Protein AF-A0A7R9MDP7-F1 (afdb_monomer_lite)

Radius of gyration: 28.66 Å; chains: 1; bounding box: 87×46×79 Å

Structure (mmCIF, N/CA/C/O backbone):
data_AF-A0A7R9MDP7-F1
#
_entry.id   AF-A0A7R9MDP7-F1
#
loop_
_atom_site.group_PDB
_atom_site.id
_atom_site.type_symbol
_atom_site.label_atom_id
_atom_site.label_alt_id
_atom_site.label_comp_id
_atom_site.label_asym_id
_atom_site.label_entity_id
_atom_site.label_seq_id
_atom_site.pdbx_PDB_ins_code
_atom_site.Cartn_x
_atom_site.Cartn_y
_atom_site.Cartn_z
_atom_site.occupancy
_atom_site.B_iso_or_equiv
_atom_site.auth_seq_id
_atom_site.auth_comp_id
_atom_site.auth_asym_id
_atom_site.auth_atom_id
_atom_site.pdbx_PDB_model_num
ATOM 1 N N . MET A 1 1 ? 40.753 7.964 -6.477 1.00 30.67 1 MET A N 1
ATOM 2 C CA . MET A 1 1 ? 40.987 7.434 -7.840 1.00 30.67 1 MET A CA 1
ATOM 3 C C . MET A 1 1 ? 42.349 6.761 -7.979 1.00 30.67 1 MET A C 1
ATOM 5 O O . MET A 1 1 ? 42.365 5.605 -8.358 1.00 30.67 1 MET A O 1
ATOM 9 N N . GLU A 1 2 ? 43.469 7.395 -7.612 1.00 26.08 2 GLU A N 1
ATOM 10 C CA . GLU A 1 2 ? 44.818 6.805 -7.773 1.00 26.08 2 GLU A CA 1
ATOM 11 C C . GLU A 1 2 ? 45.157 5.659 -6.792 1.00 26.08 2 GLU A C 1
ATOM 13 O O . GLU A 1 2 ? 45.941 4.777 -7.125 1.00 26.08 2 GLU A O 1
ATOM 18 N N . ILE A 1 3 ? 44.534 5.630 -5.606 1.00 32.62 3 ILE A N 1
ATOM 19 C CA . ILE A 1 3 ? 44.738 4.569 -4.599 1.00 32.62 3 ILE A CA 1
ATOM 20 C C . ILE A 1 3 ? 43.913 3.315 -4.944 1.00 32.62 3 ILE A C 1
ATOM 22 O O . ILE A 1 3 ? 44.472 2.227 -5.004 1.00 32.62 3 ILE A O 1
ATOM 26 N N . CYS A 1 4 ? 42.638 3.463 -5.336 1.00 32.84 4 CYS A N 1
ATOM 27 C CA . CYS A 1 4 ? 41.850 2.344 -5.881 1.00 32.84 4 CYS A CA 1
ATOM 28 C C . CYS A 1 4 ? 42.413 1.807 -7.211 1.00 32.84 4 CYS A C 1
ATOM 30 O O . CYS A 1 4 ? 42.244 0.632 -7.510 1.00 32.84 4 CYS A O 1
ATOM 32 N N . ALA A 1 5 ? 43.088 2.645 -8.007 1.00 32.84 5 ALA A N 1
ATOM 33 C CA . ALA A 1 5 ? 43.700 2.235 -9.272 1.00 32.84 5 ALA A CA 1
ATOM 34 C C . ALA A 1 5 ? 45.061 1.528 -9.108 1.00 32.84 5 ALA A C 1
ATOM 36 O O . ALA A 1 5 ? 45.418 0.723 -9.963 1.00 32.84 5 ALA A O 1
ATOM 37 N N . LYS A 1 6 ? 45.824 1.798 -8.036 1.00 32.16 6 LYS A N 1
ATOM 38 C CA . LYS A 1 6 ? 47.144 1.175 -7.804 1.00 32.16 6 LYS A CA 1
ATOM 39 C C . LYS A 1 6 ? 47.075 -0.227 -7.198 1.00 32.16 6 LYS A C 1
ATOM 41 O O . LYS A 1 6 ? 47.976 -1.019 -7.458 1.00 32.16 6 LYS A O 1
ATOM 46 N N . GLU A 1 7 ? 46.024 -0.559 -6.450 1.00 34.50 7 GLU A N 1
ATOM 47 C CA . GLU A 1 7 ? 45.837 -1.924 -5.930 1.00 34.50 7 GLU A CA 1
ATOM 48 C C . GLU A 1 7 ? 45.171 -2.879 -6.939 1.00 34.50 7 GLU A C 1
ATOM 50 O O . GLU A 1 7 ? 45.352 -4.090 -6.851 1.00 34.50 7 GLU A O 1
ATOM 55 N N . LEU A 1 8 ? 44.478 -2.357 -7.959 1.00 31.81 8 LEU A N 1
ATOM 56 C CA . LEU A 1 8 ? 43.800 -3.133 -9.012 1.00 31.81 8 LEU A CA 1
ATOM 57 C C . LEU A 1 8 ? 44.651 -3.299 -10.282 1.00 31.81 8 LEU A C 1
ATOM 59 O O . LEU A 1 8 ? 44.173 -3.136 -11.405 1.00 31.81 8 LEU A O 1
ATOM 63 N N . ASN A 1 9 ? 45.931 -3.626 -10.110 1.00 29.58 9 ASN A N 1
ATOM 64 C CA . ASN A 1 9 ? 46.828 -3.901 -11.228 1.00 29.58 9 ASN A CA 1
ATOM 65 C C . ASN A 1 9 ? 46.239 -5.025 -12.124 1.00 29.58 9 ASN A C 1
ATOM 67 O O . ASN A 1 9 ? 45.811 -6.047 -11.593 1.00 29.58 9 ASN A O 1
ATOM 71 N N . PHE A 1 10 ? 46.289 -4.839 -13.454 1.00 31.06 10 PHE A N 1
ATOM 72 C CA . PHE A 1 10 ? 46.037 -5.787 -14.569 1.00 31.06 10 PHE A CA 1
ATOM 73 C C . PHE A 1 10 ? 44.800 -5.578 -15.483 1.00 31.06 10 PHE A C 1
ATOM 75 O O . PHE A 1 10 ? 43.662 -5.904 -15.164 1.00 31.06 10 PHE A O 1
ATOM 82 N N . TYR A 1 11 ? 45.116 -5.114 -16.702 1.00 32.44 11 TYR A N 1
ATOM 83 C CA . TYR A 1 11 ? 44.534 -5.405 -18.023 1.00 32.44 11 TYR A CA 1
ATOM 84 C C . TYR A 1 11 ? 43.079 -5.932 -18.114 1.00 32.44 11 TYR A C 1
ATOM 86 O O . TYR A 1 11 ? 42.811 -7.125 -17.980 1.00 32.44 11 TYR A O 1
ATOM 94 N N . GLY A 1 12 ? 42.176 -5.020 -18.502 1.00 35.88 12 GLY A N 1
ATOM 95 C CA . GLY A 1 12 ? 41.142 -5.176 -19.547 1.00 35.88 12 GLY A CA 1
ATOM 96 C C . GLY A 1 12 ? 40.029 -6.206 -19.346 1.00 35.88 12 GLY A C 1
ATOM 97 O O . GLY A 1 12 ? 38.873 -5.830 -19.178 1.00 35.88 12 GLY A O 1
ATOM 98 N N . ASP A 1 13 ? 40.373 -7.489 -19.355 1.00 32.62 13 ASP A N 1
ATOM 99 C CA . ASP A 1 13 ? 39.414 -8.603 -19.388 1.00 32.62 13 ASP A CA 1
ATOM 100 C C . ASP A 1 13 ? 39.318 -9.333 -18.039 1.00 32.62 13 ASP A C 1
ATOM 102 O O . ASP A 1 13 ? 38.306 -9.956 -17.711 1.00 32.62 13 ASP A O 1
ATOM 106 N N . ILE A 1 14 ? 40.352 -9.202 -17.204 1.00 31.70 14 ILE A N 1
ATOM 107 C CA . ILE A 1 14 ? 40.412 -9.808 -15.870 1.00 31.70 14 ILE A CA 1
ATOM 108 C C . ILE A 1 14 ? 39.595 -8.987 -14.861 1.00 31.70 14 ILE A C 1
ATOM 110 O O . ILE A 1 14 ? 38.952 -9.575 -13.999 1.00 31.70 14 ILE A O 1
ATOM 114 N N . LEU A 1 15 ? 39.527 -7.656 -15.002 1.00 36.38 15 LEU A N 1
ATOM 115 C CA . LEU A 1 15 ? 38.701 -6.785 -14.151 1.00 36.38 15 LEU A CA 1
ATOM 116 C C . LEU A 1 15 ? 37.199 -7.067 -14.314 1.00 36.38 15 LEU A C 1
ATOM 118 O O . LEU A 1 15 ? 36.464 -7.014 -13.340 1.00 36.38 15 LEU A O 1
ATOM 122 N N . ILE A 1 16 ? 36.743 -7.412 -15.521 1.00 34.59 16 ILE A N 1
ATOM 123 C CA . ILE A 1 16 ? 35.340 -7.763 -15.800 1.00 34.59 16 ILE A CA 1
ATOM 124 C C . ILE A 1 16 ? 35.003 -9.119 -15.167 1.00 34.59 16 ILE A C 1
ATOM 126 O O . ILE A 1 16 ? 33.990 -9.254 -14.488 1.00 34.59 16 ILE A O 1
ATOM 130 N N . LYS A 1 17 ? 35.913 -10.094 -15.295 1.00 32.00 17 LYS A N 1
ATOM 131 C CA . LYS A 1 17 ? 35.788 -11.427 -14.683 1.00 32.00 17 LYS A CA 1
ATOM 132 C C . LYS A 1 17 ? 35.977 -11.419 -13.158 1.00 32.00 17 LYS A C 1
ATOM 134 O O . LYS A 1 17 ? 35.537 -12.347 -12.481 1.00 32.00 17 LYS A O 1
ATOM 139 N N . ASN A 1 18 ? 36.643 -10.391 -12.628 1.00 34.03 18 ASN A N 1
ATOM 140 C CA . ASN A 1 18 ? 36.872 -10.199 -11.202 1.00 34.03 18 ASN A CA 1
ATOM 141 C C . ASN A 1 18 ? 35.875 -9.236 -10.561 1.00 34.03 18 ASN A C 1
ATOM 143 O O . ASN A 1 18 ? 35.610 -9.419 -9.397 1.00 34.03 18 ASN A O 1
ATOM 147 N N . LEU A 1 19 ? 35.245 -8.273 -11.234 1.00 37.50 19 LEU A N 1
ATOM 148 C CA . LEU A 1 19 ? 34.200 -7.450 -10.604 1.00 37.50 19 LEU A CA 1
ATOM 149 C C . LEU A 1 19 ? 32.995 -8.306 -10.191 1.00 37.50 19 LEU A C 1
ATOM 151 O O . LEU A 1 19 ? 32.526 -8.166 -9.064 1.00 37.50 19 LEU A O 1
ATOM 155 N N . SER A 1 20 ? 32.569 -9.270 -11.016 1.00 32.62 20 SER A N 1
ATOM 156 C CA . SER A 1 20 ? 31.499 -10.201 -10.627 1.00 32.62 20 SER A CA 1
ATOM 157 C C . SER A 1 20 ? 31.909 -11.133 -9.470 1.00 32.62 20 SER A C 1
ATOM 159 O O . SER A 1 20 ? 31.107 -11.371 -8.568 1.00 32.62 20 SER A O 1
ATOM 161 N N . LYS A 1 21 ? 33.181 -11.568 -9.408 1.00 32.72 21 LYS A N 1
ATOM 162 C CA . LYS A 1 21 ? 33.740 -12.415 -8.323 1.00 32.72 21 LYS A CA 1
ATOM 163 C C . LYS A 1 21 ? 34.176 -11.670 -7.050 1.00 32.72 21 LYS A C 1
ATOM 165 O O . LYS A 1 21 ? 34.131 -12.228 -5.955 1.00 32.72 21 LYS A O 1
ATOM 170 N N . THR A 1 22 ? 34.607 -10.421 -7.157 1.00 38.12 22 THR A N 1
ATOM 171 C CA . THR A 1 22 ? 35.045 -9.574 -6.037 1.00 38.12 22 THR A CA 1
ATOM 172 C C . THR A 1 22 ? 33.824 -9.061 -5.282 1.00 38.12 22 THR A C 1
ATOM 174 O O . THR A 1 22 ? 33.854 -8.967 -4.059 1.00 38.12 22 THR A O 1
ATOM 177 N N . VAL A 1 23 ? 32.696 -8.841 -5.969 1.00 37.72 23 VAL A N 1
ATOM 178 C CA . VAL A 1 23 ? 31.440 -8.430 -5.324 1.00 37.72 23 VAL A CA 1
ATOM 179 C C . VAL A 1 23 ? 30.803 -9.553 -4.488 1.00 37.72 23 VAL A C 1
ATOM 181 O O . VAL A 1 23 ? 30.132 -9.269 -3.493 1.00 37.72 23 VAL A O 1
ATOM 184 N N . THR A 1 24 ? 31.073 -10.826 -4.804 1.00 34.34 24 THR A N 1
ATOM 185 C CA . THR A 1 24 ? 30.692 -11.971 -3.953 1.00 34.34 24 THR A CA 1
ATOM 186 C C . THR A 1 24 ? 31.522 -12.112 -2.669 1.00 34.34 24 THR A C 1
ATOM 188 O O . THR A 1 24 ? 31.111 -12.853 -1.782 1.00 34.34 24 THR A O 1
ATOM 191 N N . LEU A 1 25 ? 32.652 -11.403 -2.532 1.00 33.91 25 LEU A N 1
ATOM 192 C CA . LEU A 1 25 ? 33.557 -11.493 -1.372 1.00 33.91 25 LEU A CA 1
ATOM 193 C C . LEU A 1 25 ? 33.408 -10.346 -0.359 1.00 33.91 25 LEU A C 1
ATOM 195 O O . LEU A 1 25 ? 34.033 -10.390 0.700 1.00 33.91 25 LEU A O 1
ATOM 199 N N . PHE A 1 26 ? 32.577 -9.337 -0.637 1.00 38.50 26 PHE A N 1
ATOM 200 C CA . PHE A 1 26 ? 32.278 -8.289 0.339 1.00 38.50 26 PHE A CA 1
ATOM 201 C C . PHE A 1 26 ? 31.313 -8.818 1.401 1.00 38.50 26 PHE A C 1
ATOM 203 O O . PHE A 1 26 ? 30.094 -8.707 1.269 1.00 38.50 26 PHE A O 1
ATOM 210 N N . THR A 1 27 ? 31.868 -9.417 2.453 1.00 38.56 27 THR A N 1
ATOM 211 C CA . THR A 1 27 ? 31.170 -9.555 3.733 1.00 38.56 27 THR A CA 1
ATOM 212 C C . THR A 1 27 ? 30.983 -8.169 4.354 1.00 38.56 27 THR A C 1
ATOM 214 O O . THR A 1 27 ? 31.746 -7.241 4.061 1.00 38.56 27 THR A O 1
ATOM 217 N N . ASP A 1 28 ? 30.008 -8.019 5.253 1.00 39.72 28 ASP A N 1
ATOM 218 C CA . ASP A 1 28 ? 29.752 -6.748 5.950 1.00 39.72 28 ASP A CA 1
ATOM 219 C C . ASP A 1 28 ? 31.011 -6.193 6.646 1.00 39.72 28 ASP A C 1
ATOM 221 O O . ASP A 1 28 ? 31.188 -4.980 6.752 1.00 39.72 28 ASP A O 1
ATOM 225 N N . SER A 1 29 ? 31.946 -7.061 7.060 1.00 36.72 29 SER A N 1
ATOM 226 C CA . SER A 1 29 ? 33.217 -6.631 7.653 1.00 36.72 29 SER A CA 1
ATOM 227 C C . SER A 1 29 ? 34.157 -5.966 6.646 1.00 36.72 29 SER A C 1
ATOM 229 O O . SER A 1 29 ? 34.800 -4.988 7.001 1.00 36.72 29 SER A O 1
ATOM 231 N N . VAL A 1 30 ? 34.232 -6.446 5.399 1.00 38.78 30 VAL A N 1
ATOM 232 C CA . VAL A 1 30 ? 35.110 -5.870 4.361 1.00 38.78 30 VAL A CA 1
ATOM 233 C C . VAL A 1 30 ? 34.572 -4.519 3.892 1.00 38.78 30 VAL A C 1
ATOM 235 O O . VAL A 1 30 ? 35.345 -3.606 3.619 1.00 38.78 30 VAL A O 1
ATOM 238 N N . ILE A 1 31 ? 33.246 -4.360 3.855 1.00 40.75 31 ILE A N 1
ATOM 239 C CA . ILE A 1 31 ? 32.604 -3.068 3.579 1.00 40.75 31 ILE A CA 1
ATOM 240 C C . ILE A 1 31 ? 32.921 -2.071 4.703 1.00 40.75 31 ILE A C 1
ATOM 242 O O . ILE A 1 31 ? 33.323 -0.945 4.422 1.00 40.75 31 ILE A O 1
ATOM 246 N N . ASN A 1 32 ? 32.813 -2.489 5.968 1.00 39.59 32 ASN A N 1
ATOM 247 C CA . ASN A 1 32 ? 33.157 -1.645 7.116 1.00 39.59 32 ASN A CA 1
ATOM 248 C C . ASN A 1 32 ? 34.645 -1.261 7.156 1.00 39.59 32 ASN A C 1
ATOM 250 O O . ASN A 1 32 ? 34.976 -0.130 7.512 1.00 39.59 32 ASN A O 1
ATOM 254 N N . ASP A 1 33 ? 35.536 -2.163 6.748 1.00 39.44 33 ASP A N 1
ATOM 255 C CA . ASP A 1 33 ? 36.977 -1.907 6.717 1.00 39.44 33 ASP A CA 1
ATOM 256 C C . ASP A 1 33 ? 37.382 -0.995 5.542 1.00 39.44 33 ASP A C 1
ATOM 258 O O . ASP A 1 33 ? 38.222 -0.114 5.685 1.00 39.44 33 ASP A O 1
ATOM 262 N N . LEU A 1 34 ? 36.707 -1.103 4.393 1.00 39.22 34 LEU A N 1
ATOM 263 C CA . LEU A 1 34 ? 36.858 -0.144 3.290 1.00 39.22 34 LEU A CA 1
ATOM 264 C C . LEU A 1 34 ? 36.386 1.263 3.674 1.00 39.22 34 LEU A C 1
ATOM 266 O O . LEU A 1 34 ? 36.997 2.250 3.269 1.00 39.22 34 LEU A O 1
ATOM 270 N N . LEU A 1 35 ? 35.314 1.365 4.465 1.00 38.50 35 LEU A N 1
ATOM 271 C CA . LEU A 1 35 ? 34.785 2.642 4.951 1.00 38.50 35 LEU A CA 1
ATOM 272 C C . LEU A 1 35 ? 35.694 3.300 6.001 1.00 38.50 35 LEU A C 1
ATOM 274 O O . LEU A 1 35 ? 35.744 4.530 6.066 1.00 38.50 35 LEU A O 1
ATOM 278 N N . SER A 1 36 ? 36.422 2.510 6.798 1.00 38.06 36 SER A N 1
ATOM 279 C CA . SER A 1 36 ? 37.345 3.008 7.829 1.00 38.06 36 SER A CA 1
ATOM 280 C C . SER A 1 36 ? 38.644 3.590 7.245 1.00 38.06 36 SER A C 1
ATOM 282 O O . SER A 1 36 ? 39.295 4.416 7.885 1.00 38.06 36 SER A O 1
ATOM 284 N N . GLN A 1 37 ? 38.996 3.206 6.013 1.00 35.94 37 GLN A N 1
ATOM 285 C CA . GLN A 1 37 ? 40.259 3.558 5.352 1.00 35.94 37 GLN A CA 1
ATOM 286 C C . GLN A 1 37 ? 40.183 4.802 4.444 1.00 35.94 37 GLN A C 1
ATOM 288 O O . GLN A 1 37 ? 41.202 5.222 3.890 1.00 35.94 37 GLN A O 1
ATOM 293 N N . ILE A 1 38 ? 39.011 5.431 4.286 1.00 33.59 38 ILE A N 1
ATOM 294 C CA . ILE A 1 38 ? 38.857 6.642 3.459 1.00 33.59 38 ILE A CA 1
ATOM 295 C C . ILE A 1 38 ? 39.384 7.867 4.237 1.00 33.59 38 ILE A C 1
ATOM 297 O O . ILE A 1 38 ? 38.832 8.202 5.288 1.00 33.59 38 ILE A O 1
ATOM 301 N N . PRO A 1 39 ? 40.429 8.574 3.756 1.00 29.33 39 PRO A N 1
ATOM 302 C CA . PRO A 1 39 ? 41.048 9.650 4.520 1.00 29.33 39 PRO A CA 1
ATOM 303 C C . PRO A 1 39 ? 40.131 10.872 4.649 1.00 29.33 39 PRO A C 1
ATOM 305 O O . PRO A 1 39 ? 39.682 11.451 3.659 1.00 29.33 39 PRO A O 1
ATOM 308 N N . TYR A 1 40 ? 39.928 11.298 5.894 1.00 31.53 40 TYR A N 1
ATOM 309 C CA . TYR A 1 40 ? 39.166 12.479 6.294 1.00 31.53 40 TYR A CA 1
ATOM 310 C C . TYR A 1 40 ? 39.864 13.775 5.845 1.00 31.53 40 TYR A C 1
ATOM 312 O O . TYR A 1 40 ? 40.967 14.077 6.306 1.00 31.53 40 TYR A O 1
ATOM 320 N N . LYS A 1 41 ? 39.222 14.582 4.989 1.00 30.72 41 LYS A N 1
ATOM 321 C CA . LYS A 1 41 ? 39.555 16.008 4.813 1.00 30.72 41 LYS A CA 1
ATOM 322 C C . LYS A 1 41 ? 38.285 16.841 4.628 1.00 30.72 41 LYS A C 1
ATOM 324 O O . LYS A 1 41 ? 37.458 16.552 3.775 1.00 30.72 41 LYS A O 1
ATOM 329 N N . HIS A 1 42 ? 38.173 17.864 5.472 1.00 30.72 42 HIS A N 1
ATOM 330 C CA . HIS A 1 42 ? 37.053 18.788 5.642 1.00 30.72 42 HIS A CA 1
ATOM 331 C C . HIS A 1 42 ? 36.382 19.302 4.357 1.00 30.72 42 HIS A C 1
ATOM 333 O O . HIS A 1 42 ? 37.058 19.837 3.481 1.00 30.72 42 HIS A O 1
ATOM 339 N N . SER A 1 43 ? 35.043 19.365 4.377 1.00 26.86 43 SER A N 1
ATOM 340 C CA . SER A 1 43 ? 34.310 20.536 3.871 1.00 26.86 43 SER A CA 1
ATOM 341 C C . SER A 1 43 ? 32.998 20.763 4.640 1.00 26.86 43 SER A C 1
ATOM 343 O O . SER A 1 43 ? 31.907 20.438 4.181 1.00 26.86 43 SER A O 1
ATOM 345 N N . LEU A 1 44 ? 33.095 21.388 5.814 1.00 29.44 44 LEU A N 1
ATOM 346 C CA . LEU A 1 44 ? 32.012 22.243 6.301 1.00 29.44 44 LEU A CA 1
ATOM 347 C C . LEU A 1 44 ? 32.000 23.467 5.381 1.00 29.44 44 LEU A C 1
ATOM 349 O O . LEU A 1 44 ? 32.969 24.217 5.424 1.00 29.44 44 LEU A O 1
ATOM 353 N N . THR A 1 45 ? 30.998 23.602 4.505 1.00 28.98 45 THR A N 1
ATOM 354 C CA . THR A 1 45 ? 30.349 24.853 4.033 1.00 28.98 45 THR A CA 1
ATOM 355 C C . THR A 1 45 ? 29.560 24.562 2.745 1.00 28.98 45 THR A C 1
ATOM 357 O O . THR A 1 45 ? 30.017 24.867 1.649 1.00 28.98 45 THR A O 1
ATOM 360 N N . VAL A 1 46 ? 28.355 24.001 2.870 1.00 28.42 46 VAL A N 1
ATOM 361 C CA . VAL A 1 46 ? 27.236 24.275 1.942 1.00 28.42 46 VAL A CA 1
ATOM 362 C C . VAL A 1 46 ? 25.964 24.401 2.785 1.00 28.42 46 VAL A C 1
ATOM 364 O O . VAL A 1 46 ? 24.994 23.675 2.629 1.00 28.42 46 VAL A O 1
ATOM 367 N N . GLN A 1 47 ? 25.993 25.314 3.752 1.00 33.03 47 GLN A N 1
ATOM 368 C CA . GLN A 1 47 ? 24.775 25.906 4.294 1.00 33.03 47 GLN A CA 1
ATOM 369 C C . GLN A 1 47 ? 24.647 27.277 3.640 1.00 33.03 47 GLN A C 1
ATOM 371 O O . GLN A 1 47 ? 25.630 28.018 3.597 1.00 33.03 47 GLN A O 1
ATOM 376 N N . LYS A 1 48 ? 23.437 27.607 3.177 1.00 27.62 48 LYS A N 1
ATOM 377 C CA . LYS A 1 48 ? 23.030 28.827 2.448 1.00 27.62 48 LYS A CA 1
ATOM 378 C C . LYS A 1 48 ? 23.034 28.703 0.926 1.00 27.62 48 LYS A C 1
ATOM 380 O O . LYS A 1 48 ? 23.805 29.354 0.237 1.00 27.62 48 LYS A O 1
ATOM 385 N N . MET A 1 49 ? 22.087 27.917 0.423 1.00 24.69 49 MET A N 1
ATOM 386 C CA . MET A 1 49 ? 21.211 28.286 -0.697 1.00 24.69 49 MET A CA 1
ATOM 387 C C . MET A 1 49 ? 20.070 27.264 -0.712 1.00 24.69 49 MET A C 1
ATOM 389 O O . MET A 1 49 ? 20.140 26.247 -1.397 1.00 24.69 49 MET A O 1
ATOM 393 N N . ALA A 1 50 ? 19.059 27.497 0.127 1.00 26.31 50 ALA A N 1
ATOM 394 C CA . ALA A 1 50 ? 17.875 26.652 0.188 1.00 26.31 50 ALA A CA 1
ATOM 395 C C . ALA A 1 50 ? 17.118 26.754 -1.147 1.00 26.31 50 ALA A C 1
ATOM 397 O O . ALA A 1 50 ? 16.584 27.805 -1.506 1.00 26.31 50 ALA A O 1
ATOM 398 N N . LYS A 1 51 ? 17.120 25.656 -1.907 1.00 35.41 51 LYS A N 1
ATOM 399 C CA . LYS A 1 51 ? 16.010 25.336 -2.811 1.00 35.41 51 LYS A CA 1
ATOM 400 C C . LYS A 1 51 ? 14.824 24.901 -1.930 1.00 35.41 51 LYS A C 1
ATOM 402 O O . LYS A 1 51 ? 15.065 24.490 -0.803 1.00 35.41 51 LYS A O 1
ATOM 407 N N . PRO A 1 52 ? 13.570 24.925 -2.411 1.00 36.75 52 PRO A N 1
ATOM 408 C CA . PRO A 1 52 ? 12.400 24.532 -1.607 1.00 36.75 52 PRO A CA 1
ATOM 409 C C . PRO A 1 52 ? 12.352 23.042 -1.186 1.00 36.75 52 PRO A C 1
ATOM 411 O O . PRO A 1 52 ? 11.336 22.599 -0.663 1.00 36.75 52 PRO A O 1
ATOM 414 N N . TYR A 1 53 ? 13.408 22.260 -1.434 1.00 37.75 53 TYR A N 1
ATOM 415 C CA . TYR A 1 53 ? 13.509 20.837 -1.111 1.00 37.75 53 TYR A CA 1
ATOM 416 C C . TYR A 1 53 ? 14.856 20.565 -0.437 1.00 37.75 53 TYR A C 1
ATOM 418 O O . TYR A 1 53 ? 15.893 20.949 -0.994 1.00 37.75 53 TYR A O 1
ATOM 426 N N . ASP A 1 54 ? 14.839 19.849 0.688 1.00 50.50 54 ASP A N 1
ATOM 427 C CA . ASP A 1 54 ? 16.047 19.313 1.308 1.00 50.50 54 ASP A CA 1
ATOM 428 C C . ASP A 1 54 ? 16.361 17.938 0.705 1.00 50.50 54 ASP A C 1
ATOM 430 O O . ASP A 1 54 ? 15.482 17.114 0.431 1.00 50.50 54 ASP A O 1
ATOM 434 N N . TYR A 1 55 ? 17.634 17.689 0.416 1.00 48.81 55 TYR A N 1
ATOM 435 C CA . TYR A 1 55 ? 18.087 16.380 -0.053 1.00 48.81 55 TYR A CA 1
ATOM 436 C C . TYR A 1 55 ? 18.310 15.466 1.147 1.00 48.81 55 TYR A C 1
ATOM 438 O O . TYR A 1 55 ? 18.720 15.937 2.206 1.00 48.81 55 TYR A O 1
ATOM 446 N N . ILE A 1 56 ? 18.134 14.153 0.968 1.00 51.69 56 ILE A N 1
ATOM 447 C CA . ILE A 1 56 ? 18.739 13.172 1.877 1.00 51.69 56 ILE A CA 1
ATOM 448 C C . ILE A 1 56 ? 20.257 13.424 1.866 1.00 51.69 56 ILE A C 1
ATOM 450 O O . ILE A 1 56 ? 20.960 13.042 0.924 1.00 51.69 56 ILE A O 1
ATOM 454 N N . CYS A 1 57 ? 20.745 14.112 2.899 1.00 46.41 57 CYS A N 1
ATOM 455 C CA . CYS A 1 57 ? 22.154 14.418 3.098 1.00 46.41 57 CYS A CA 1
ATOM 456 C C . CYS A 1 57 ? 22.879 13.144 3.525 1.00 46.41 57 CYS A C 1
ATOM 458 O O . CYS A 1 57 ? 22.608 12.581 4.582 1.00 46.41 57 CYS A O 1
ATOM 460 N N . LEU A 1 58 ? 23.796 12.676 2.683 1.00 49.22 58 LEU A N 1
ATOM 461 C CA . LEU A 1 58 ? 24.554 11.462 2.948 1.00 49.22 58 L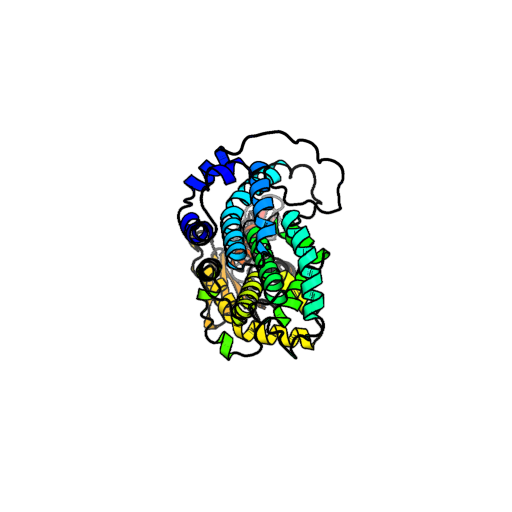EU A CA 1
ATOM 462 C C . LEU A 1 58 ? 25.776 11.789 3.828 1.00 49.22 58 LEU A C 1
ATOM 464 O O . LEU A 1 58 ? 26.413 12.820 3.616 1.00 49.22 58 LEU A O 1
ATOM 468 N N . PRO A 1 59 ? 26.168 10.926 4.783 1.00 50.88 59 PRO A N 1
ATOM 469 C CA . PRO A 1 59 ? 27.420 11.091 5.520 1.00 50.88 59 PRO A CA 1
ATOM 470 C C . PRO A 1 59 ? 28.609 11.161 4.556 1.00 50.88 59 PRO A C 1
ATOM 472 O O . PRO A 1 59 ? 28.716 10.337 3.652 1.00 50.88 59 PRO A O 1
ATOM 475 N N . GLN A 1 60 ? 29.537 12.096 4.757 1.00 51.06 60 GLN A N 1
ATOM 476 C CA . GLN A 1 60 ? 30.505 12.515 3.729 1.00 51.06 60 GLN A CA 1
ATOM 477 C C . GLN A 1 60 ? 31.384 11.383 3.140 1.00 51.06 60 GLN A C 1
ATOM 479 O O . GLN A 1 60 ? 31.672 11.372 1.942 1.00 51.06 60 GLN A O 1
ATOM 484 N N . ASN A 1 61 ? 31.764 10.378 3.940 1.00 53.72 61 ASN A N 1
ATOM 485 C CA . ASN A 1 61 ? 32.510 9.204 3.450 1.00 53.72 61 ASN A CA 1
ATOM 486 C C . ASN A 1 61 ? 31.634 8.265 2.604 1.00 53.72 61 ASN A C 1
ATOM 488 O O . ASN A 1 61 ? 32.102 7.679 1.628 1.00 53.72 61 ASN A O 1
ATOM 492 N N . LYS A 1 62 ? 30.352 8.150 2.963 1.00 56.78 62 LYS A N 1
ATOM 493 C CA . LYS A 1 62 ? 29.354 7.308 2.298 1.00 56.78 62 LYS A CA 1
ATOM 494 C C . LYS A 1 62 ? 28.793 7.981 1.037 1.00 56.78 62 LYS A C 1
ATOM 496 O O . LYS A 1 62 ? 28.549 7.312 0.033 1.00 56.78 62 LYS A O 1
ATOM 501 N N . GLU A 1 63 ? 28.684 9.307 1.058 1.00 61.62 63 GLU A N 1
ATOM 502 C CA . GLU A 1 63 ? 28.290 10.152 -0.069 1.00 61.62 63 GLU A CA 1
ATOM 503 C C . GLU A 1 63 ? 29.240 9.991 -1.260 1.00 61.62 63 GLU A C 1
ATOM 505 O O . GLU A 1 63 ? 28.793 9.814 -2.390 1.00 61.62 63 GLU A O 1
ATOM 510 N N . ASN A 1 64 ? 30.554 9.972 -1.018 1.00 60.78 64 ASN A N 1
ATOM 511 C CA . ASN A 1 64 ? 31.553 9.815 -2.077 1.00 60.78 64 ASN A CA 1
ATOM 512 C C . ASN A 1 64 ? 31.430 8.471 -2.808 1.00 60.78 64 ASN A C 1
ATOM 514 O O . ASN A 1 64 ? 31.500 8.430 -4.038 1.00 60.78 64 ASN A O 1
ATOM 518 N N . CYS A 1 65 ? 31.213 7.374 -2.075 1.00 60.19 65 CYS A N 1
ATOM 519 C CA . CYS A 1 65 ? 30.977 6.059 -2.672 1.00 60.19 65 CYS A CA 1
ATOM 520 C C . CYS A 1 65 ? 29.688 6.059 -3.499 1.00 60.19 65 CYS A C 1
ATOM 522 O O . CYS A 1 65 ? 29.702 5.669 -4.666 1.00 60.19 65 CYS A O 1
ATOM 524 N N . PHE A 1 66 ? 28.593 6.565 -2.929 1.00 67.69 66 PHE A N 1
ATOM 525 C CA . PHE A 1 66 ? 27.299 6.630 -3.604 1.00 67.69 66 PHE A CA 1
ATOM 526 C C . PHE A 1 66 ? 27.341 7.491 -4.877 1.00 67.69 66 PHE A C 1
ATOM 528 O O . PHE A 1 66 ? 26.877 7.074 -5.937 1.00 67.69 66 PHE A O 1
ATOM 535 N N . ASN A 1 67 ? 27.998 8.651 -4.810 1.00 70.69 67 ASN A N 1
ATOM 536 C CA . ASN A 1 67 ? 28.192 9.555 -5.942 1.00 70.69 67 ASN A CA 1
ATOM 537 C C . ASN A 1 67 ? 29.119 8.974 -7.017 1.00 70.69 67 ASN A C 1
ATOM 539 O O . ASN A 1 67 ? 29.009 9.349 -8.181 1.00 70.69 67 ASN A O 1
ATOM 543 N N . THR A 1 68 ? 30.009 8.049 -6.649 1.00 67.56 68 THR A N 1
ATOM 544 C CA . THR A 1 68 ? 30.881 7.345 -7.599 1.00 67.56 68 THR A CA 1
ATOM 545 C C . THR A 1 68 ? 30.126 6.242 -8.343 1.00 67.56 68 THR A C 1
ATOM 547 O O . THR A 1 68 ? 30.305 6.090 -9.550 1.00 67.56 68 THR A O 1
ATOM 550 N N . PHE A 1 69 ? 29.276 5.474 -7.652 1.00 72.44 69 PHE A N 1
ATOM 551 C CA . PHE A 1 69 ? 28.546 4.358 -8.265 1.00 72.44 69 PHE A CA 1
ATOM 552 C C . PHE A 1 69 ? 27.290 4.790 -9.025 1.00 72.44 69 PHE A C 1
ATOM 554 O O . PHE A 1 69 ? 26.955 4.163 -10.027 1.00 72.44 69 PHE A O 1
ATOM 561 N N . CYS A 1 70 ? 26.612 5.859 -8.602 1.00 81.00 70 CYS A N 1
ATOM 562 C CA . CYS A 1 70 ? 25.348 6.284 -9.207 1.00 81.00 70 CYS A CA 1
ATOM 563 C C . CYS A 1 70 ? 25.446 6.552 -10.728 1.00 81.00 70 CYS A C 1
ATOM 565 O O . CYS A 1 70 ? 24.661 5.964 -11.476 1.00 81.00 70 CYS A O 1
ATOM 567 N N . PRO A 1 71 ? 26.449 7.293 -11.245 1.00 80.38 71 PRO A N 1
ATOM 568 C CA . PRO A 1 71 ? 26.618 7.486 -12.690 1.00 80.38 71 PRO A CA 1
ATOM 569 C C . PRO A 1 71 ? 26.865 6.191 -13.476 1.00 80.38 71 PRO A C 1
ATOM 571 O O . PRO A 1 71 ? 26.616 6.139 -14.677 1.00 80.38 71 PRO A O 1
ATOM 574 N N . LEU A 1 72 ? 27.357 5.132 -12.824 1.00 78.25 72 LEU A N 1
ATOM 575 C CA . LEU A 1 72 ? 27.638 3.855 -13.482 1.00 78.25 72 LEU A CA 1
ATOM 576 C C . LEU A 1 72 ? 26.369 3.041 -13.761 1.00 78.25 72 LEU A C 1
ATOM 578 O O . LEU A 1 72 ? 26.422 2.133 -14.583 1.00 78.25 72 LEU A O 1
ATOM 582 N N . VAL A 1 73 ? 25.230 3.375 -13.145 1.00 84.12 73 VAL A N 1
ATOM 583 C CA . VAL A 1 73 ? 23.937 2.693 -13.364 1.00 84.12 73 VAL A CA 1
ATOM 584 C C . VAL A 1 73 ? 23.415 2.863 -14.793 1.00 84.12 73 VAL A C 1
ATOM 586 O O . VAL A 1 73 ? 22.658 2.027 -15.271 1.00 84.12 73 VAL A O 1
ATOM 589 N N . VAL A 1 74 ? 23.843 3.913 -15.494 1.00 83.88 74 VAL A N 1
ATOM 590 C CA . VAL A 1 74 ? 23.483 4.182 -16.898 1.00 83.88 74 VAL A CA 1
ATOM 591 C C . VAL A 1 74 ? 24.619 3.822 -17.867 1.00 83.88 74 VAL A C 1
ATOM 593 O O . VAL A 1 74 ? 24.671 4.323 -18.988 1.00 83.88 74 VAL A O 1
ATOM 596 N N . ASN A 1 75 ? 25.584 2.999 -17.438 1.00 81.25 75 ASN A N 1
ATOM 597 C CA . ASN A 1 75 ? 26.722 2.639 -18.281 1.00 81.25 75 ASN A CA 1
ATOM 598 C C . ASN A 1 75 ? 26.274 1.770 -19.479 1.00 81.25 75 ASN A C 1
ATOM 600 O O . ASN A 1 75 ? 25.562 0.790 -19.259 1.00 81.25 75 ASN A O 1
ATOM 604 N N . PRO A 1 76 ? 26.757 2.039 -20.712 1.00 75.19 76 PRO A N 1
ATOM 605 C CA . PRO A 1 76 ? 26.452 1.221 -21.896 1.00 75.19 76 PRO A CA 1
ATOM 606 C C . PRO A 1 76 ? 26.771 -0.268 -21.738 1.00 75.19 76 PRO A C 1
ATOM 608 O O . PRO A 1 76 ? 26.149 -1.123 -22.363 1.00 75.19 76 PRO A O 1
ATOM 611 N N . ARG A 1 77 ? 27.743 -0.612 -20.886 1.00 74.12 77 ARG A N 1
ATOM 612 C CA . ARG A 1 77 ? 27.982 -2.000 -20.493 1.00 74.12 77 ARG A CA 1
ATOM 613 C C . ARG A 1 77 ? 27.061 -2.362 -19.334 1.00 74.12 77 ARG A C 1
ATOM 615 O O . ARG A 1 77 ? 27.328 -2.002 -18.187 1.00 74.12 77 ARG A O 1
ATOM 622 N N . HIS A 1 78 ? 26.032 -3.155 -19.623 1.00 78.44 78 HIS A N 1
ATOM 623 C CA . HIS A 1 78 ? 25.046 -3.574 -18.626 1.00 78.44 78 HIS A CA 1
ATOM 624 C C . HIS A 1 78 ? 25.656 -4.287 -17.410 1.00 78.44 78 HIS A C 1
ATOM 626 O O . HIS A 1 78 ? 25.171 -4.109 -16.298 1.00 78.44 78 HIS A O 1
ATOM 632 N N . SER A 1 79 ? 26.746 -5.043 -17.577 1.00 71.31 79 SER A N 1
ATOM 633 C CA . SER A 1 79 ? 27.427 -5.713 -16.462 1.00 71.31 79 SER A CA 1
ATOM 634 C C . SER A 1 79 ? 27.974 -4.716 -15.434 1.00 71.31 79 SER A C 1
ATOM 636 O O . SER A 1 79 ? 27.892 -4.959 -14.229 1.00 71.31 79 SER A O 1
ATOM 638 N N . ILE A 1 80 ? 28.457 -3.553 -15.891 1.00 73.94 80 ILE A N 1
ATOM 639 C CA . ILE A 1 80 ? 28.887 -2.444 -15.028 1.00 73.94 80 ILE A CA 1
ATOM 640 C C . ILE A 1 80 ? 27.668 -1.802 -14.356 1.00 73.94 80 ILE A C 1
ATOM 642 O O . ILE A 1 80 ? 27.689 -1.600 -13.142 1.00 73.94 80 ILE A O 1
ATOM 646 N N . ALA A 1 81 ? 26.600 -1.540 -15.114 1.00 77.69 81 ALA A N 1
ATOM 647 C CA . ALA A 1 81 ? 25.365 -0.948 -14.597 1.00 77.69 81 ALA A CA 1
ATOM 648 C C . ALA A 1 81 ? 24.707 -1.796 -13.497 1.00 77.69 81 ALA A C 1
ATOM 650 O O . ALA A 1 81 ? 24.404 -1.290 -12.414 1.00 77.69 81 ALA A O 1
ATOM 651 N N . LEU A 1 82 ? 24.553 -3.099 -13.740 1.00 79.69 82 LEU A N 1
ATOM 652 C CA . LEU A 1 82 ? 23.984 -4.058 -12.794 1.00 79.69 82 LEU A CA 1
ATOM 653 C C . LEU A 1 82 ? 24.873 -4.233 -11.556 1.00 79.69 82 LEU A C 1
ATOM 655 O O . LEU A 1 82 ? 24.364 -4.268 -10.436 1.00 79.69 82 LEU A O 1
ATOM 659 N N . SER A 1 83 ? 26.199 -4.266 -11.727 1.00 73.50 83 SER A N 1
ATOM 660 C CA . SER A 1 83 ? 27.140 -4.341 -10.600 1.00 73.50 83 SER A CA 1
ATOM 661 C C . SER A 1 83 ? 27.084 -3.088 -9.722 1.00 73.50 83 SER A C 1
ATOM 663 O O . SER A 1 83 ? 27.044 -3.194 -8.496 1.00 73.50 83 SER A O 1
ATOM 665 N N . ALA A 1 84 ? 27.036 -1.901 -10.334 1.00 78.31 84 ALA A N 1
ATOM 666 C CA . ALA A 1 84 ? 26.894 -0.637 -9.616 1.00 78.31 84 ALA A CA 1
ATOM 667 C C . ALA A 1 84 ? 25.554 -0.562 -8.873 1.00 78.31 84 ALA A C 1
ATOM 669 O O . ALA A 1 84 ? 25.522 -0.220 -7.690 1.00 78.31 84 ALA A O 1
ATOM 670 N N . HIS A 1 85 ? 24.458 -0.952 -9.532 1.00 85.25 85 HIS A N 1
ATOM 671 C CA . HIS A 1 85 ? 23.143 -1.047 -8.907 1.00 85.25 85 HIS A CA 1
ATOM 672 C C . HIS A 1 85 ? 23.164 -1.983 -7.692 1.00 85.25 85 HIS A C 1
ATOM 674 O O . HIS A 1 85 ? 22.739 -1.582 -6.611 1.00 85.25 85 HIS A O 1
ATOM 680 N N . ARG A 1 86 ? 23.727 -3.188 -7.835 1.00 80.56 86 ARG A N 1
ATOM 681 C CA . ARG A 1 86 ? 23.842 -4.169 -6.748 1.00 80.56 86 ARG A CA 1
ATOM 682 C C . ARG A 1 86 ? 24.592 -3.609 -5.541 1.00 80.56 86 ARG A C 1
ATOM 684 O O . ARG A 1 86 ? 24.135 -3.766 -4.409 1.00 80.56 86 ARG A O 1
ATOM 691 N N . LEU A 1 87 ? 25.739 -2.969 -5.773 1.00 75.69 87 LEU A N 1
ATOM 692 C CA . LEU A 1 87 ? 26.529 -2.357 -4.704 1.00 75.69 87 LEU A CA 1
ATOM 693 C C . LEU A 1 87 ? 25.733 -1.276 -3.976 1.00 75.69 87 LEU A C 1
ATOM 695 O O . LEU A 1 87 ? 25.727 -1.246 -2.748 1.00 75.69 87 LEU A O 1
ATOM 699 N N . MET A 1 88 ? 25.009 -0.434 -4.713 1.00 82.38 88 MET A N 1
ATOM 700 C CA . MET A 1 88 ? 24.189 0.606 -4.098 1.00 82.38 88 MET A CA 1
ATOM 701 C C . MET A 1 88 ? 22.999 0.043 -3.322 1.00 82.38 88 MET A C 1
ATOM 703 O O . MET A 1 88 ? 22.763 0.500 -2.210 1.00 82.38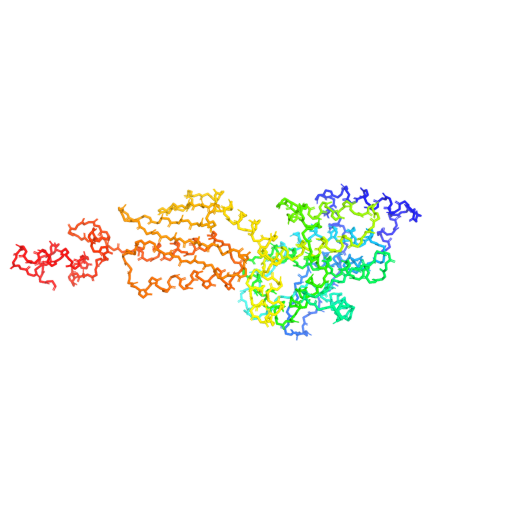 88 MET A O 1
ATOM 707 N N . ILE A 1 89 ? 22.303 -0.979 -3.829 1.00 85.31 89 ILE A N 1
ATOM 708 C CA . ILE A 1 89 ? 21.220 -1.647 -3.087 1.00 85.31 89 ILE A CA 1
ATOM 709 C C . ILE A 1 89 ? 21.726 -2.220 -1.759 1.00 85.31 89 ILE A C 1
ATOM 711 O O . ILE A 1 89 ? 21.081 -2.025 -0.732 1.00 85.31 89 ILE A O 1
ATOM 715 N N . LYS A 1 90 ? 22.911 -2.847 -1.740 1.00 79.75 90 LYS A N 1
ATOM 716 C CA . LYS A 1 90 ? 23.537 -3.319 -0.490 1.00 79.75 90 LYS A CA 1
ATOM 717 C C . LYS A 1 90 ? 23.942 -2.177 0.445 1.00 79.75 90 LYS A C 1
ATOM 719 O O . LYS A 1 90 ? 23.967 -2.362 1.654 1.00 79.75 90 LYS A O 1
ATOM 724 N N . PHE A 1 91 ? 24.272 -1.012 -0.103 1.00 75.81 91 PHE A N 1
ATOM 725 C CA . PHE A 1 91 ? 24.745 0.134 0.667 1.00 75.81 91 PHE A CA 1
ATOM 726 C C . PHE A 1 91 ? 23.618 0.975 1.284 1.00 75.81 91 PHE A C 1
ATOM 728 O O . PHE A 1 91 ? 23.809 1.566 2.346 1.00 75.81 91 PHE A O 1
ATOM 735 N N . ILE A 1 92 ? 22.445 1.021 0.645 1.00 83.62 92 ILE A N 1
ATOM 736 C CA . ILE A 1 92 ? 21.303 1.848 1.064 1.00 83.62 92 ILE A CA 1
ATOM 737 C C . ILE A 1 92 ? 20.891 1.628 2.535 1.00 83.62 92 ILE A C 1
ATOM 739 O O . ILE A 1 92 ? 20.711 2.633 3.221 1.00 83.62 92 ILE A O 1
ATOM 743 N N . PRO A 1 93 ? 20.796 0.399 3.082 1.00 83.25 93 PRO A N 1
ATOM 744 C CA . PRO A 1 93 ? 20.447 0.208 4.494 1.00 83.25 93 PRO A CA 1
ATOM 745 C C . PRO A 1 93 ? 21.429 0.889 5.460 1.00 83.25 93 PRO A C 1
ATOM 747 O O . PRO A 1 93 ? 21.014 1.609 6.366 1.00 83.25 93 PRO A O 1
ATOM 750 N N . PHE A 1 94 ? 22.738 0.746 5.222 1.00 75.56 94 PHE A N 1
ATOM 751 C CA . PHE A 1 94 ? 23.785 1.392 6.028 1.00 75.56 94 PHE A CA 1
ATOM 752 C C . PHE A 1 94 ? 23.797 2.911 5.875 1.00 75.56 94 PHE A C 1
ATOM 754 O O . PHE A 1 94 ? 24.275 3.629 6.751 1.00 75.56 94 PHE A O 1
ATOM 761 N N . LEU A 1 95 ? 23.344 3.400 4.725 1.00 74.44 95 LEU A N 1
ATOM 762 C CA . LEU A 1 95 ? 23.228 4.819 4.443 1.00 74.44 95 LEU A CA 1
ATOM 763 C C . LEU A 1 95 ? 22.049 5.426 5.206 1.00 74.44 95 LEU A C 1
ATOM 765 O O . LEU A 1 95 ? 22.192 6.479 5.816 1.00 74.44 95 LEU A O 1
ATOM 769 N N . MET A 1 96 ? 20.897 4.753 5.179 1.00 81.56 96 MET A N 1
ATOM 770 C CA . MET A 1 96 ? 19.661 5.260 5.774 1.00 81.56 96 MET A CA 1
ATOM 771 C C . MET A 1 96 ? 19.672 5.187 7.298 1.00 81.56 96 MET A C 1
ATOM 773 O O . MET A 1 96 ? 19.115 6.076 7.930 1.00 81.56 96 MET A O 1
ATOM 777 N N . GLN A 1 97 ? 20.371 4.217 7.896 1.00 78.31 97 GLN A N 1
ATOM 778 C CA . GLN A 1 97 ? 20.584 4.188 9.349 1.00 78.31 97 GLN A CA 1
ATOM 779 C C . GLN A 1 97 ? 21.233 5.480 9.871 1.00 78.31 97 GLN A C 1
ATOM 781 O O . GLN A 1 97 ? 20.743 6.057 10.839 1.00 78.31 97 GLN A O 1
ATOM 786 N N . ASP A 1 98 ? 22.288 5.970 9.214 1.00 69.75 98 ASP A N 1
ATOM 787 C CA . ASP A 1 98 ? 22.964 7.209 9.623 1.00 69.75 98 ASP A CA 1
ATOM 788 C C . ASP A 1 98 ? 22.087 8.449 9.387 1.00 69.75 98 ASP A C 1
ATOM 790 O O . ASP A 1 98 ? 22.105 9.384 10.189 1.00 69.75 98 ASP A O 1
ATOM 794 N N . VAL A 1 99 ? 21.325 8.468 8.285 1.00 72.44 99 VAL A N 1
ATOM 795 C CA . VAL A 1 99 ? 20.397 9.565 7.961 1.00 72.44 99 VAL A CA 1
ATOM 796 C C . VAL A 1 99 ? 19.312 9.666 9.027 1.00 72.44 99 VAL A C 1
ATOM 798 O O . VAL A 1 99 ? 19.104 10.740 9.573 1.00 72.44 99 VAL A O 1
ATOM 801 N N . ILE A 1 100 ? 18.678 8.550 9.392 1.00 77.00 100 ILE A N 1
ATOM 802 C CA . ILE A 1 100 ? 17.635 8.529 10.428 1.00 77.00 100 ILE A CA 1
ATOM 803 C C . ILE A 1 100 ? 18.199 9.042 11.759 1.00 77.00 100 ILE A C 1
ATOM 805 O O . ILE A 1 100 ? 17.622 9.939 12.366 1.00 77.00 100 ILE A O 1
ATOM 809 N N . GLN A 1 101 ? 19.384 8.570 12.163 1.00 70.81 101 GLN A N 1
ATOM 810 C CA . GLN A 1 101 ? 20.032 9.021 13.401 1.00 70.81 101 GLN A CA 1
ATOM 811 C C . GLN A 1 101 ? 20.378 10.515 13.405 1.00 70.81 101 GLN A C 1
ATOM 813 O O . GLN A 1 101 ? 20.370 11.143 14.460 1.00 70.81 101 GLN A O 1
ATOM 818 N N . THR A 1 102 ? 20.724 11.092 12.253 1.00 66.06 102 THR A N 1
ATOM 819 C CA . THR A 1 102 ? 21.071 12.518 12.153 1.00 66.06 102 THR A CA 1
ATOM 820 C C . THR A 1 102 ? 19.838 13.410 12.041 1.00 66.06 102 THR A C 1
ATOM 822 O O . THR A 1 102 ? 19.832 14.492 12.627 1.00 66.06 102 THR A O 1
ATOM 825 N N . THR A 1 103 ? 18.781 12.955 11.365 1.00 62.38 103 THR A N 1
ATOM 826 C CA . THR A 1 103 ? 17.504 13.673 11.249 1.00 62.38 103 THR A CA 1
ATOM 827 C C . THR A 1 103 ? 16.747 13.721 12.580 1.00 62.38 103 THR A C 1
ATOM 829 O O . THR A 1 103 ? 16.326 14.804 12.975 1.00 62.38 103 THR A O 1
ATOM 832 N N . GLU A 1 104 ? 16.704 12.629 13.357 1.00 58.19 104 GLU A N 1
ATOM 833 C CA . GLU A 1 104 ? 16.081 12.613 14.699 1.00 58.19 104 GLU A CA 1
ATOM 834 C C . GLU A 1 104 ? 16.698 13.644 15.673 1.00 58.19 104 GLU A C 1
ATOM 836 O O . GLU A 1 104 ? 16.062 14.091 16.631 1.00 58.19 104 GLU A O 1
ATOM 841 N N . VAL A 1 105 ? 17.955 14.045 15.448 1.00 52.75 105 VAL A N 1
ATOM 842 C CA . VAL A 1 105 ? 18.640 15.072 16.251 1.00 52.75 105 VAL A CA 1
ATOM 843 C C . VAL A 1 105 ? 18.229 16.490 15.832 1.00 52.75 105 VAL A C 1
ATOM 845 O O . VAL A 1 105 ? 18.228 17.389 16.677 1.00 52.75 105 VAL A O 1
ATOM 848 N N . LEU A 1 106 ? 17.867 16.684 14.560 1.00 51.09 106 LEU A N 1
ATOM 849 C CA . LEU A 1 106 ? 17.508 17.970 13.947 1.00 51.09 106 LEU A CA 1
ATOM 850 C C . LEU A 1 106 ? 16.003 18.284 14.028 1.00 51.09 106 LEU A C 1
ATOM 852 O O . LEU A 1 106 ? 15.641 19.460 14.042 1.00 51.09 106 LEU A O 1
ATOM 856 N N . ASP A 1 107 ? 15.146 17.269 14.189 1.00 49.59 107 ASP A N 1
ATOM 857 C CA . ASP A 1 107 ? 13.672 17.346 14.307 1.00 49.59 107 ASP A CA 1
ATOM 858 C C . ASP A 1 107 ? 13.142 18.159 15.516 1.00 49.59 107 ASP A C 1
ATOM 860 O O . ASP A 1 107 ? 11.956 18.120 15.845 1.00 49.59 107 ASP A O 1
ATOM 864 N N . ARG A 1 108 ? 13.989 18.934 16.206 1.00 48.62 108 ARG A N 1
ATOM 865 C CA . ARG A 1 108 ? 13.541 19.904 17.218 1.00 48.62 108 ARG A CA 1
ATOM 866 C C . ARG A 1 108 ? 13.255 21.296 16.658 1.00 48.62 108 ARG A C 1
ATOM 868 O O . ARG A 1 108 ? 12.681 22.085 17.405 1.00 48.62 108 ARG A O 1
ATOM 875 N N . GLU A 1 109 ? 13.646 21.620 15.419 1.00 47.69 109 GLU A N 1
ATOM 876 C CA . GLU A 1 109 ? 13.622 23.024 14.965 1.00 47.69 109 GLU A CA 1
ATOM 877 C C . GLU A 1 109 ? 12.880 23.337 13.645 1.00 47.69 109 GLU A C 1
ATOM 879 O O . GLU A 1 109 ? 12.432 24.476 13.526 1.00 47.69 109 GLU A O 1
ATOM 884 N N . GLU A 1 110 ? 12.634 22.416 12.696 1.00 50.47 110 GLU A N 1
ATOM 885 C CA . GLU A 1 110 ? 11.978 22.781 11.411 1.00 50.47 110 GLU A CA 1
ATOM 886 C C . GLU A 1 110 ? 11.031 21.687 10.849 1.00 50.47 110 GLU A C 1
ATOM 888 O O . GLU A 1 110 ? 11.473 20.651 10.366 1.00 50.47 110 GLU A O 1
ATOM 893 N N . GLU A 1 111 ? 9.709 21.926 10.875 1.00 49.41 111 GLU A N 1
ATOM 894 C CA . GLU A 1 111 ? 8.644 20.965 10.491 1.00 49.41 111 GLU A CA 1
ATOM 895 C C . GLU A 1 111 ? 8.255 20.954 8.987 1.00 49.41 111 GLU A C 1
ATOM 897 O O . GLU A 1 111 ? 7.358 20.204 8.598 1.00 49.41 111 GLU A O 1
ATOM 902 N N . GLU A 1 112 ? 8.880 21.750 8.106 1.00 53.88 112 GLU A N 1
ATOM 903 C CA . GLU A 1 112 ? 8.328 22.008 6.753 1.00 53.88 112 GLU A CA 1
ATOM 904 C C . GLU A 1 112 ? 9.164 21.544 5.545 1.00 53.88 112 GLU A C 1
ATOM 906 O O . GLU A 1 112 ? 8.709 21.691 4.405 1.00 53.88 112 GLU A O 1
ATOM 911 N N . ASN A 1 113 ? 10.334 20.926 5.727 1.00 61.41 113 ASN A N 1
ATOM 912 C CA . ASN A 1 113 ? 11.172 20.582 4.574 1.00 61.41 113 ASN A CA 1
ATOM 913 C C . ASN A 1 113 ? 10.792 19.226 3.955 1.00 61.41 113 ASN A C 1
ATOM 915 O O . ASN A 1 113 ? 10.746 18.178 4.598 1.00 61.41 113 ASN A O 1
ATOM 919 N N . LEU A 1 114 ? 10.504 19.247 2.652 1.00 67.75 114 LEU A N 1
ATOM 920 C CA . LEU A 1 114 ? 10.261 18.047 1.857 1.00 67.75 114 LEU A CA 1
ATOM 921 C C . LEU A 1 114 ? 11.570 17.289 1.630 1.00 67.75 114 LEU A C 1
ATOM 923 O O . LEU A 1 114 ? 12.555 17.877 1.185 1.00 67.75 114 LEU A O 1
ATOM 927 N N . LEU A 1 115 ? 11.534 15.974 1.845 1.00 79.75 115 LEU A N 1
ATOM 928 C CA . LEU A 1 115 ? 12.680 15.090 1.673 1.00 79.75 115 LEU A CA 1
ATOM 929 C C . LEU A 1 115 ? 12.779 14.600 0.225 1.00 79.75 115 LEU A C 1
ATOM 931 O O . LEU A 1 115 ? 11.903 13.887 -0.261 1.00 79.75 115 LEU A O 1
ATOM 935 N N . SER A 1 116 ? 13.855 14.950 -0.473 1.00 81.38 116 SER A N 1
ATOM 936 C CA . SER A 1 116 ? 14.131 14.479 -1.836 1.00 81.38 116 SER A CA 1
ATOM 937 C C . SER A 1 116 ? 15.193 13.367 -1.861 1.00 81.38 116 SER A C 1
ATOM 939 O O . SER A 1 116 ? 16.027 13.297 -0.954 1.00 81.38 116 SER A O 1
ATOM 941 N N . PRO A 1 117 ? 15.206 12.484 -2.885 1.00 84.94 117 PRO A N 1
ATOM 942 C CA . PRO A 1 117 ? 16.272 11.497 -3.057 1.00 84.94 117 PRO A CA 1
ATOM 943 C C . PRO A 1 117 ? 17.666 12.150 -3.081 1.00 84.94 117 PRO A C 1
ATOM 945 O O . PRO A 1 117 ? 17.776 13.339 -3.394 1.00 84.94 117 PRO A O 1
ATOM 948 N N . PRO A 1 118 ? 18.750 11.388 -2.834 1.00 84.88 118 PRO A N 1
ATOM 949 C CA . PRO A 1 118 ? 20.105 11.918 -2.925 1.00 84.88 118 PRO A CA 1
ATOM 950 C C . PRO A 1 118 ? 20.334 12.646 -4.254 1.00 84.88 118 PRO A C 1
ATOM 952 O O . PRO A 1 118 ? 19.985 12.133 -5.321 1.00 84.88 118 PRO A O 1
ATOM 955 N N . LYS A 1 119 ? 20.946 13.833 -4.193 1.00 82.38 119 LYS A N 1
ATOM 956 C CA . LYS A 1 119 ? 21.071 14.764 -5.328 1.00 82.38 119 LYS A CA 1
ATOM 957 C C . LYS A 1 119 ? 21.585 14.105 -6.611 1.00 82.38 119 LYS A C 1
ATOM 959 O O . LYS A 1 119 ? 21.074 14.399 -7.684 1.00 82.38 119 LYS A O 1
ATOM 964 N N . THR A 1 120 ? 22.563 13.208 -6.503 1.00 82.31 120 THR A N 1
ATOM 965 C CA . THR A 1 120 ? 23.156 12.509 -7.653 1.00 82.31 120 THR A CA 1
ATOM 966 C C . THR A 1 120 ? 22.159 11.579 -8.345 1.00 82.31 120 THR A C 1
ATOM 968 O O . THR A 1 120 ? 22.104 11.560 -9.574 1.00 82.31 120 THR A O 1
ATOM 971 N N . ILE A 1 121 ? 21.326 10.860 -7.576 1.00 89.19 121 ILE A N 1
ATOM 972 C CA . ILE A 1 121 ? 20.212 10.080 -8.139 1.00 89.19 121 ILE A CA 1
ATOM 973 C C . ILE A 1 121 ? 19.233 11.016 -8.826 1.00 89.19 121 ILE A C 1
ATOM 975 O O . ILE A 1 121 ? 18.856 10.750 -9.960 1.00 89.19 121 ILE A O 1
ATOM 979 N N . LEU A 1 122 ? 18.840 12.111 -8.170 1.00 89.31 122 LEU A N 1
ATOM 980 C CA . LEU A 1 122 ? 17.840 13.018 -8.727 1.00 89.31 122 LEU A CA 1
ATOM 981 C C . LEU A 1 122 ? 18.313 13.657 -10.040 1.00 89.31 122 LEU A C 1
ATOM 983 O O . LEU A 1 122 ? 17.568 13.660 -11.013 1.00 89.31 122 LEU A O 1
ATOM 987 N N . SER A 1 123 ? 19.564 14.123 -10.107 1.00 89.25 123 SER A N 1
ATOM 988 C CA . SER A 1 123 ? 20.119 14.714 -11.330 1.00 89.25 123 SER A CA 1
ATOM 989 C C . SER A 1 123 ? 20.203 13.720 -12.484 1.00 89.25 123 SER A C 1
ATOM 991 O O . SER A 1 123 ? 19.993 14.087 -13.636 1.00 89.25 123 SER A O 1
ATOM 993 N N . LEU A 1 124 ? 20.524 12.458 -12.184 1.00 90.44 124 LEU A N 1
ATOM 994 C CA . LEU A 1 124 ? 20.600 11.424 -13.206 1.00 90.44 124 LEU A CA 1
ATOM 995 C C . LEU A 1 124 ? 19.199 10.979 -13.635 1.00 90.44 124 LEU A C 1
ATOM 997 O O . LEU A 1 124 ? 18.953 10.781 -14.821 1.00 90.44 124 LEU A O 1
ATOM 1001 N N . LEU A 1 125 ? 18.269 10.892 -12.682 1.00 92.94 125 LEU A N 1
ATOM 1002 C CA . LEU A 1 125 ? 16.864 10.627 -12.946 1.00 92.94 125 LEU A CA 1
ATOM 1003 C C . LEU A 1 125 ? 16.277 11.696 -13.868 1.00 92.94 125 LEU A C 1
ATOM 1005 O O . LEU A 1 125 ? 15.659 11.326 -14.850 1.00 92.94 125 LEU A O 1
ATOM 1009 N N . GLU A 1 126 ? 16.516 12.985 -13.612 1.00 91.75 126 GLU A N 1
ATOM 1010 C CA . GLU A 1 126 ? 16.063 14.096 -14.466 1.00 91.75 126 GLU A CA 1
ATOM 1011 C C . GLU A 1 126 ? 16.514 13.943 -15.924 1.00 91.75 126 GLU A C 1
ATOM 1013 O O . GLU A 1 126 ? 15.726 14.146 -16.848 1.00 91.75 126 GLU A O 1
ATOM 1018 N N . GLN A 1 127 ? 17.771 13.542 -16.135 1.00 91.00 127 GLN A N 1
ATOM 1019 C CA . GLN A 1 127 ? 18.304 13.289 -17.473 1.00 91.00 127 GLN A CA 1
ATOM 1020 C C . GLN A 1 127 ? 17.613 12.094 -18.136 1.00 91.00 127 GLN A C 1
ATOM 1022 O O . GLN A 1 127 ? 17.215 12.181 -19.296 1.00 91.00 127 GLN A O 1
ATOM 1027 N N . MET A 1 128 ? 17.467 10.984 -17.407 1.00 91.94 128 MET A N 1
ATOM 1028 C CA . MET A 1 128 ? 16.847 9.773 -17.944 1.00 91.94 128 MET A CA 1
ATOM 1029 C C . MET A 1 128 ? 15.351 9.970 -18.205 1.00 91.94 128 MET A C 1
ATOM 1031 O O . MET A 1 128 ? 14.856 9.522 -19.230 1.00 91.94 128 MET A O 1
ATOM 1035 N N . ASP A 1 129 ? 14.640 10.680 -17.330 1.00 89.56 129 ASP A N 1
ATOM 1036 C CA . ASP A 1 129 ? 13.201 10.937 -17.437 1.00 89.56 129 ASP A CA 1
ATOM 1037 C C . ASP A 1 129 ? 12.875 11.675 -18.744 1.00 89.56 129 ASP A C 1
ATOM 1039 O O . ASP A 1 129 ? 11.969 11.265 -19.462 1.00 89.56 129 ASP A O 1
ATOM 1043 N N . GLY A 1 130 ? 13.677 12.677 -19.129 1.00 89.88 130 GLY A N 1
ATOM 1044 C CA . GLY A 1 130 ? 13.511 13.375 -20.410 1.00 89.88 130 GLY A CA 1
ATOM 1045 C C . GLY A 1 130 ? 13.745 12.485 -21.639 1.00 89.88 130 GLY A C 1
ATOM 1046 O O . GLY A 1 130 ? 13.005 12.580 -22.620 1.00 89.88 130 GLY A O 1
ATOM 1047 N N . ILE A 1 131 ? 14.743 11.594 -21.588 1.00 92.31 131 ILE A N 1
ATOM 1048 C CA . ILE A 1 131 ? 15.034 10.643 -22.676 1.00 92.31 131 ILE A CA 1
ATOM 1049 C C . ILE A 1 131 ? 13.891 9.634 -22.815 1.00 92.31 131 ILE A C 1
ATOM 1051 O O . ILE A 1 131 ? 13.388 9.414 -23.917 1.00 92.31 131 ILE A O 1
ATOM 1055 N N . ILE A 1 132 ? 13.478 9.031 -21.699 1.00 94.25 132 ILE A N 1
ATOM 1056 C CA . ILE A 1 132 ? 12.473 7.968 -21.677 1.00 94.25 132 ILE A CA 1
ATOM 1057 C C . ILE A 1 132 ? 11.088 8.505 -22.024 1.00 94.25 132 ILE A C 1
ATOM 1059 O O . ILE A 1 132 ? 10.396 7.877 -22.819 1.00 94.25 132 ILE A O 1
ATOM 1063 N N . ASP A 1 133 ? 10.697 9.673 -21.513 1.00 90.69 133 ASP A N 1
ATOM 1064 C CA . ASP A 1 133 ? 9.408 10.279 -21.860 1.00 90.69 133 ASP A CA 1
ATOM 1065 C C . ASP A 1 133 ? 9.332 10.618 -23.356 1.00 90.69 133 ASP A C 1
ATOM 1067 O O . ASP A 1 133 ? 8.347 10.302 -24.021 1.00 90.69 133 ASP A O 1
ATOM 1071 N N . THR A 1 134 ? 10.422 11.142 -23.931 1.00 92.88 134 THR A N 1
ATOM 1072 C CA . THR A 1 134 ? 10.507 11.386 -25.381 1.00 92.88 134 THR A CA 1
ATOM 1073 C C . THR A 1 134 ? 10.386 10.080 -26.168 1.00 92.88 134 THR A C 1
ATOM 1075 O O . THR A 1 134 ? 9.580 9.989 -27.093 1.00 92.88 134 THR A O 1
ATOM 1078 N N . MET A 1 135 ? 11.148 9.052 -25.779 1.00 93.75 135 MET A N 1
ATOM 1079 C CA . MET A 1 135 ? 11.156 7.739 -26.432 1.00 93.75 135 MET A CA 1
ATOM 1080 C C . MET A 1 135 ? 9.788 7.044 -26.377 1.00 93.75 135 MET A C 1
ATOM 1082 O O . MET A 1 135 ? 9.404 6.356 -27.320 1.00 93.75 135 MET A O 1
ATOM 1086 N N . LEU A 1 136 ? 9.061 7.209 -25.272 1.00 93.62 136 LEU A N 1
ATOM 1087 C CA . LEU A 1 136 ? 7.793 6.533 -25.021 1.00 93.62 136 LEU A CA 1
ATOM 1088 C C . LEU A 1 136 ? 6.559 7.368 -25.403 1.00 93.62 136 LEU A C 1
ATOM 1090 O O . LEU A 1 136 ? 5.443 6.861 -25.311 1.00 93.62 136 LEU A O 1
ATOM 1094 N N . SER A 1 137 ? 6.738 8.609 -25.860 1.00 89.00 137 SER A N 1
ATOM 1095 C CA . SER A 1 137 ? 5.650 9.560 -26.135 1.00 89.00 137 SER A CA 1
ATOM 1096 C C . SER A 1 137 ? 4.607 9.072 -27.152 1.00 89.00 137 SER A C 1
ATOM 1098 O O . SER A 1 137 ? 3.430 9.412 -27.032 1.00 89.00 137 SER A O 1
ATOM 1100 N N . GLU A 1 138 ? 5.003 8.240 -28.120 1.00 88.69 138 GLU A N 1
ATOM 1101 C CA . GLU A 1 138 ? 4.104 7.684 -29.144 1.00 88.69 138 GLU A CA 1
ATOM 1102 C C . GLU A 1 138 ? 3.304 6.458 -28.664 1.00 88.69 138 GLU A C 1
ATOM 1104 O O . GLU A 1 138 ? 2.367 6.021 -29.336 1.00 88.69 138 GLU A O 1
ATOM 1109 N N . TYR A 1 139 ? 3.642 5.897 -27.498 1.00 90.38 139 TYR A N 1
ATOM 1110 C CA . TYR A 1 139 ? 3.011 4.689 -26.973 1.00 90.38 139 TYR A CA 1
ATOM 1111 C C . TYR A 1 139 ? 1.866 5.041 -26.020 1.00 90.38 139 TYR A C 1
ATOM 1113 O O . TYR A 1 139 ? 2.061 5.611 -24.941 1.00 90.38 139 TYR A O 1
ATOM 1121 N N . LEU A 1 140 ? 0.647 4.668 -26.412 1.00 88.50 140 LEU A N 1
ATOM 1122 C CA . LEU A 1 140 ? -0.564 4.919 -25.635 1.00 88.50 140 LEU A CA 1
ATOM 1123 C C . LEU A 1 140 ? -0.890 3.733 -24.724 1.00 88.50 140 LEU A C 1
ATOM 1125 O O . LEU A 1 140 ? -0.948 2.578 -25.157 1.00 88.50 140 LEU A O 1
ATOM 1129 N N . ILE A 1 141 ? -1.162 4.036 -23.452 1.00 88.88 141 ILE A N 1
ATOM 1130 C CA . ILE A 1 141 ? -1.499 3.030 -22.444 1.00 88.88 141 ILE A CA 1
ATOM 1131 C C . ILE A 1 141 ? -2.789 2.307 -22.851 1.00 88.88 141 ILE A C 1
ATOM 1133 O O . ILE A 1 141 ? -3.835 2.919 -23.069 1.00 88.88 141 ILE A O 1
ATOM 1137 N N . GLY A 1 142 ? -2.704 0.979 -22.936 1.00 81.06 142 GLY A N 1
ATOM 1138 C CA . GLY A 1 142 ? -3.814 0.106 -23.317 1.00 81.06 142 GLY A CA 1
ATOM 1139 C C . GLY A 1 142 ? -3.952 -0.164 -24.819 1.00 81.06 142 GLY A C 1
ATOM 1140 O O . GLY A 1 142 ? -4.751 -1.029 -25.171 1.00 81.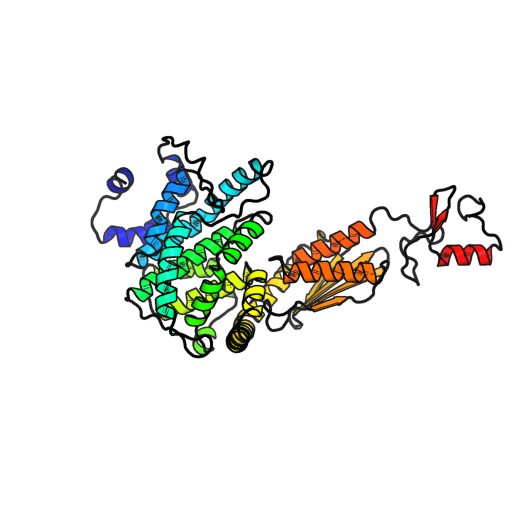06 142 GLY A O 1
ATOM 1141 N N . ASP A 1 143 ? -3.177 0.507 -25.682 1.00 81.44 143 ASP A N 1
ATOM 1142 C CA . ASP A 1 143 ? -3.186 0.278 -27.138 1.00 81.44 143 ASP A CA 1
ATOM 1143 C C . ASP A 1 143 ? -1.971 -0.511 -27.626 1.00 81.44 143 ASP A C 1
ATOM 1145 O O . ASP A 1 143 ? -2.106 -1.439 -28.424 1.00 81.44 143 ASP A O 1
ATOM 1149 N N . CYS A 1 144 ? -0.779 -0.137 -27.164 1.00 78.88 144 CYS A N 1
ATOM 1150 C CA . CYS A 1 144 ? 0.483 -0.702 -27.622 1.00 78.88 144 CYS A CA 1
ATOM 1151 C C . CYS A 1 144 ? 1.521 -0.748 -26.493 1.00 78.88 144 CYS A C 1
ATOM 1153 O O . CYS A 1 144 ? 1.376 -0.092 -25.463 1.00 78.88 144 CYS A O 1
ATOM 1155 N N . ILE A 1 145 ? 2.567 -1.550 -26.698 1.00 84.62 145 ILE A N 1
ATOM 1156 C CA . ILE A 1 145 ? 3.719 -1.674 -25.794 1.00 84.62 145 ILE A CA 1
ATOM 1157 C C . ILE A 1 145 ? 4.951 -1.237 -26.562 1.00 84.62 145 ILE A C 1
ATOM 1159 O O . ILE A 1 145 ? 5.105 -1.589 -27.734 1.00 84.62 145 ILE A O 1
ATOM 1163 N N . CYS A 1 146 ? 5.857 -0.550 -25.882 1.00 89.12 146 CYS A N 1
ATOM 1164 C CA . CYS A 1 146 ? 7.213 -0.372 -26.360 1.00 89.12 146 CYS A CA 1
ATOM 1165 C C . CYS A 1 146 ? 8.064 -1.587 -25.973 1.00 89.12 146 CYS A C 1
ATOM 1167 O O . CYS A 1 146 ? 8.392 -1.789 -24.802 1.00 89.12 146 CYS A O 1
ATOM 1169 N N . VAL A 1 147 ? 8.426 -2.406 -26.962 1.00 89.75 147 VAL A N 1
ATOM 1170 C CA . VAL A 1 147 ? 9.460 -3.433 -26.792 1.00 89.75 147 VAL A CA 1
ATOM 1171 C C . VAL A 1 147 ? 10.806 -2.776 -27.067 1.00 89.75 147 VAL A C 1
ATOM 1173 O O . VAL A 1 147 ? 11.112 -2.410 -28.198 1.00 89.75 147 VAL A O 1
ATOM 1176 N N . VAL A 1 148 ? 11.598 -2.593 -26.012 1.00 91.75 148 VAL A N 1
ATOM 1177 C CA . VAL A 1 148 ? 12.923 -1.979 -26.124 1.00 91.75 148 VAL A CA 1
ATOM 1178 C C . VAL A 1 148 ? 13.929 -3.052 -26.533 1.00 91.75 148 VAL A C 1
ATOM 1180 O O . VAL A 1 148 ? 14.250 -3.944 -25.746 1.00 91.75 148 VAL A O 1
ATOM 1183 N N . GLU A 1 149 ? 14.404 -2.987 -27.774 1.00 90.81 149 GLU A N 1
ATOM 1184 C CA . GLU A 1 149 ? 15.359 -3.942 -28.349 1.00 90.81 149 GLU A CA 1
ATOM 1185 C C . GLU A 1 149 ? 16.691 -3.947 -27.592 1.00 90.81 149 GLU A C 1
ATOM 1187 O O . GLU A 1 149 ? 17.253 -2.889 -27.302 1.00 90.81 149 GLU A O 1
ATOM 1192 N N . ALA A 1 150 ? 17.200 -5.141 -27.279 1.00 89.62 150 ALA A N 1
ATOM 1193 C CA . ALA A 1 150 ? 18.493 -5.306 -26.619 1.00 89.62 150 ALA A CA 1
ATOM 1194 C C . ALA A 1 150 ? 19.650 -4.742 -27.462 1.00 89.62 150 ALA A C 1
ATOM 1196 O O . ALA A 1 150 ? 19.532 -4.561 -28.671 1.00 89.62 150 ALA A O 1
ATOM 1197 N N . ASP A 1 151 ? 20.784 -4.471 -26.810 1.00 83.62 151 ASP A N 1
ATOM 1198 C CA . ASP A 1 151 ? 21.999 -3.939 -27.447 1.00 83.62 151 ASP A CA 1
ATOM 1199 C C . ASP A 1 151 ? 21.825 -2.534 -28.089 1.00 83.62 151 ASP A C 1
ATOM 1201 O O . ASP A 1 151 ? 22.651 -2.110 -28.896 1.00 83.62 151 ASP A O 1
ATOM 1205 N N . THR A 1 152 ? 20.781 -1.783 -27.706 1.00 91.69 152 THR A N 1
ATOM 1206 C CA . THR A 1 152 ? 20.532 -0.396 -28.146 1.00 91.69 152 THR A CA 1
ATOM 1207 C C . THR A 1 152 ? 20.805 0.640 -27.048 1.00 91.69 152 THR A C 1
ATOM 1209 O O . THR A 1 152 ? 20.785 0.341 -25.849 1.00 91.69 152 THR A O 1
ATOM 1212 N N . ASP A 1 153 ? 21.000 1.902 -27.443 1.00 89.62 153 ASP A N 1
ATOM 1213 C CA . ASP A 1 153 ? 21.102 3.022 -26.495 1.00 89.62 153 ASP A CA 1
ATOM 1214 C C . ASP A 1 153 ? 19.803 3.185 -25.691 1.00 89.62 153 ASP A C 1
ATOM 1216 O O . ASP A 1 153 ? 19.835 3.335 -24.468 1.00 89.62 153 ASP A O 1
ATOM 1220 N N . SER A 1 154 ? 18.649 3.049 -26.356 1.00 92.81 154 SER A N 1
ATOM 1221 C CA . SER A 1 154 ? 17.324 3.020 -25.725 1.00 92.81 154 SER A CA 1
ATOM 1222 C C . SER A 1 154 ? 17.242 1.980 -24.609 1.00 92.81 154 SER A C 1
ATOM 1224 O O . SER A 1 154 ? 16.735 2.278 -23.527 1.00 92.81 154 SER A O 1
ATOM 1226 N N . PHE A 1 155 ? 17.787 0.781 -24.828 1.00 93.75 155 PHE A N 1
ATOM 1227 C CA . PHE A 1 155 ? 17.853 -0.261 -23.804 1.00 93.75 155 PHE A CA 1
ATOM 1228 C C . PHE A 1 155 ? 18.707 0.158 -22.612 1.00 93.75 155 PHE A C 1
ATOM 1230 O O . PHE A 1 155 ? 18.275 0.013 -21.470 1.00 93.75 155 PHE A O 1
ATOM 1237 N N . THR A 1 156 ? 19.891 0.716 -22.865 1.00 89.56 156 THR A N 1
ATOM 1238 C CA . THR A 1 156 ? 20.807 1.189 -21.816 1.00 89.56 156 THR A CA 1
ATOM 1239 C C . THR A 1 156 ? 20.141 2.241 -20.931 1.00 89.56 156 THR A C 1
ATOM 1241 O O . THR A 1 156 ? 20.146 2.115 -19.703 1.00 89.56 156 THR A O 1
ATOM 1244 N N . TYR A 1 157 ? 19.525 3.256 -21.540 1.00 93.81 157 TYR A N 1
ATOM 1245 C CA . TYR A 1 157 ? 18.855 4.324 -20.800 1.00 93.81 157 TYR A CA 1
ATOM 1246 C C . TYR A 1 157 ? 17.618 3.816 -20.057 1.00 93.81 157 TYR A C 1
ATOM 1248 O O . TYR A 1 157 ? 17.403 4.193 -18.905 1.00 93.81 157 TYR A O 1
ATOM 1256 N N . THR A 1 158 ? 16.842 2.909 -20.662 1.00 95.94 158 THR A N 1
ATOM 1257 C CA . THR A 1 158 ? 15.656 2.327 -20.014 1.00 95.94 158 THR A CA 1
ATOM 1258 C C . THR A 1 158 ? 16.048 1.461 -18.823 1.00 95.94 158 THR A C 1
ATOM 1260 O O . THR A 1 158 ? 15.456 1.584 -17.752 1.00 95.94 158 THR A O 1
ATOM 1263 N N . LEU A 1 159 ? 17.081 0.626 -18.967 1.00 94.38 159 LEU A N 1
ATOM 1264 C CA . LEU A 1 159 ? 17.612 -0.172 -17.867 1.00 94.38 159 LEU A CA 1
ATOM 1265 C C . LEU A 1 159 ? 18.071 0.737 -16.724 1.00 94.38 159 LEU A C 1
ATOM 1267 O O . LEU A 1 159 ? 17.629 0.562 -15.591 1.00 94.38 159 LEU A O 1
ATOM 1271 N N . GLY A 1 160 ? 18.900 1.741 -17.020 1.00 93.38 160 GLY A N 1
ATOM 1272 C CA . GLY A 1 160 ? 19.392 2.680 -16.015 1.00 93.38 160 GLY A CA 1
ATOM 1273 C C . GLY A 1 160 ? 18.265 3.430 -15.296 1.00 93.38 160 GLY A C 1
ATOM 1274 O O . GLY A 1 160 ? 18.268 3.501 -14.067 1.00 93.38 160 GLY A O 1
ATOM 1275 N N . TYR A 1 161 ? 17.257 3.906 -16.033 1.00 96.31 161 TYR A N 1
ATOM 1276 C CA . TYR A 1 161 ? 16.057 4.541 -15.476 1.00 96.31 161 TYR A CA 1
ATOM 1277 C C . TYR A 1 161 ? 15.331 3.637 -14.471 1.00 96.31 161 TYR A C 1
ATOM 1279 O O . TYR A 1 161 ? 15.048 4.050 -13.345 1.00 96.31 161 TYR A O 1
ATOM 1287 N N . LEU A 1 162 ? 15.069 2.381 -14.845 1.00 96.00 162 LEU A N 1
ATOM 1288 C CA . LEU A 1 162 ? 14.389 1.424 -13.973 1.00 96.00 162 LEU A CA 1
ATOM 1289 C C . LEU A 1 162 ? 15.233 1.073 -12.736 1.00 96.00 162 LEU A C 1
ATOM 1291 O O . LEU A 1 162 ? 14.698 0.988 -11.632 1.00 96.00 162 LEU A O 1
ATOM 1295 N N . LEU A 1 163 ? 16.554 0.920 -12.886 1.00 93.38 163 LEU A N 1
ATOM 1296 C CA . LEU A 1 163 ? 17.468 0.641 -11.772 1.00 93.38 163 LEU A CA 1
ATOM 1297 C C . LEU A 1 163 ? 17.564 1.810 -10.776 1.00 93.38 163 LEU A C 1
ATOM 1299 O O . LEU A 1 163 ? 17.662 1.560 -9.570 1.00 93.38 163 LEU A O 1
ATOM 1303 N N . LEU A 1 164 ? 17.509 3.061 -11.250 1.00 94.25 164 LEU A N 1
ATOM 1304 C CA . LEU A 1 164 ? 17.452 4.253 -10.394 1.00 94.25 164 LEU A CA 1
ATOM 1305 C C . LEU A 1 164 ? 16.163 4.284 -9.575 1.00 94.25 164 LEU A C 1
ATOM 1307 O O . LEU A 1 164 ? 16.200 4.510 -8.366 1.00 94.25 164 LEU A O 1
ATOM 1311 N N . TRP A 1 165 ? 15.023 3.988 -10.197 1.00 95.62 165 TRP A N 1
ATOM 1312 C CA . TRP A 1 165 ? 13.763 3.906 -9.467 1.00 95.62 165 TRP A CA 1
ATOM 1313 C C . TRP A 1 165 ? 13.728 2.770 -8.451 1.00 95.62 165 TRP A C 1
ATOM 1315 O O . TRP A 1 165 ? 13.215 2.964 -7.349 1.00 95.62 165 TRP A O 1
ATOM 1325 N N . THR A 1 166 ? 14.325 1.619 -8.762 1.00 93.31 166 THR A N 1
ATOM 1326 C CA . THR A 1 166 ? 14.492 0.537 -7.784 1.00 93.31 166 THR A CA 1
ATOM 1327 C C . THR A 1 166 ? 15.276 1.019 -6.559 1.00 93.31 166 THR A C 1
ATOM 1329 O O . THR A 1 166 ? 14.891 0.714 -5.433 1.00 93.31 166 THR A O 1
ATOM 1332 N N . GLN A 1 167 ? 16.322 1.832 -6.742 1.00 90.75 167 GLN A N 1
ATOM 1333 C CA . GLN A 1 167 ? 17.080 2.420 -5.627 1.00 90.75 167 GLN A CA 1
ATOM 1334 C C . GLN A 1 167 ? 16.266 3.446 -4.837 1.00 90.75 167 GLN A C 1
ATOM 1336 O O . GLN A 1 167 ? 16.325 3.440 -3.613 1.00 90.75 167 GLN A O 1
ATOM 1341 N N . ILE A 1 168 ? 15.484 4.301 -5.504 1.00 93.31 168 ILE A N 1
ATOM 1342 C CA . ILE A 1 168 ? 14.593 5.266 -4.833 1.00 93.31 168 ILE A CA 1
ATOM 1343 C C . ILE A 1 168 ? 13.563 4.533 -3.974 1.00 93.31 168 ILE A C 1
ATOM 1345 O O . ILE A 1 168 ? 13.340 4.904 -2.821 1.00 93.31 168 ILE A O 1
ATOM 1349 N N . LEU A 1 169 ? 12.950 3.477 -4.512 1.00 93.31 169 LEU A N 1
ATOM 1350 C CA . LEU A 1 169 ? 12.019 2.657 -3.748 1.00 93.31 169 LEU A CA 1
ATOM 1351 C C . LEU A 1 169 ? 12.729 1.955 -2.597 1.00 93.31 169 LEU A C 1
ATOM 1353 O O . LEU A 1 169 ? 12.140 1.873 -1.522 1.00 93.31 169 LEU A O 1
ATOM 1357 N N . GLU A 1 170 ? 13.967 1.487 -2.784 1.00 91.31 170 GLU A N 1
ATOM 1358 C CA . GLU A 1 170 ? 14.751 0.872 -1.714 1.00 91.31 170 GLU A CA 1
ATOM 1359 C C . GLU A 1 170 ? 15.071 1.850 -0.587 1.00 91.31 170 GLU A C 1
ATOM 1361 O O . GLU A 1 170 ? 14.787 1.535 0.564 1.00 91.31 170 GLU A O 1
ATOM 1366 N N . ILE A 1 171 ? 15.506 3.068 -0.916 1.00 90.62 171 ILE A N 1
ATOM 1367 C CA . ILE A 1 171 ? 15.654 4.174 0.039 1.00 90.62 171 ILE A CA 1
ATOM 1368 C C . ILE A 1 171 ? 14.347 4.386 0.805 1.00 90.62 171 ILE A C 1
ATOM 1370 O O . ILE A 1 171 ? 14.350 4.353 2.031 1.00 90.62 171 ILE A O 1
ATOM 1374 N N . PHE A 1 172 ? 13.218 4.510 0.100 1.00 91.56 172 PHE A N 1
ATOM 1375 C CA . PHE A 1 172 ? 11.903 4.681 0.722 1.00 91.56 172 PHE A CA 1
ATOM 1376 C C . PHE A 1 172 ? 11.552 3.550 1.704 1.00 91.56 172 PHE A C 1
ATOM 1378 O O . PHE A 1 172 ? 10.926 3.794 2.733 1.00 91.56 172 PHE A O 1
ATOM 1385 N N . GLY A 1 173 ? 11.953 2.312 1.401 1.00 90.25 173 GLY A N 1
ATOM 1386 C CA . GLY A 1 173 ? 11.701 1.153 2.260 1.00 90.25 173 GLY A CA 1
ATOM 1387 C C . GLY A 1 173 ? 12.474 1.168 3.576 1.00 90.25 173 GLY A C 1
ATOM 1388 O O . GLY A 1 173 ? 12.009 0.564 4.537 1.00 90.25 173 GLY A O 1
ATOM 1389 N N . GLN A 1 174 ? 13.616 1.856 3.618 1.00 89.62 174 GLN A N 1
ATOM 1390 C CA . GLN A 1 174 ? 14.470 1.956 4.802 1.00 89.62 174 GLN A CA 1
ATOM 1391 C C . GLN A 1 174 ? 14.150 3.178 5.679 1.00 89.62 174 GLN A C 1
ATOM 1393 O O . GLN A 1 174 ? 14.647 3.251 6.796 1.00 89.62 174 GLN A O 1
ATOM 1398 N N . LEU A 1 175 ? 13.352 4.139 5.193 1.00 89.00 175 LEU A N 1
ATOM 1399 C CA . LEU A 1 175 ? 12.960 5.330 5.959 1.00 89.00 175 LEU A CA 1
ATOM 1400 C C . LEU A 1 175 ? 12.038 4.987 7.142 1.00 89.00 175 LEU A C 1
ATOM 1402 O O . LEU A 1 175 ? 11.278 4.015 7.088 1.00 89.00 175 LEU A O 1
ATOM 1406 N N . SER A 1 176 ? 12.049 5.839 8.173 1.00 87.12 176 SER A N 1
ATOM 1407 C CA . SER A 1 176 ? 11.074 5.776 9.268 1.00 87.12 176 SER A CA 1
ATOM 1408 C C . SER A 1 176 ? 9.668 6.171 8.798 1.00 87.12 176 SER A C 1
ATOM 1410 O O . SER A 1 176 ? 9.484 6.785 7.738 1.00 87.12 176 SER A O 1
ATOM 1412 N N . ASP A 1 177 ? 8.651 5.827 9.589 1.00 82.75 177 ASP A N 1
ATOM 1413 C CA . ASP A 1 177 ? 7.264 6.164 9.264 1.00 82.75 177 ASP A CA 1
ATOM 1414 C C . ASP A 1 177 ? 6.985 7.676 9.341 1.00 82.75 177 ASP A C 1
ATOM 1416 O O . ASP A 1 177 ? 6.079 8.149 8.652 1.00 82.75 177 ASP A O 1
ATOM 1420 N N . GLU A 1 178 ? 7.790 8.453 10.080 1.00 82.81 178 GLU A N 1
ATOM 1421 C CA . GLU A 1 178 ? 7.717 9.922 10.086 1.00 82.81 178 GLU A CA 1
ATOM 1422 C C . GLU A 1 178 ? 8.286 10.555 8.803 1.00 82.81 178 GLU A C 1
ATOM 1424 O O . GLU A 1 178 ? 7.752 11.553 8.315 1.00 82.81 178 GLU A O 1
ATOM 1429 N N . MET A 1 179 ? 9.330 9.959 8.211 1.00 84.38 179 MET A N 1
ATOM 1430 C CA . MET A 1 179 ? 10.018 10.505 7.028 1.00 84.38 179 MET A CA 1
ATOM 1431 C C . MET A 1 179 ? 9.362 10.098 5.698 1.00 84.38 179 MET A C 1
ATOM 1433 O O . MET A 1 179 ? 9.384 10.852 4.720 1.00 84.38 179 MET A O 1
ATOM 1437 N N . LYS A 1 180 ? 8.736 8.912 5.624 1.00 88.25 180 LYS A N 1
ATOM 1438 C CA . LYS A 1 180 ? 8.050 8.425 4.405 1.00 88.25 180 LYS A CA 1
ATOM 1439 C C . LYS A 1 180 ? 7.032 9.423 3.820 1.00 88.25 180 LYS A C 1
ATOM 1441 O O . LYS A 1 180 ? 7.006 9.571 2.590 1.00 88.25 180 LYS A O 1
ATOM 1446 N N . PRO A 1 181 ? 6.195 10.123 4.615 1.00 88.12 181 PRO A N 1
ATOM 1447 C CA . PRO A 1 181 ? 5.299 11.161 4.110 1.00 88.12 181 PRO A CA 1
ATOM 1448 C C . PRO A 1 181 ? 6.018 12.300 3.379 1.00 88.12 181 PRO A C 1
ATOM 1450 O O . PRO A 1 181 ? 5.518 12.749 2.348 1.00 88.12 181 PRO A O 1
ATOM 1453 N N . GLN A 1 182 ? 7.193 12.728 3.853 1.00 87.38 182 GLN A N 1
ATOM 1454 C CA . GLN A 1 182 ? 7.964 13.821 3.250 1.00 87.38 182 GLN A CA 1
ATOM 1455 C C . GLN A 1 182 ? 8.461 13.436 1.847 1.00 87.38 182 GLN A C 1
ATOM 1457 O O . GLN A 1 182 ? 8.212 14.165 0.882 1.00 87.38 182 GLN A O 1
ATOM 1462 N N . LEU A 1 183 ? 9.060 12.245 1.697 1.00 89.19 183 LEU A N 1
ATOM 1463 C CA . LEU A 1 183 ? 9.500 11.738 0.389 1.00 89.19 183 LEU A CA 1
ATOM 1464 C C . LEU A 1 183 ? 8.320 11.439 -0.546 1.00 89.19 183 LEU A C 1
ATOM 1466 O O . LEU A 1 183 ? 8.369 11.740 -1.740 1.00 89.19 183 LEU A O 1
ATOM 1470 N N . THR A 1 184 ? 7.216 10.913 -0.010 1.00 90.00 184 THR A N 1
ATOM 1471 C CA . THR A 1 184 ? 5.981 10.714 -0.787 1.00 90.00 184 THR A CA 1
ATOM 1472 C C . THR A 1 184 ? 5.448 12.044 -1.324 1.00 90.00 184 THR A C 1
ATOM 1474 O O . THR A 1 184 ? 5.055 12.137 -2.489 1.00 90.00 184 THR A O 1
ATOM 1477 N N . ALA A 1 185 ? 5.446 13.089 -0.492 1.00 88.50 185 ALA A N 1
ATOM 1478 C CA . ALA A 1 185 ? 5.004 14.419 -0.881 1.00 88.50 185 ALA A CA 1
ATOM 1479 C C . ALA A 1 185 ? 5.916 15.027 -1.957 1.00 88.50 185 ALA A C 1
ATOM 1481 O O . ALA A 1 185 ? 5.389 15.570 -2.930 1.00 88.50 185 ALA A O 1
ATOM 1482 N N . PHE A 1 186 ? 7.239 14.857 -1.847 1.00 90.69 186 PHE A N 1
ATOM 1483 C CA . PHE A 1 186 ? 8.194 15.262 -2.882 1.00 90.69 186 PHE A CA 1
ATOM 1484 C C . PHE A 1 186 ? 7.903 14.588 -4.231 1.00 90.69 186 PHE A C 1
ATOM 1486 O O . PHE A 1 186 ? 7.706 15.276 -5.237 1.00 90.69 186 PHE A O 1
ATOM 1493 N N . LEU A 1 187 ? 7.816 13.252 -4.264 1.00 90.94 187 LEU A N 1
ATOM 1494 C CA . LEU A 1 187 ? 7.575 12.477 -5.493 1.00 90.94 187 LEU A CA 1
ATOM 1495 C C . LEU A 1 187 ? 6.239 12.830 -6.160 1.00 90.94 187 LEU A C 1
ATOM 1497 O O . LEU A 1 187 ? 6.107 12.766 -7.384 1.00 90.94 187 LEU A O 1
ATOM 1501 N N . ARG A 1 188 ? 5.249 13.216 -5.350 1.00 86.69 188 ARG A N 1
ATOM 1502 C CA . ARG A 1 188 ? 3.941 13.669 -5.819 1.00 86.69 188 ARG A CA 1
ATOM 1503 C C . ARG A 1 188 ? 3.998 15.076 -6.412 1.00 86.69 188 ARG A C 1
ATOM 1505 O O . ARG A 1 188 ? 3.508 15.274 -7.516 1.00 86.69 188 ARG A O 1
ATOM 1512 N N . GLN A 1 189 ? 4.570 16.048 -5.699 1.00 88.50 189 GLN A N 1
ATOM 1513 C CA . GLN A 1 189 ? 4.607 17.449 -6.150 1.00 88.50 189 GLN A CA 1
ATOM 1514 C C . GLN A 1 189 ? 5.458 17.638 -7.413 1.00 88.50 189 GLN A C 1
ATOM 1516 O O . GLN A 1 189 ? 5.132 18.456 -8.266 1.00 88.50 189 GLN A O 1
ATOM 1521 N N . SER A 1 190 ? 6.518 16.846 -7.556 1.00 88.19 190 SER A N 1
ATOM 1522 C CA . SER A 1 190 ? 7.415 16.860 -8.719 1.00 88.19 190 SER A CA 1
ATOM 1523 C C . SER A 1 190 ? 6.880 16.103 -9.944 1.00 88.19 190 SER A C 1
ATOM 1525 O O . SER A 1 190 ? 7.478 16.166 -11.017 1.00 88.19 190 SER A O 1
ATOM 1527 N N . SER A 1 191 ? 5.756 15.386 -9.813 1.00 90.75 191 SER A N 1
ATOM 1528 C CA . SER A 1 191 ? 5.165 14.517 -10.847 1.00 90.75 191 SER A CA 1
ATOM 1529 C C . SER A 1 191 ? 6.043 13.347 -11.325 1.00 90.75 191 SER A C 1
ATOM 1531 O O . SER A 1 191 ? 5.614 12.610 -12.214 1.00 90.75 191 SER A O 1
ATOM 1533 N N . TYR A 1 192 ? 7.216 13.108 -10.720 1.00 92.62 192 TYR A N 1
ATOM 1534 C CA . TYR A 1 192 ? 8.104 11.999 -11.100 1.00 92.62 192 TYR A CA 1
ATOM 1535 C C . TYR A 1 192 ? 7.400 10.642 -11.018 1.00 92.62 192 TYR A C 1
ATOM 1537 O O . TYR A 1 192 ? 7.536 9.817 -11.917 1.00 92.62 192 TYR A O 1
ATOM 1545 N N . LEU A 1 193 ? 6.601 10.415 -9.969 1.00 94.06 193 LEU A N 1
ATOM 1546 C CA . LEU A 1 193 ? 5.885 9.149 -9.809 1.00 94.06 193 LEU A CA 1
ATOM 1547 C C . LEU A 1 193 ? 4.787 8.949 -10.869 1.00 94.06 193 LEU A C 1
ATOM 1549 O O . LEU A 1 193 ? 4.581 7.822 -11.307 1.00 94.06 193 LEU A O 1
ATOM 1553 N N . SER A 1 194 ? 4.104 10.019 -11.297 1.00 94.69 194 SER A N 1
ATOM 1554 C CA . SER A 1 194 ? 3.091 9.936 -12.365 1.00 94.69 194 SER A CA 1
ATOM 1555 C C . SER A 1 194 ? 3.732 9.501 -13.678 1.00 94.69 194 SER A C 1
ATOM 1557 O O . SER A 1 194 ? 3.293 8.526 -14.282 1.00 94.69 194 SER A O 1
ATOM 1559 N N . ARG A 1 195 ? 4.828 10.169 -14.065 1.00 94.38 195 ARG A N 1
ATOM 1560 C CA . ARG A 1 195 ? 5.570 9.853 -15.292 1.00 94.38 195 ARG A CA 1
ATOM 1561 C C . ARG A 1 195 ? 6.146 8.444 -15.259 1.00 94.38 195 ARG A C 1
ATOM 1563 O O . ARG A 1 195 ? 6.042 7.719 -16.242 1.00 94.38 195 ARG A O 1
ATOM 1570 N N . LEU A 1 196 ? 6.669 8.012 -14.109 1.00 96.19 196 LEU A N 1
ATOM 1571 C CA . LEU A 1 196 ? 7.090 6.627 -13.926 1.00 96.19 196 LEU A CA 1
ATOM 1572 C C . LEU A 1 196 ? 5.945 5.646 -14.178 1.00 96.19 196 LEU A C 1
ATOM 1574 O O . LEU A 1 196 ? 6.130 4.693 -14.925 1.00 96.19 196 LEU A O 1
ATOM 1578 N N . LEU A 1 197 ? 4.782 5.850 -13.554 1.00 96.25 197 LEU A N 1
ATOM 1579 C CA . LEU A 1 197 ? 3.640 4.948 -13.714 1.00 96.25 197 LEU A CA 1
ATOM 1580 C C . LEU A 1 197 ? 3.198 4.871 -15.178 1.00 96.25 197 LEU A C 1
ATOM 1582 O O . LEU A 1 197 ? 2.995 3.773 -15.692 1.00 96.25 197 LEU A O 1
ATOM 1586 N N . GLU A 1 198 ? 3.136 6.005 -15.872 1.00 94.81 198 GLU A N 1
ATOM 1587 C CA . GLU A 1 198 ? 2.835 6.047 -17.304 1.00 94.81 198 GLU A CA 1
ATOM 1588 C C . GLU A 1 198 ? 3.868 5.265 -18.126 1.00 94.81 198 GLU A C 1
ATOM 1590 O O . GLU A 1 198 ? 3.503 4.366 -18.885 1.00 94.81 198 GLU A O 1
ATOM 1595 N N . ASN A 1 199 ? 5.159 5.525 -17.911 1.00 95.56 199 ASN A N 1
ATOM 1596 C CA . ASN A 1 199 ? 6.249 4.837 -18.601 1.00 95.56 199 ASN A CA 1
ATOM 1597 C C . ASN A 1 199 ? 6.257 3.329 -18.319 1.00 95.56 199 ASN A C 1
ATOM 1599 O O . ASN A 1 199 ? 6.472 2.533 -19.230 1.00 95.56 199 ASN A O 1
ATOM 1603 N N . LEU A 1 200 ? 5.953 2.905 -17.091 1.00 95.62 200 LEU A N 1
ATOM 1604 C CA . LEU A 1 200 ? 5.826 1.489 -16.753 1.00 95.62 200 LEU A CA 1
ATOM 1605 C C . LEU A 1 200 ? 4.698 0.821 -17.527 1.00 95.62 200 LEU A C 1
ATOM 1607 O O . LEU A 1 200 ? 4.908 -0.252 -18.083 1.00 95.62 200 LEU A O 1
ATOM 1611 N N . PHE A 1 201 ? 3.526 1.446 -17.620 1.00 93.94 201 PHE A N 1
ATOM 1612 C CA . PHE A 1 201 ? 2.412 0.888 -18.389 1.00 93.94 201 PHE A CA 1
ATOM 1613 C C . PHE A 1 201 ? 2.655 0.875 -19.904 1.00 93.94 201 PHE A C 1
ATOM 1615 O O . PHE A 1 201 ? 2.030 0.076 -20.598 1.00 93.94 201 PHE A O 1
ATOM 1622 N N . ARG A 1 202 ? 3.587 1.692 -20.411 1.00 94.38 202 ARG A N 1
ATOM 1623 C CA . ARG A 1 202 ? 4.072 1.632 -21.802 1.00 94.38 202 ARG A CA 1
ATOM 1624 C C . ARG A 1 202 ? 5.117 0.528 -22.031 1.00 94.38 202 ARG A C 1
ATOM 1626 O O . ARG A 1 202 ? 5.273 0.082 -23.164 1.00 94.38 202 ARG A O 1
ATOM 1633 N N . LEU A 1 203 ? 5.823 0.088 -20.984 1.00 93.12 203 LEU A N 1
ATOM 1634 C CA . LEU A 1 203 ? 6.890 -0.928 -21.045 1.00 93.12 203 LEU A CA 1
ATOM 1635 C C . LEU A 1 203 ? 6.431 -2.338 -20.631 1.00 93.12 203 LEU A C 1
ATOM 1637 O O . LEU A 1 203 ? 7.025 -3.327 -21.051 1.00 93.12 203 LEU A O 1
ATOM 1641 N N . MET A 1 204 ? 5.413 -2.457 -19.777 1.00 90.19 204 MET A N 1
ATOM 1642 C CA . MET A 1 204 ? 4.919 -3.742 -19.268 1.00 90.19 204 MET A CA 1
ATOM 1643 C C . MET A 1 204 ? 4.193 -4.567 -20.351 1.00 90.19 204 MET A C 1
ATOM 1645 O O . MET A 1 204 ? 3.594 -4.002 -21.267 1.00 90.19 204 MET A O 1
ATOM 1649 N N . PRO A 1 205 ? 4.202 -5.911 -20.252 1.00 82.62 205 PRO A N 1
ATOM 1650 C CA . PRO A 1 205 ? 3.535 -6.778 -21.223 1.00 82.62 205 PRO A CA 1
ATOM 1651 C C . PRO A 1 205 ? 1.998 -6.629 -21.179 1.00 82.62 205 PRO A C 1
ATOM 1653 O O . PRO A 1 205 ? 1.414 -6.531 -20.107 1.00 82.62 205 PRO A O 1
ATOM 1656 N N . LEU A 1 206 ? 1.305 -6.669 -22.329 1.00 66.06 206 LEU A N 1
ATOM 1657 C CA . LEU A 1 206 ? -0.174 -6.577 -22.402 1.00 66.06 206 LEU A CA 1
ATOM 1658 C C . LEU A 1 206 ? -0.881 -7.908 -22.116 1.00 66.06 206 LEU A C 1
ATOM 1660 O O . LEU A 1 206 ? -2.065 -7.911 -21.767 1.00 66.06 206 LEU A O 1
ATOM 1664 N N . SER A 1 207 ? -0.207 -9.044 -22.322 1.00 60.09 207 SER A N 1
ATOM 1665 C CA . SER A 1 207 ? -0.849 -10.363 -22.344 1.00 60.09 207 SER A CA 1
ATOM 1666 C C . SER A 1 207 ? -0.246 -11.347 -21.346 1.00 60.09 207 SER A C 1
ATOM 1668 O O . SER A 1 207 ? 0.935 -11.295 -21.013 1.00 60.09 207 SER A O 1
ATOM 1670 N N . ALA A 1 208 ? -1.101 -12.257 -20.878 1.00 51.59 208 ALA A N 1
ATOM 1671 C CA . ALA A 1 208 ? -0.811 -13.186 -19.797 1.00 51.59 208 ALA A CA 1
ATOM 1672 C C . ALA A 1 208 ? 0.294 -14.199 -20.129 1.00 51.59 208 ALA A C 1
ATOM 1674 O O . ALA A 1 208 ? 0.870 -14.761 -19.215 1.00 51.59 208 ALA A O 1
ATOM 1675 N N . THR A 1 209 ? 0.629 -14.463 -21.393 1.00 51.59 209 THR A N 1
ATOM 1676 C CA . THR A 1 209 ? 1.596 -15.521 -21.749 1.00 51.59 209 THR A CA 1
ATOM 1677 C C . THR A 1 209 ? 3.008 -15.269 -21.219 1.00 51.59 209 THR A C 1
ATOM 1679 O O . THR A 1 209 ? 3.662 -16.234 -20.835 1.00 51.59 209 THR A O 1
ATOM 1682 N N . ASP A 1 210 ? 3.417 -14.007 -21.065 1.00 49.97 210 ASP A N 1
ATOM 1683 C CA . ASP A 1 210 ? 4.703 -13.628 -20.447 1.00 49.97 210 ASP A CA 1
ATOM 1684 C C . ASP A 1 210 ? 4.605 -13.465 -18.916 1.00 49.97 210 ASP A C 1
ATOM 1686 O O . ASP A 1 210 ? 5.604 -13.419 -18.202 1.00 49.97 210 ASP A O 1
ATOM 1690 N N . VAL A 1 211 ? 3.374 -13.411 -18.402 1.00 51.25 211 VAL A N 1
ATOM 1691 C CA . VAL A 1 211 ? 3.012 -13.173 -16.998 1.00 51.25 211 VAL A CA 1
ATOM 1692 C C . VAL A 1 211 ? 2.550 -14.461 -16.292 1.00 51.25 211 VAL A C 1
ATOM 1694 O O . VAL A 1 211 ? 2.557 -14.554 -15.072 1.00 51.25 211 VAL A O 1
ATOM 1697 N N . ASN A 1 212 ? 2.201 -15.518 -17.020 1.00 44.69 212 ASN A N 1
ATOM 1698 C CA . ASN A 1 212 ? 1.707 -16.782 -16.462 1.00 44.69 212 ASN A CA 1
ATOM 1699 C C . ASN A 1 212 ? 2.789 -17.564 -15.694 1.00 44.69 212 ASN A C 1
ATOM 1701 O O . ASN A 1 212 ? 2.477 -18.543 -15.024 1.00 44.69 212 ASN A O 1
ATOM 1705 N N . ALA A 1 213 ? 4.047 -17.117 -15.757 1.00 47.44 213 ALA A N 1
ATOM 1706 C CA . ALA A 1 213 ? 5.145 -17.583 -14.914 1.00 47.44 213 ALA A CA 1
ATOM 1707 C C . ALA A 1 213 ? 5.260 -16.811 -13.580 1.00 47.44 213 ALA A C 1
ATOM 1709 O O . ALA A 1 213 ? 6.211 -17.025 -12.826 1.00 47.44 213 ALA A O 1
ATOM 1710 N N . ILE A 1 214 ? 4.327 -15.894 -13.284 1.00 51.81 214 ILE A N 1
ATOM 1711 C CA . ILE A 1 214 ? 4.365 -15.068 -12.080 1.00 51.81 214 ILE A CA 1
ATOM 1712 C C . ILE A 1 214 ? 3.877 -15.877 -10.869 1.00 51.81 214 ILE A C 1
ATOM 1714 O O . ILE A 1 214 ? 2.722 -15.797 -10.465 1.00 51.81 214 ILE A O 1
ATOM 1718 N N . ASP A 1 215 ? 4.779 -16.646 -10.261 1.00 52.22 215 ASP A N 1
ATOM 1719 C CA . ASP A 1 215 ? 4.609 -17.118 -8.882 1.00 52.22 215 ASP A CA 1
ATOM 1720 C C . ASP A 1 215 ? 4.748 -15.929 -7.903 1.00 52.22 215 ASP A C 1
ATOM 1722 O O . ASP A 1 215 ? 5.586 -15.049 -8.091 1.00 52.22 215 ASP A O 1
ATOM 1726 N N . GLY A 1 216 ? 3.970 -15.858 -6.824 1.00 56.34 216 GLY A N 1
ATOM 1727 C CA . GLY A 1 216 ? 4.053 -14.743 -5.863 1.00 56.34 216 GLY A CA 1
ATOM 1728 C C . GLY A 1 216 ? 5.461 -14.542 -5.274 1.00 56.34 216 GLY A C 1
ATOM 1729 O O . GLY A 1 216 ? 5.798 -13.449 -4.815 1.00 56.34 216 GLY A O 1
ATOM 1730 N N . GLN A 1 217 ? 6.304 -15.577 -5.336 1.00 61.94 217 GLN A N 1
ATOM 1731 C CA . GLN A 1 217 ? 7.669 -15.587 -4.821 1.00 61.94 217 GLN A CA 1
ATOM 1732 C C . GLN A 1 217 ? 8.663 -14.735 -5.639 1.00 61.94 217 GLN A C 1
ATOM 1734 O O . GLN A 1 217 ? 9.496 -14.057 -5.034 1.00 61.94 217 GLN A O 1
ATOM 1739 N N . TRP A 1 218 ? 8.570 -14.674 -6.980 1.00 67.94 218 TRP A N 1
ATOM 1740 C CA . TRP A 1 218 ? 9.540 -13.893 -7.785 1.00 67.94 218 TRP A CA 1
ATOM 1741 C C . TRP A 1 218 ? 9.335 -12.376 -7.672 1.00 67.94 218 TRP A C 1
ATOM 1743 O O . TRP A 1 218 ? 10.240 -11.603 -7.984 1.00 67.94 218 TRP A O 1
ATOM 1753 N N . LEU A 1 219 ? 8.158 -11.944 -7.209 1.00 69.38 219 LEU A N 1
ATOM 1754 C CA . LEU A 1 219 ? 7.851 -10.541 -6.945 1.00 69.38 219 LEU A CA 1
ATOM 1755 C C . LEU A 1 219 ? 8.544 -10.022 -5.676 1.00 69.38 219 LEU A C 1
ATOM 1757 O O . LEU A 1 219 ? 8.498 -8.828 -5.402 1.00 69.38 219 LEU A O 1
ATOM 1761 N N . SER A 1 220 ? 9.198 -10.869 -4.876 1.00 72.56 220 SER A N 1
ATOM 1762 C CA . SER A 1 220 ? 9.895 -10.401 -3.677 1.00 72.56 220 SER A CA 1
ATOM 1763 C C . SER A 1 220 ? 11.116 -9.524 -4.015 1.00 72.56 220 SER A C 1
ATOM 1765 O O . SER A 1 220 ? 11.778 -9.704 -5.038 1.00 72.56 220 SER A O 1
ATOM 1767 N N . THR A 1 221 ? 11.432 -8.563 -3.139 1.00 70.06 221 THR A N 1
ATOM 1768 C CA . THR A 1 221 ? 12.599 -7.674 -3.309 1.00 70.06 221 THR A CA 1
ATOM 1769 C C . THR A 1 221 ? 13.916 -8.460 -3.264 1.00 70.06 221 THR A C 1
ATOM 1771 O O . THR A 1 221 ? 14.848 -8.164 -4.001 1.00 70.06 221 THR A O 1
ATOM 1774 N N . THR A 1 222 ? 13.997 -9.505 -2.442 1.00 71.50 222 THR A N 1
ATOM 1775 C CA . THR A 1 222 ? 15.180 -10.372 -2.389 1.00 71.50 222 THR A CA 1
ATOM 1776 C C . THR A 1 222 ? 15.379 -11.096 -3.717 1.00 71.50 222 THR A C 1
ATOM 1778 O O . THR A 1 222 ? 16.462 -11.047 -4.291 1.00 71.50 222 THR A O 1
ATOM 1781 N N . THR A 1 223 ? 14.307 -11.670 -4.267 1.00 75.50 223 THR A N 1
ATOM 1782 C CA . THR A 1 223 ? 14.375 -12.421 -5.524 1.00 75.50 223 THR A CA 1
ATOM 1783 C C . THR A 1 223 ? 14.707 -11.534 -6.722 1.00 75.50 223 THR A C 1
ATOM 1785 O O . THR A 1 223 ? 15.426 -11.983 -7.610 1.00 75.50 223 THR A O 1
ATOM 1788 N N . ILE A 1 224 ? 14.257 -10.269 -6.765 1.00 80.38 224 ILE A N 1
ATOM 1789 C CA . ILE A 1 224 ? 14.678 -9.369 -7.854 1.00 80.38 224 ILE A CA 1
ATOM 1790 C C . ILE A 1 224 ? 16.164 -9.017 -7.765 1.00 80.38 224 ILE A C 1
ATOM 1792 O O . ILE A 1 224 ? 16.823 -8.896 -8.794 1.00 80.38 224 ILE A O 1
ATOM 1796 N N . ASN A 1 225 ? 16.709 -8.873 -6.556 1.00 77.38 225 ASN A N 1
ATOM 1797 C CA . ASN A 1 225 ? 18.123 -8.560 -6.369 1.00 77.38 225 ASN A CA 1
ATOM 1798 C C . ASN A 1 225 ? 18.998 -9.754 -6.771 1.00 77.38 225 ASN A C 1
ATOM 1800 O O . ASN A 1 225 ? 19.993 -9.585 -7.469 1.00 77.38 225 ASN A O 1
ATOM 1804 N N . GLU A 1 226 ? 18.588 -10.967 -6.402 1.00 78.56 226 GLU A N 1
ATOM 1805 C CA . GLU A 1 226 ? 19.228 -12.211 -6.848 1.00 78.56 226 GLU A CA 1
ATOM 1806 C C . GLU A 1 226 ? 19.121 -12.385 -8.370 1.00 78.56 226 GLU A C 1
ATOM 1808 O O . GLU A 1 226 ? 20.084 -12.763 -9.038 1.00 78.56 226 GLU A O 1
ATOM 1813 N N . TRP A 1 227 ? 17.960 -12.061 -8.945 1.00 83.69 227 TRP A N 1
ATOM 1814 C CA . TRP A 1 227 ? 17.754 -12.128 -10.386 1.00 83.69 227 TRP A CA 1
ATOM 1815 C C . TRP A 1 227 ? 18.623 -11.112 -11.131 1.00 83.69 227 TRP A C 1
ATOM 1817 O O . TRP A 1 227 ? 19.338 -11.505 -12.048 1.00 83.69 227 TRP A O 1
ATOM 1827 N N . THR A 1 228 ? 18.633 -9.839 -10.728 1.00 78.50 228 THR A N 1
ATOM 1828 C CA . THR A 1 228 ? 19.488 -8.813 -11.353 1.00 78.50 228 THR A CA 1
ATOM 1829 C C . THR A 1 228 ? 20.975 -9.126 -11.190 1.00 78.50 228 THR A C 1
ATOM 1831 O O . THR A 1 228 ? 21.752 -8.854 -12.102 1.00 78.50 228 THR A O 1
ATOM 1834 N N . GLU A 1 229 ? 21.377 -9.766 -10.088 1.00 73.25 229 GLU A N 1
ATOM 1835 C CA . GLU A 1 229 ? 22.731 -10.298 -9.915 1.00 73.25 229 GLU A CA 1
ATOM 1836 C C . GLU A 1 229 ? 23.052 -11.388 -10.944 1.00 73.25 229 GLU A C 1
ATOM 1838 O O . GLU A 1 229 ? 24.120 -11.357 -11.556 1.00 73.25 229 GLU A O 1
ATOM 1843 N N . SER A 1 230 ? 22.125 -12.317 -11.188 1.00 76.38 230 SER A N 1
ATOM 1844 C CA . SER A 1 230 ? 22.333 -13.385 -12.172 1.00 76.38 230 SER A CA 1
ATOM 1845 C C . SER A 1 230 ? 22.531 -12.861 -13.600 1.00 76.38 230 SER A C 1
ATOM 1847 O O . SER A 1 230 ? 23.189 -13.520 -14.404 1.00 76.38 230 SER A O 1
ATOM 1849 N N . LEU A 1 231 ? 22.005 -11.670 -13.907 1.00 78.88 231 LEU A N 1
ATOM 1850 C CA . LEU A 1 231 ? 22.084 -11.046 -15.227 1.00 78.88 231 LEU A CA 1
ATOM 1851 C C . LEU A 1 231 ? 23.444 -10.406 -15.539 1.00 78.88 231 LEU A C 1
ATOM 1853 O O . LEU A 1 231 ? 23.686 -10.064 -16.691 1.00 78.88 231 LEU A O 1
ATOM 1857 N N . VAL A 1 232 ? 24.333 -10.236 -14.551 1.00 70.56 232 VAL A N 1
ATOM 1858 C CA . VAL A 1 232 ? 25.633 -9.559 -14.742 1.00 70.56 232 VAL A CA 1
ATOM 1859 C C . VAL A 1 232 ? 26.498 -10.256 -15.798 1.00 70.56 232 VAL A C 1
ATOM 1861 O O . VAL A 1 232 ? 27.187 -9.581 -16.561 1.00 70.56 232 VAL A O 1
ATOM 1864 N N . ASP A 1 233 ? 26.437 -11.589 -15.849 1.00 67.25 233 ASP A N 1
ATOM 1865 C CA . ASP A 1 233 ? 27.236 -12.428 -16.750 1.00 67.25 233 ASP A CA 1
ATOM 1866 C C . ASP A 1 233 ? 26.412 -12.996 -17.930 1.00 67.25 233 ASP A C 1
ATOM 1868 O O . ASP A 1 233 ? 26.882 -13.877 -18.653 1.00 67.25 233 ASP A O 1
ATOM 1872 N N . GLN A 1 234 ? 25.176 -12.519 -18.135 1.00 76.88 234 GLN A N 1
ATOM 1873 C CA . GLN A 1 234 ? 24.257 -13.020 -19.164 1.00 76.88 234 GLN A CA 1
ATOM 1874 C C . GLN A 1 234 ? 24.033 -12.001 -20.280 1.00 76.88 234 GLN A C 1
ATOM 1876 O O . GLN A 1 234 ? 24.140 -10.794 -20.086 1.00 76.88 234 GLN A O 1
ATOM 1881 N N . ARG A 1 235 ? 23.656 -12.488 -21.467 1.00 80.94 235 ARG A N 1
ATOM 1882 C CA . ARG A 1 235 ? 23.165 -11.604 -22.525 1.00 80.94 235 ARG A CA 1
ATOM 1883 C C . ARG A 1 235 ? 21.783 -11.083 -22.142 1.00 80.94 235 ARG A C 1
ATOM 1885 O O . ARG A 1 235 ? 20.922 -11.861 -21.737 1.00 80.94 235 ARG A O 1
ATOM 1892 N N . LEU A 1 236 ? 21.573 -9.777 -22.287 1.00 86.25 236 LEU A N 1
ATOM 1893 C CA . LEU A 1 236 ? 20.275 -9.180 -22.016 1.00 86.25 236 LEU A CA 1
ATOM 1894 C C . LEU A 1 236 ? 19.342 -9.264 -23.224 1.00 86.25 236 LEU A C 1
ATOM 1896 O O . LEU A 1 236 ? 19.773 -9.151 -24.367 1.00 86.25 236 LEU A O 1
ATOM 1900 N N . GLU A 1 237 ? 18.057 -9.429 -22.932 1.00 89.06 237 GLU A N 1
ATOM 1901 C CA . GLU A 1 237 ? 16.957 -9.482 -23.885 1.00 89.06 237 GLU A CA 1
ATOM 1902 C C . GLU A 1 237 ? 15.909 -8.426 -23.516 1.00 89.06 237 GLU A C 1
ATOM 1904 O O . GLU A 1 237 ? 15.827 -7.981 -22.366 1.00 89.06 237 GLU A O 1
ATOM 1909 N N . SER A 1 238 ? 15.059 -8.051 -24.472 1.00 87.38 238 SER A N 1
ATOM 1910 C CA . SER A 1 238 ? 13.971 -7.083 -24.267 1.00 87.38 238 SER A CA 1
ATOM 1911 C C . SER A 1 238 ? 13.001 -7.479 -23.149 1.00 87.38 238 SER A C 1
ATOM 1913 O O . SER A 1 238 ? 12.476 -6.619 -22.438 1.00 87.38 238 SER A O 1
ATOM 1915 N N . THR A 1 239 ? 12.820 -8.783 -22.926 1.00 86.69 239 THR A N 1
ATOM 1916 C CA . THR A 1 239 ? 11.992 -9.346 -21.847 1.00 86.69 239 THR A CA 1
ATOM 1917 C C . THR A 1 239 ? 12.486 -8.943 -20.453 1.00 86.69 239 THR A C 1
ATOM 1919 O O . THR A 1 239 ? 11.688 -8.824 -19.521 1.00 86.69 239 THR A O 1
ATOM 1922 N N . HIS A 1 240 ? 13.783 -8.658 -20.287 1.00 89.25 240 HIS A N 1
ATOM 1923 C CA . HIS A 1 240 ? 14.339 -8.213 -19.009 1.00 89.25 240 HIS A CA 1
ATOM 1924 C C . HIS A 1 240 ? 13.839 -6.821 -18.608 1.00 89.25 240 HIS A C 1
ATOM 1926 O O . HIS A 1 240 ? 13.556 -6.603 -17.430 1.00 89.25 240 HIS A O 1
ATOM 1932 N N . ILE A 1 241 ? 13.662 -5.902 -19.566 1.00 92.38 241 ILE A N 1
ATOM 1933 C CA . ILE A 1 241 ? 13.063 -4.582 -19.305 1.00 92.38 241 ILE A CA 1
ATOM 1934 C C . ILE A 1 241 ? 11.617 -4.757 -18.853 1.00 92.38 241 ILE A C 1
ATOM 1936 O O . ILE A 1 241 ? 11.239 -4.253 -17.800 1.00 92.38 241 ILE A O 1
ATOM 1940 N N . GLN A 1 242 ? 10.838 -5.554 -19.585 1.00 89.94 242 GLN A N 1
ATOM 1941 C CA . GLN A 1 242 ? 9.435 -5.828 -19.267 1.00 89.94 242 GLN A CA 1
ATOM 1942 C C . GLN A 1 242 ? 9.270 -6.445 -17.869 1.00 89.94 242 GLN A C 1
ATOM 1944 O O . GLN A 1 242 ? 8.398 -6.038 -17.092 1.00 89.94 242 GLN A O 1
ATOM 1949 N N . ARG A 1 243 ? 10.142 -7.398 -17.510 1.00 87.50 243 ARG A N 1
ATOM 1950 C CA . ARG A 1 243 ? 10.156 -8.033 -16.187 1.00 87.50 243 ARG A CA 1
ATOM 1951 C C . ARG A 1 243 ? 10.527 -7.047 -15.082 1.00 87.50 243 ARG A C 1
ATOM 1953 O O . ARG A 1 243 ? 9.861 -7.029 -14.046 1.00 87.50 243 ARG A O 1
ATOM 1960 N N . LEU A 1 244 ? 11.541 -6.209 -15.301 1.00 90.19 244 LEU A N 1
ATOM 1961 C CA . LEU A 1 244 ? 11.947 -5.188 -14.337 1.00 90.19 244 LEU A CA 1
ATOM 1962 C C . LEU A 1 244 ? 10.854 -4.123 -14.154 1.00 90.19 244 LEU A C 1
ATOM 1964 O O . LEU A 1 244 ? 10.548 -3.767 -13.020 1.00 90.19 244 LEU A O 1
ATOM 1968 N N . SER A 1 245 ? 10.199 -3.685 -15.233 1.00 93.19 245 SER A N 1
ATOM 1969 C CA . SER A 1 245 ? 9.049 -2.773 -15.181 1.00 93.19 245 SER A CA 1
ATOM 1970 C C . SER A 1 245 ? 7.884 -3.361 -14.383 1.00 93.19 245 SER A C 1
ATOM 1972 O O . SER A 1 245 ? 7.324 -2.694 -13.514 1.00 93.19 245 SER A O 1
ATOM 1974 N N . THR A 1 246 ? 7.563 -4.635 -14.619 1.00 90.88 246 THR A N 1
ATOM 1975 C CA . THR A 1 246 ? 6.508 -5.366 -13.897 1.00 90.88 246 THR A CA 1
ATOM 1976 C C . THR A 1 246 ? 6.824 -5.466 -12.403 1.00 90.88 246 THR A C 1
ATOM 1978 O O . THR A 1 246 ? 5.959 -5.218 -11.560 1.00 90.88 246 THR A O 1
ATOM 1981 N N . HIS A 1 247 ? 8.076 -5.776 -12.059 1.00 89.94 247 HIS A N 1
ATOM 1982 C CA . HIS A 1 247 ? 8.520 -5.814 -10.670 1.00 89.94 247 HIS A CA 1
ATOM 1983 C C . HIS A 1 247 ? 8.462 -4.435 -10.005 1.00 89.94 247 HIS A C 1
ATOM 1985 O O . HIS A 1 247 ? 7.982 -4.306 -8.879 1.00 89.94 247 HIS A O 1
ATOM 1991 N N . LEU A 1 248 ? 8.920 -3.392 -10.699 1.00 93.69 248 LEU A N 1
ATOM 1992 C CA . LEU A 1 248 ? 8.912 -2.037 -10.168 1.00 93.69 248 LEU A CA 1
ATOM 1993 C C . LEU A 1 248 ? 7.480 -1.569 -9.896 1.00 93.69 248 LEU A C 1
ATOM 1995 O O . LEU A 1 248 ? 7.210 -1.035 -8.822 1.00 93.69 248 LEU A O 1
ATOM 1999 N N . TYR A 1 249 ? 6.541 -1.858 -10.801 1.00 95.62 249 TYR A N 1
ATOM 2000 C CA . TYR A 1 249 ? 5.127 -1.575 -10.573 1.00 95.62 249 TYR A CA 1
ATOM 2001 C C . TYR A 1 249 ? 4.587 -2.287 -9.324 1.00 95.62 249 TYR A C 1
ATOM 2003 O O . TYR A 1 249 ? 3.940 -1.654 -8.489 1.00 95.62 249 TYR A O 1
ATOM 2011 N N . TYR A 1 250 ? 4.925 -3.563 -9.124 1.00 92.69 250 TYR A N 1
ATOM 2012 C CA . TYR A 1 250 ? 4.589 -4.279 -7.891 1.00 92.69 250 TYR A CA 1
ATOM 2013 C C . TYR A 1 250 ? 5.174 -3.619 -6.632 1.00 92.69 250 TYR A C 1
ATOM 2015 O O . TYR A 1 250 ? 4.463 -3.459 -5.637 1.00 92.69 250 TYR A O 1
ATOM 2023 N N . LEU A 1 251 ? 6.444 -3.195 -6.657 1.00 92.44 251 LEU A N 1
ATOM 2024 C CA . LEU A 1 251 ? 7.052 -2.500 -5.518 1.00 92.44 251 LEU A CA 1
ATOM 2025 C C . LEU A 1 251 ? 6.331 -1.186 -5.212 1.00 92.44 251 LEU A C 1
ATOM 2027 O O . LEU A 1 251 ? 6.129 -0.871 -4.040 1.00 92.44 251 LEU A O 1
ATOM 2031 N N . ILE A 1 252 ? 5.914 -0.443 -6.239 1.00 95.50 252 ILE A N 1
ATOM 2032 C CA . ILE A 1 252 ? 5.143 0.793 -6.070 1.00 95.50 252 ILE A CA 1
ATOM 2033 C C . ILE A 1 252 ? 3.767 0.481 -5.471 1.00 95.50 252 ILE A C 1
ATOM 2035 O O . ILE A 1 252 ? 3.358 1.157 -4.531 1.00 95.50 252 ILE A O 1
ATOM 2039 N N . LEU A 1 253 ? 3.075 -0.565 -5.938 1.00 94.94 253 LEU A N 1
ATOM 2040 C CA . LEU A 1 253 ? 1.802 -0.996 -5.350 1.00 94.94 253 LEU A CA 1
ATOM 2041 C C . LEU A 1 253 ? 1.943 -1.370 -3.870 1.00 94.94 253 LEU A C 1
ATOM 2043 O O . LEU A 1 253 ? 1.038 -1.087 -3.091 1.00 94.94 253 LEU A O 1
ATOM 2047 N N . ARG A 1 254 ? 3.070 -1.975 -3.476 1.00 91.31 254 ARG A N 1
ATOM 2048 C CA . ARG A 1 254 ? 3.327 -2.373 -2.086 1.00 91.31 254 ARG A CA 1
ATOM 2049 C C . ARG A 1 254 ? 3.758 -1.206 -1.194 1.00 91.31 254 ARG A C 1
ATOM 2051 O O . ARG A 1 254 ? 3.349 -1.142 -0.044 1.00 91.31 254 ARG A O 1
ATOM 2058 N N . ARG A 1 255 ? 4.616 -0.309 -1.693 1.00 91.19 255 ARG A N 1
ATOM 2059 C CA . ARG A 1 255 ? 5.252 0.756 -0.890 1.00 91.19 255 ARG A CA 1
ATOM 2060 C C . ARG A 1 255 ? 4.497 2.089 -0.948 1.00 91.19 255 ARG A C 1
ATOM 2062 O O . ARG A 1 255 ? 4.527 2.847 0.015 1.00 91.19 255 ARG A O 1
ATOM 2069 N N . LEU A 1 256 ? 3.822 2.381 -2.061 1.00 93.88 256 LEU A N 1
ATOM 2070 C CA . LEU A 1 256 ? 3.144 3.655 -2.335 1.00 93.88 256 LEU A CA 1
ATOM 2071 C C . LEU A 1 256 ? 1.681 3.478 -2.816 1.00 93.88 256 LEU A C 1
ATOM 2073 O O . LEU A 1 256 ? 1.260 4.176 -3.748 1.00 93.88 256 LEU A O 1
ATOM 2077 N N . PRO A 1 257 ? 0.864 2.584 -2.217 1.00 94.19 257 PRO A N 1
ATOM 2078 C CA . PRO A 1 257 ? -0.491 2.309 -2.699 1.00 94.19 257 PRO A CA 1
ATOM 2079 C C . PRO A 1 257 ? -1.397 3.549 -2.714 1.00 94.19 257 PRO A C 1
ATOM 2081 O O . PRO A 1 257 ? -2.223 3.691 -3.617 1.00 94.19 257 PRO A O 1
ATOM 2084 N N . ALA A 1 258 ? -1.241 4.474 -1.757 1.00 92.69 258 ALA A N 1
ATOM 2085 C CA . ALA A 1 258 ? -2.043 5.696 -1.711 1.00 92.69 258 ALA A CA 1
ATOM 2086 C C . ALA A 1 258 ? -1.747 6.621 -2.901 1.00 92.69 258 ALA A C 1
ATOM 2088 O O . ALA A 1 258 ? -2.670 7.172 -3.505 1.00 92.69 258 ALA A O 1
ATOM 2089 N N . SER A 1 259 ? -0.473 6.741 -3.281 1.00 93.81 259 SER A N 1
ATOM 2090 C CA . SER A 1 259 ? -0.059 7.537 -4.437 1.00 93.81 259 SER A CA 1
ATOM 2091 C C . SER A 1 259 ? -0.539 6.922 -5.750 1.00 93.81 259 SER A C 1
ATOM 2093 O O . SER A 1 259 ? -0.993 7.653 -6.628 1.00 93.81 259 SER A O 1
ATOM 2095 N N . VAL A 1 260 ? -0.512 5.588 -5.871 1.00 96.38 260 VAL A N 1
ATOM 2096 C CA . VAL A 1 260 ? -1.052 4.898 -7.054 1.00 96.38 260 VAL A CA 1
ATOM 2097 C C . VAL A 1 260 ? -2.555 5.115 -7.174 1.00 96.38 260 VAL A C 1
ATOM 2099 O O . VAL A 1 260 ? -3.024 5.436 -8.260 1.00 96.38 260 VAL A O 1
ATOM 2102 N N . ARG A 1 261 ? -3.314 5.000 -6.075 1.00 95.56 261 ARG A N 1
ATOM 2103 C CA . ARG A 1 261 ? -4.755 5.306 -6.070 1.00 95.56 261 ARG A CA 1
ATOM 2104 C C . ARG A 1 261 ? -5.033 6.732 -6.524 1.00 95.56 261 ARG A C 1
ATOM 2106 O O . ARG A 1 261 ? -5.932 6.954 -7.327 1.00 95.56 261 ARG A O 1
ATOM 2113 N N . GLN A 1 262 ? -4.266 7.694 -6.012 1.00 93.81 262 GLN A N 1
ATOM 2114 C CA . GLN A 1 262 ? -4.417 9.095 -6.392 1.00 93.81 262 GLN A CA 1
ATOM 2115 C C . GLN A 1 262 ? -4.150 9.306 -7.887 1.00 93.81 262 GLN A C 1
ATOM 2117 O O . GLN A 1 262 ? -4.947 9.965 -8.547 1.00 93.81 262 GLN A O 1
ATOM 2122 N N . TRP A 1 263 ? -3.064 8.740 -8.418 1.00 96.25 263 TRP A N 1
ATOM 2123 C CA . TRP A 1 263 ? -2.754 8.795 -9.847 1.00 96.25 263 TRP A CA 1
ATOM 2124 C C . TRP A 1 263 ? -3.854 8.139 -10.688 1.00 96.25 263 TRP A C 1
ATOM 2126 O O . TRP A 1 263 ? -4.396 8.778 -11.581 1.00 96.25 263 TRP A O 1
ATOM 2136 N N . TRP A 1 264 ? -4.260 6.917 -10.335 1.00 96.94 264 TRP A N 1
ATOM 2137 C CA . TRP A 1 264 ? -5.288 6.153 -11.043 1.00 96.94 264 TRP A CA 1
ATOM 2138 C C . TRP A 1 264 ? -6.636 6.885 -11.106 1.00 96.94 264 TRP A C 1
ATOM 2140 O O . TRP A 1 264 ? -7.271 6.909 -12.156 1.00 96.94 264 TRP A O 1
ATOM 2150 N N . ASN A 1 265 ? -7.044 7.543 -10.016 1.00 95.38 265 ASN A N 1
ATOM 2151 C CA . ASN A 1 265 ? -8.266 8.355 -9.977 1.00 95.38 265 ASN A CA 1
ATOM 2152 C C . ASN A 1 265 ? -8.197 9.611 -10.864 1.00 95.38 265 ASN A C 1
ATOM 2154 O O . ASN A 1 265 ? -9.240 10.169 -11.199 1.00 95.38 265 ASN A O 1
ATOM 2158 N N . ASN A 1 266 ? -6.991 10.067 -11.215 1.00 95.88 266 ASN A N 1
ATOM 2159 C CA . ASN A 1 266 ? -6.764 11.224 -12.080 1.00 95.88 266 ASN A CA 1
ATOM 2160 C C . ASN A 1 266 ? -6.532 10.835 -13.550 1.00 95.88 266 ASN A C 1
ATOM 2162 O O . ASN A 1 266 ? -6.506 11.718 -14.407 1.00 95.88 266 ASN A O 1
ATOM 2166 N N . CYS A 1 267 ? -6.350 9.546 -13.849 1.00 95.88 267 CYS A N 1
ATOM 2167 C CA . CYS A 1 267 ? -6.218 9.057 -15.215 1.00 95.88 267 CYS A CA 1
ATOM 2168 C C . CYS A 1 267 ? -7.524 9.233 -16.000 1.00 95.88 267 CYS A C 1
ATOM 2170 O O . CYS A 1 267 ? -8.627 9.195 -15.449 1.00 95.88 267 CYS A O 1
ATOM 2172 N N . ASP A 1 268 ? -7.410 9.351 -17.323 1.00 95.94 268 ASP A N 1
ATOM 2173 C CA . ASP A 1 268 ? -8.566 9.215 -18.198 1.00 95.94 268 ASP A CA 1
ATOM 2174 C C . ASP A 1 268 ? -9.142 7.790 -18.113 1.00 95.94 268 ASP A C 1
ATOM 2176 O O . ASP A 1 268 ? -8.466 6.832 -17.725 1.00 95.94 268 ASP A O 1
ATOM 2180 N N . ARG A 1 269 ? -10.409 7.637 -18.507 1.00 95.31 269 ARG A N 1
ATOM 2181 C CA . ARG A 1 269 ? -11.139 6.372 -18.370 1.00 95.31 269 ARG A CA 1
ATOM 2182 C C . ARG A 1 269 ? -10.417 5.186 -19.017 1.00 95.31 269 ARG A C 1
ATOM 2184 O O . ARG A 1 269 ? -10.425 4.102 -18.446 1.00 95.31 269 ARG A O 1
ATOM 2191 N N . LYS A 1 270 ? -9.805 5.376 -20.189 1.00 93.69 270 LYS A N 1
ATOM 2192 C CA . LYS A 1 270 ? -9.160 4.285 -20.928 1.00 93.69 270 LYS A CA 1
ATOM 2193 C C . LYS A 1 270 ? -7.915 3.800 -20.190 1.00 93.69 270 LYS A C 1
ATOM 2195 O O . LYS A 1 270 ? -7.776 2.599 -19.958 1.00 93.69 270 LYS A O 1
ATOM 2200 N N . THR A 1 271 ? -7.062 4.732 -19.769 1.00 94.19 271 THR A N 1
ATOM 2201 C CA . THR A 1 271 ? -5.882 4.430 -18.951 1.00 94.19 271 THR A CA 1
ATOM 2202 C C . THR A 1 271 ? -6.290 3.779 -17.631 1.00 94.19 271 THR A C 1
ATOM 2204 O O . THR A 1 271 ? -5.760 2.729 -17.271 1.00 94.19 271 THR A O 1
ATOM 2207 N N . ALA A 1 272 ? -7.286 4.336 -16.936 1.00 96.31 272 ALA A N 1
ATOM 2208 C CA . ALA A 1 272 ? -7.774 3.798 -15.671 1.00 96.31 272 ALA A CA 1
ATOM 2209 C C . ALA A 1 272 ? -8.307 2.358 -15.807 1.00 96.31 272 ALA A C 1
ATOM 2211 O O . ALA A 1 272 ? -8.015 1.517 -14.951 1.00 96.31 272 ALA A O 1
ATOM 2212 N N . ASP A 1 273 ? -9.036 2.048 -16.884 1.00 95.50 273 ASP A N 1
ATOM 2213 C CA . ASP A 1 273 ? -9.554 0.705 -17.167 1.00 95.50 273 ASP A CA 1
ATOM 2214 C C . ASP A 1 273 ? -8.420 -0.292 -17.472 1.00 95.50 273 ASP A C 1
ATOM 2216 O O . ASP A 1 273 ? -8.434 -1.420 -16.965 1.00 95.50 273 ASP A O 1
ATOM 2220 N N . ALA A 1 274 ? -7.410 0.124 -18.248 1.00 93.31 274 ALA A N 1
ATOM 2221 C CA . ALA A 1 274 ? -6.234 -0.692 -18.556 1.00 93.31 274 ALA A CA 1
ATOM 2222 C C . ALA A 1 274 ? -5.424 -1.019 -17.292 1.00 93.31 274 ALA A C 1
ATOM 2224 O O . ALA A 1 274 ? -5.127 -2.190 -17.034 1.00 93.31 274 ALA A O 1
ATOM 2225 N N . VAL A 1 275 ? -5.147 -0.002 -16.468 1.00 95.44 275 VAL A N 1
ATOM 2226 C CA . VAL A 1 275 ? -4.481 -0.144 -15.166 1.00 95.44 275 VAL A CA 1
ATOM 2227 C C . VAL A 1 275 ? -5.267 -1.104 -14.282 1.00 95.44 275 VAL A C 1
ATOM 2229 O O . VAL A 1 275 ? -4.723 -2.105 -13.827 1.00 95.44 275 VAL A O 1
ATOM 2232 N N . ASN A 1 276 ? -6.568 -0.864 -14.103 1.00 96.06 276 ASN A N 1
ATOM 2233 C CA . ASN A 1 276 ? -7.424 -1.687 -13.254 1.00 96.06 276 ASN A CA 1
ATOM 2234 C C . ASN A 1 276 ? -7.425 -3.162 -13.676 1.00 96.06 276 ASN A C 1
ATOM 2236 O O . ASN A 1 276 ? -7.256 -4.047 -12.836 1.00 96.06 276 ASN A O 1
ATOM 2240 N N . LYS A 1 277 ? -7.585 -3.432 -14.977 1.00 93.56 277 LYS A N 1
ATOM 2241 C CA . LYS A 1 277 ? -7.570 -4.796 -15.514 1.00 93.56 277 LYS A CA 1
ATOM 2242 C C . LYS A 1 277 ? -6.233 -5.483 -15.243 1.00 93.56 277 LYS A C 1
ATOM 2244 O O . LYS A 1 277 ? -6.226 -6.637 -14.812 1.00 93.56 277 LYS A O 1
ATOM 2249 N N . TYR A 1 278 ? -5.122 -4.787 -15.478 1.00 91.81 278 TYR A N 1
ATOM 2250 C CA . TYR A 1 278 ? -3.780 -5.327 -15.277 1.00 91.81 278 TYR A CA 1
ATOM 2251 C C . TYR A 1 278 ? -3.510 -5.623 -13.795 1.00 91.81 278 TYR A C 1
ATOM 2253 O O . TYR A 1 278 ? -3.135 -6.740 -13.437 1.00 91.81 278 TYR A O 1
ATOM 2261 N N . THR A 1 279 ? -3.800 -4.665 -12.910 1.00 94.75 279 THR A N 1
ATOM 2262 C CA . THR A 1 279 ? -3.597 -4.807 -11.462 1.00 94.75 279 THR A CA 1
ATOM 2263 C C . THR A 1 279 ? -4.422 -5.942 -10.872 1.00 94.75 279 THR A C 1
ATOM 2265 O O . THR A 1 279 ? -3.868 -6.796 -10.176 1.00 94.75 279 THR A O 1
ATOM 2268 N N . ALA A 1 280 ? -5.718 -5.991 -11.201 1.00 94.44 280 ALA A N 1
ATOM 2269 C CA . ALA A 1 280 ? -6.635 -7.020 -10.718 1.00 94.44 280 ALA A CA 1
ATOM 2270 C C . ALA A 1 280 ? -6.233 -8.430 -11.168 1.00 94.44 280 ALA A C 1
ATOM 2272 O O . ALA A 1 280 ? -6.388 -9.385 -10.407 1.00 94.44 280 ALA A O 1
ATOM 2273 N N . SER A 1 281 ? -5.707 -8.560 -12.389 1.00 90.56 281 SER A N 1
ATOM 2274 C CA . SER A 1 281 ? -5.359 -9.863 -12.963 1.00 90.56 281 SER A CA 1
ATOM 2275 C C . SER A 1 281 ? -4.066 -10.434 -12.386 1.00 90.56 281 SER A C 1
ATOM 2277 O O . SER A 1 281 ? -3.985 -11.642 -12.180 1.00 90.56 281 SER A O 1
ATOM 2279 N N . TYR A 1 282 ? -3.064 -9.588 -12.120 1.00 87.50 282 TYR A N 1
ATOM 2280 C CA . TYR A 1 282 ? -1.695 -10.068 -11.892 1.00 87.50 282 TYR A CA 1
ATOM 2281 C C . TYR A 1 282 ? -1.109 -9.739 -10.518 1.00 87.50 282 TYR A C 1
ATOM 2283 O O . TYR A 1 282 ? -0.236 -10.464 -10.048 1.00 87.50 282 TYR A O 1
ATOM 2291 N N . PHE A 1 283 ? -1.585 -8.690 -9.840 1.00 91.50 283 PHE A N 1
ATOM 2292 C CA . PHE A 1 283 ? -0.986 -8.245 -8.574 1.00 91.50 283 PHE A CA 1
ATOM 2293 C C . PHE A 1 283 ? -1.939 -8.325 -7.390 1.00 91.50 283 PHE A C 1
ATOM 2295 O O . PHE A 1 283 ? -1.503 -8.663 -6.291 1.00 91.50 283 PHE A O 1
ATOM 2302 N N . SER A 1 284 ? -3.236 -8.065 -7.590 1.00 93.88 284 SER A N 1
ATOM 2303 C CA . SER A 1 284 ? -4.199 -8.016 -6.485 1.00 93.88 284 SER A CA 1
ATOM 2304 C C . SER A 1 284 ? -4.256 -9.317 -5.686 1.00 93.88 284 SER A C 1
ATOM 2306 O O . SER A 1 284 ? -4.300 -9.267 -4.461 1.00 93.88 284 SER A O 1
ATOM 2308 N N . GLY A 1 285 ? -4.183 -10.480 -6.344 1.00 91.75 285 GLY A N 1
ATOM 2309 C CA . GLY A 1 285 ? -4.158 -11.776 -5.656 1.00 91.75 285 GLY A CA 1
ATOM 2310 C C . GLY A 1 285 ? -2.962 -11.933 -4.710 1.00 91.75 285 GLY A C 1
ATOM 2311 O O . GLY A 1 285 ? -3.144 -12.284 -3.545 1.00 91.75 285 GLY A O 1
ATOM 2312 N N . VAL A 1 286 ? -1.756 -11.614 -5.191 1.00 90.00 286 VAL A N 1
ATOM 2313 C CA . VAL A 1 286 ? -0.508 -11.719 -4.415 1.00 90.00 286 VAL A CA 1
ATOM 2314 C C . VAL A 1 286 ? -0.485 -10.704 -3.271 1.00 90.00 286 VAL A C 1
ATOM 2316 O O . VAL A 1 286 ? -0.178 -11.068 -2.139 1.00 90.00 286 VAL A O 1
ATOM 2319 N N . LEU A 1 287 ? -0.862 -9.450 -3.538 1.00 92.81 287 LEU A N 1
ATOM 2320 C CA . LEU A 1 287 ? -0.885 -8.385 -2.531 1.00 92.81 287 LEU A CA 1
ATOM 2321 C C . LEU A 1 287 ? -1.909 -8.674 -1.424 1.00 92.81 287 LEU A C 1
ATOM 2323 O O . LEU A 1 287 ? -1.587 -8.565 -0.243 1.00 92.81 287 LEU A O 1
ATOM 2327 N N . CYS A 1 288 ? -3.118 -9.124 -1.782 1.00 94.25 288 CYS A N 1
ATOM 2328 C CA . CYS A 1 288 ? -4.109 -9.550 -0.794 1.00 94.25 288 CYS A CA 1
ATOM 2329 C C . CYS A 1 288 ? -3.607 -10.729 0.044 1.00 94.25 288 CYS A C 1
ATOM 2331 O O . CYS A 1 288 ? -3.790 -10.726 1.258 1.00 94.25 288 CYS A O 1
ATOM 2333 N N . ALA A 1 289 ? -2.992 -11.738 -0.581 1.00 92.12 289 ALA A N 1
ATOM 2334 C CA . ALA A 1 289 ? -2.457 -12.884 0.145 1.00 92.12 289 ALA A CA 1
ATOM 2335 C C . ALA A 1 289 ? -1.399 -12.452 1.170 1.00 92.12 289 ALA A C 1
ATOM 2337 O O . ALA A 1 289 ? -1.464 -12.887 2.314 1.00 92.12 289 ALA A O 1
ATOM 2338 N N . GLN A 1 290 ? -0.494 -11.544 0.795 1.00 90.88 290 GLN A N 1
ATOM 2339 C CA . GLN A 1 290 ? 0.554 -11.032 1.681 1.00 90.88 290 GLN A CA 1
ATOM 2340 C C . GLN A 1 290 ? 0.003 -10.251 2.875 1.00 90.88 290 GLN A C 1
ATOM 2342 O O . GLN A 1 290 ? 0.426 -10.511 4.000 1.00 90.88 290 GLN A O 1
ATOM 2347 N N . GLU A 1 291 ? -0.956 -9.343 2.665 1.00 92.94 291 GLU A N 1
ATOM 2348 C CA . GLU A 1 291 ? -1.605 -8.612 3.765 1.00 92.94 291 GLU A CA 1
ATOM 2349 C C . GLU A 1 291 ? -2.308 -9.576 4.736 1.00 92.94 291 GLU A C 1
ATOM 2351 O O . GLU A 1 291 ? -2.176 -9.468 5.956 1.00 92.94 291 GLU A O 1
ATOM 2356 N N . LEU A 1 292 ? -3.023 -10.572 4.206 1.00 93.88 292 LEU A N 1
ATOM 2357 C CA . LEU A 1 292 ? -3.747 -11.553 5.018 1.00 93.88 292 LEU A CA 1
ATOM 2358 C C . LEU A 1 292 ? -2.793 -12.485 5.772 1.00 93.88 292 LEU A C 1
ATOM 2360 O O . LEU A 1 292 ? -3.053 -12.826 6.925 1.00 93.88 292 LEU A O 1
ATOM 2364 N N . GLU A 1 293 ? -1.682 -12.872 5.154 1.00 92.62 293 GLU A N 1
ATOM 2365 C CA . GLU A 1 293 ? -0.651 -13.690 5.784 1.00 92.62 293 GLU A CA 1
ATOM 2366 C C . GLU A 1 293 ? 0.122 -12.899 6.851 1.00 92.62 293 GLU A C 1
ATOM 2368 O O . GLU A 1 293 ? 0.429 -13.434 7.915 1.00 92.62 293 GLU A O 1
ATOM 2373 N N . ALA A 1 294 ? 0.395 -11.609 6.626 1.00 91.31 294 ALA A N 1
ATOM 2374 C CA . ALA A 1 294 ? 0.972 -10.723 7.638 1.00 91.31 294 ALA A CA 1
ATOM 2375 C C . ALA A 1 294 ? 0.071 -10.642 8.879 1.00 91.31 294 ALA A C 1
ATOM 2377 O O . ALA A 1 294 ? 0.553 -10.790 10.000 1.00 91.31 294 ALA A O 1
ATOM 2378 N N . VAL A 1 295 ? -1.246 -10.525 8.683 1.00 92.00 295 VAL A N 1
ATOM 2379 C CA . VAL A 1 295 ? -2.230 -10.565 9.775 1.00 92.00 295 VAL A CA 1
ATOM 2380 C C . VAL A 1 295 ? -2.252 -11.923 10.491 1.00 92.00 295 VAL A C 1
ATOM 2382 O O . VAL A 1 295 ? -2.397 -11.958 11.709 1.00 92.00 295 VAL A O 1
ATOM 2385 N N . GLN A 1 296 ? -2.103 -13.043 9.776 1.00 90.00 296 GLN A N 1
ATOM 2386 C CA . GLN A 1 296 ? -2.068 -14.382 10.387 1.00 90.00 296 GLN A CA 1
ATOM 2387 C C . GLN A 1 296 ? -0.803 -14.639 11.207 1.00 90.00 296 GLN A C 1
ATOM 2389 O O . GLN A 1 296 ? -0.872 -15.327 12.223 1.00 90.00 296 GLN A O 1
ATOM 2394 N N . ARG A 1 297 ? 0.344 -14.125 10.749 1.00 89.12 297 ARG A N 1
ATOM 2395 C CA . ARG A 1 297 ? 1.633 -14.277 11.436 1.00 89.12 297 ARG A CA 1
ATOM 2396 C C . ARG A 1 297 ? 1.819 -13.296 12.588 1.00 89.12 297 ARG A C 1
ATOM 2398 O O . ARG A 1 297 ? 2.686 -13.531 13.425 1.00 89.12 297 ARG A O 1
ATOM 2405 N N . ALA A 1 298 ? 1.062 -12.200 12.608 1.00 86.25 298 ALA A N 1
ATOM 2406 C CA . ALA A 1 298 ? 1.142 -11.211 13.670 1.00 86.25 298 ALA A CA 1
ATOM 2407 C C . ALA A 1 298 ? 0.906 -11.871 15.035 1.00 86.25 298 ALA A C 1
ATOM 2409 O O . ALA A 1 298 ? 0.002 -12.691 15.201 1.00 86.25 298 ALA A O 1
ATOM 2410 N N . ASP A 1 299 ? 1.719 -11.500 16.021 1.00 79.38 299 ASP A N 1
ATOM 2411 C CA . ASP A 1 299 ? 1.592 -12.027 17.372 1.00 79.38 299 ASP A CA 1
ATOM 2412 C C . ASP A 1 299 ? 0.318 -11.484 18.036 1.00 79.38 299 ASP A C 1
ATOM 2414 O O . ASP A 1 299 ? 0.277 -10.377 18.579 1.00 79.38 299 ASP A O 1
ATOM 2418 N N . ILE A 1 300 ? -0.746 -12.291 17.991 1.00 68.25 300 ILE A N 1
ATOM 2419 C CA . ILE A 1 300 ? -2.064 -11.942 18.535 1.00 68.25 300 ILE A CA 1
ATOM 2420 C C . ILE A 1 300 ? -1.990 -11.698 20.053 1.00 68.25 300 ILE A C 1
ATOM 2422 O O . ILE A 1 300 ? -2.823 -10.978 20.603 1.00 68.25 300 ILE A O 1
ATOM 2426 N N . THR A 1 301 ? -0.970 -12.223 20.746 1.00 63.75 301 THR A N 1
ATOM 2427 C CA . THR A 1 301 ? -0.818 -12.026 22.197 1.00 63.75 301 THR A CA 1
ATOM 2428 C C . THR A 1 301 ? -0.542 -10.568 22.575 1.00 63.75 301 THR A C 1
ATOM 2430 O O . THR A 1 301 ? -0.895 -10.145 23.678 1.00 63.75 301 THR A O 1
ATOM 2433 N N . GLN A 1 302 ? -0.027 -9.762 21.640 1.00 64.75 302 GLN A N 1
ATOM 2434 C CA . GLN A 1 302 ? 0.159 -8.317 21.815 1.00 64.75 302 GLN A CA 1
ATOM 2435 C C . GLN A 1 302 ? -1.173 -7.549 21.800 1.00 64.75 302 GLN A C 1
ATOM 2437 O O . GLN A 1 302 ? -1.287 -6.443 22.335 1.00 64.75 302 GLN A O 1
ATOM 2442 N N . PHE A 1 303 ? -2.227 -8.150 21.251 1.00 73.75 303 PHE A N 1
ATOM 2443 C CA . PHE A 1 303 ? -3.541 -7.545 21.110 1.00 73.75 303 PHE A CA 1
ATOM 2444 C C . PHE A 1 303 ? -4.466 -7.931 22.268 1.00 73.75 303 PHE A C 1
ATOM 2446 O O . PHE A 1 303 ? -5.499 -8.572 22.086 1.00 73.75 303 PHE A O 1
ATOM 2453 N N . LYS A 1 304 ? -4.132 -7.499 23.494 1.00 82.75 304 LYS A N 1
ATOM 2454 C CA . LYS A 1 304 ? -4.997 -7.715 24.669 1.00 82.75 304 LYS A CA 1
ATOM 2455 C C . LYS A 1 304 ? -6.443 -7.301 24.359 1.00 82.75 304 LYS A C 1
ATOM 2457 O O . LYS A 1 304 ? -6.674 -6.209 23.837 1.00 82.75 304 LYS A O 1
ATOM 2462 N N . ASN A 1 305 ? -7.402 -8.154 24.716 1.00 87.12 305 ASN A N 1
ATOM 2463 C CA . ASN A 1 305 ? -8.836 -7.972 24.463 1.00 87.12 305 ASN A CA 1
ATOM 2464 C C . ASN A 1 305 ? -9.254 -7.990 22.980 1.00 87.12 305 ASN A C 1
ATOM 2466 O O . ASN A 1 305 ? -10.414 -7.713 22.701 1.00 87.12 305 ASN A O 1
ATOM 2470 N N . MET A 1 306 ? -8.375 -8.317 22.026 1.00 90.75 306 MET A N 1
ATOM 2471 C CA . MET A 1 306 ? -8.720 -8.376 20.605 1.00 90.75 306 MET A CA 1
ATOM 2472 C C . MET A 1 306 ? -8.241 -9.679 19.961 1.00 90.75 306 MET A C 1
ATOM 2474 O O . MET A 1 306 ? -7.065 -10.016 19.997 1.00 90.75 306 MET A O 1
ATOM 2478 N N . ALA A 1 307 ? -9.165 -10.396 19.327 1.00 90.62 307 ALA A N 1
ATOM 2479 C CA . ALA A 1 307 ? -8.866 -11.558 18.502 1.00 90.62 307 ALA A CA 1
ATOM 2480 C C . ALA A 1 307 ? -8.974 -11.175 17.025 1.00 90.62 307 ALA A C 1
ATOM 2482 O O . ALA A 1 307 ? -9.969 -10.579 16.616 1.00 90.62 307 ALA A O 1
ATOM 2483 N N . VAL A 1 308 ? -7.977 -11.536 16.219 1.00 92.19 308 VAL A N 1
ATOM 2484 C CA . VAL A 1 308 ? -7.939 -11.229 14.784 1.00 92.19 308 VAL A CA 1
ATOM 2485 C C . VAL A 1 308 ? -7.915 -12.526 13.983 1.00 92.19 308 VAL A C 1
ATOM 2487 O O . VAL A 1 308 ? -7.216 -13.473 14.334 1.00 92.19 308 VAL A O 1
ATOM 2490 N N . LYS A 1 309 ? -8.699 -12.585 12.905 1.00 91.81 309 LYS A N 1
ATOM 2491 C CA . LYS A 1 309 ? -8.785 -13.736 12.006 1.00 91.81 309 LYS A CA 1
ATOM 2492 C C . LYS A 1 309 ? -8.822 -13.279 10.552 1.00 91.81 309 LYS A C 1
ATOM 2494 O O . LYS A 1 309 ? -9.772 -12.624 10.132 1.00 91.81 309 LYS A O 1
ATOM 2499 N N . ALA A 1 310 ? -7.839 -13.699 9.762 1.00 93.94 310 ALA A N 1
ATOM 2500 C CA . ALA A 1 310 ? -7.860 -13.525 8.312 1.00 93.94 310 ALA A CA 1
ATOM 2501 C C . ALA A 1 310 ? -8.645 -14.653 7.617 1.00 93.94 310 ALA A C 1
ATOM 2503 O O . ALA A 1 310 ? -8.611 -15.813 8.039 1.00 93.94 310 ALA A O 1
ATOM 2504 N N . ARG A 1 311 ? -9.325 -14.315 6.521 1.00 94.19 311 ARG A N 1
ATOM 2505 C CA . ARG A 1 311 ? -10.094 -15.212 5.649 1.00 94.19 311 ARG A CA 1
ATOM 2506 C C . ARG A 1 311 ? -9.620 -15.035 4.196 1.00 94.19 311 ARG A C 1
ATOM 2508 O O . ARG A 1 311 ? -10.250 -14.296 3.438 1.00 94.19 311 ARG A O 1
ATOM 2515 N N . PRO A 1 312 ? -8.536 -15.722 3.782 1.00 92.56 312 PRO A N 1
ATOM 2516 C CA . PRO A 1 312 ? -7.941 -15.579 2.449 1.00 92.56 312 PRO A CA 1
ATOM 2517 C C . PRO A 1 312 ? -8.923 -15.728 1.284 1.00 92.56 312 PRO A C 1
ATOM 2519 O O . PRO A 1 312 ? -8.932 -14.899 0.381 1.00 92.56 312 PRO A O 1
ATOM 2522 N N . GLN A 1 313 ? -9.815 -16.723 1.342 1.00 91.00 313 GLN A N 1
ATOM 2523 C CA . GLN A 1 313 ? -10.791 -16.988 0.275 1.00 91.00 313 GLN A CA 1
ATOM 2524 C C . GLN A 1 313 ? -11.785 -15.836 0.055 1.00 91.00 313 GLN A C 1
ATOM 2526 O O . GLN A 1 313 ? -12.203 -15.598 -1.072 1.00 91.00 313 GLN A O 1
ATOM 2531 N N . ALA A 1 314 ? -12.145 -15.112 1.118 1.00 92.62 314 ALA A N 1
ATOM 2532 C CA . ALA A 1 314 ? -13.060 -13.972 1.048 1.00 92.62 314 ALA A CA 1
ATOM 2533 C C . ALA A 1 314 ? -12.330 -12.624 0.883 1.00 92.62 314 ALA A C 1
ATOM 2535 O O . ALA A 1 314 ? -12.974 -11.607 0.634 1.00 92.62 314 ALA A O 1
ATOM 2536 N N . ARG A 1 315 ? -10.991 -12.615 1.000 1.00 95.25 315 ARG A N 1
ATOM 2537 C CA . ARG A 1 315 ? -10.146 -11.412 1.124 1.00 95.25 315 ARG A CA 1
ATOM 2538 C C . ARG A 1 315 ? -10.566 -10.518 2.294 1.00 95.25 315 ARG A C 1
ATOM 2540 O O . ARG A 1 315 ? -10.607 -9.296 2.180 1.00 95.25 315 ARG A O 1
ATOM 2547 N N . GLU A 1 316 ? -10.898 -11.149 3.416 1.00 95.00 316 GLU A N 1
ATOM 2548 C CA . GLU A 1 316 ? -11.440 -10.477 4.597 1.00 95.00 316 GLU A CA 1
ATOM 2549 C C . GLU A 1 316 ? -10.538 -10.646 5.817 1.00 95.00 316 GLU A C 1
ATOM 2551 O O . GLU A 1 316 ? -9.931 -11.698 6.023 1.00 95.00 316 GLU A O 1
ATOM 2556 N N . VAL A 1 317 ? -10.528 -9.640 6.683 1.00 94.88 317 VAL A N 1
ATOM 2557 C CA . VAL A 1 317 ? -9.991 -9.700 8.040 1.00 94.88 317 VAL A CA 1
ATOM 2558 C C . VAL A 1 317 ? -11.111 -9.372 9.011 1.00 94.88 317 VAL A C 1
ATOM 2560 O O . VAL A 1 317 ? -11.786 -8.357 8.866 1.00 94.88 317 VAL A O 1
ATOM 2563 N N . VAL A 1 318 ? -11.297 -10.232 10.009 1.00 93.12 318 VAL A N 1
ATOM 2564 C CA . VAL A 1 318 ? -12.258 -10.030 11.093 1.00 93.12 318 VAL A CA 1
ATOM 2565 C C . VAL A 1 318 ? -11.503 -9.795 12.385 1.00 93.12 318 VAL A C 1
ATOM 2567 O O . VAL A 1 318 ? -10.693 -10.630 12.786 1.00 93.12 318 VAL A O 1
ATOM 2570 N N . ALA A 1 319 ? -11.792 -8.682 13.046 1.00 92.31 319 ALA A N 1
ATOM 2571 C CA . ALA A 1 319 ? -11.272 -8.362 14.363 1.00 92.31 319 ALA A CA 1
ATOM 2572 C C . ALA A 1 319 ? -12.418 -8.266 15.373 1.00 92.31 319 ALA A C 1
ATOM 2574 O O . ALA A 1 319 ? -13.389 -7.542 15.172 1.00 92.31 319 ALA A O 1
ATOM 2575 N N . ASN A 1 320 ? -12.278 -8.998 16.473 1.00 91.00 320 ASN A N 1
ATOM 2576 C CA . ASN A 1 320 ? -13.240 -9.078 17.560 1.00 91.0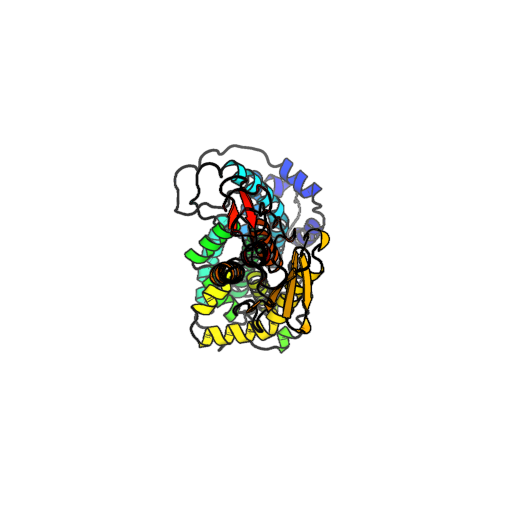0 320 ASN A CA 1
ATOM 2577 C C . ASN A 1 320 ? -12.610 -8.520 18.828 1.00 91.00 320 ASN A C 1
ATOM 2579 O O . ASN A 1 320 ? -11.743 -9.156 19.425 1.00 91.00 320 ASN A O 1
ATOM 2583 N N . TYR A 1 321 ? -13.057 -7.342 19.246 1.00 90.00 321 TYR A N 1
ATOM 2584 C CA . TYR A 1 321 ? -12.638 -6.716 20.491 1.00 90.00 321 TYR A CA 1
ATOM 2585 C C . TYR A 1 321 ? -13.641 -7.043 21.602 1.00 90.00 321 TYR A C 1
ATOM 2587 O O . TYR A 1 321 ? -14.832 -6.798 21.437 1.00 90.00 321 TYR A O 1
ATOM 2595 N N . THR A 1 322 ? -13.191 -7.587 22.730 1.00 88.12 322 THR A N 1
ATOM 2596 C CA . THR A 1 322 ? -14.060 -8.054 23.823 1.00 88.12 322 THR A CA 1
ATOM 2597 C C . THR A 1 322 ? -13.839 -7.251 25.098 1.00 88.12 322 THR A C 1
ATOM 2599 O O . THR A 1 322 ? -12.714 -7.129 25.576 1.00 88.12 322 THR A O 1
ATOM 2602 N N . ILE A 1 323 ? -14.925 -6.736 25.675 1.00 85.44 323 ILE A N 1
ATOM 2603 C CA . ILE A 1 323 ? -14.952 -6.081 26.989 1.00 85.44 323 ILE A CA 1
ATOM 2604 C C . ILE A 1 323 ? -15.986 -6.803 27.830 1.00 85.44 323 ILE A C 1
ATOM 2606 O O . ILE A 1 323 ? -17.159 -6.815 27.456 1.00 85.44 323 ILE A O 1
ATOM 2610 N N . GLU A 1 324 ? -15.559 -7.368 28.960 1.00 82.38 324 GLU A N 1
ATOM 2611 C CA . GLU A 1 324 ? -16.417 -8.185 29.825 1.00 82.38 324 GLU A CA 1
ATOM 2612 C C . GLU A 1 324 ? -17.028 -9.344 29.007 1.00 82.38 324 GLU A C 1
ATOM 2614 O O . GLU A 1 324 ? -16.307 -10.262 28.623 1.00 82.38 324 GLU A O 1
ATOM 2619 N N . GLU A 1 325 ? -18.319 -9.273 28.673 1.00 80.19 325 GLU A N 1
ATOM 2620 C CA . GLU A 1 325 ? -19.044 -10.274 27.872 1.00 80.19 325 GLU A CA 1
ATOM 2621 C C . GLU A 1 325 ? -19.501 -9.744 26.505 1.00 80.19 325 GLU A C 1
ATOM 2623 O O . GLU A 1 325 ? -20.231 -10.419 25.775 1.00 80.19 325 GLU A O 1
ATOM 2628 N N . ILE A 1 326 ? -19.114 -8.518 26.145 1.00 81.12 326 ILE A N 1
ATOM 2629 C CA . ILE A 1 326 ? -19.587 -7.879 24.924 1.00 81.12 326 ILE A CA 1
ATOM 2630 C C . ILE A 1 326 ? -18.465 -7.754 23.898 1.00 81.12 326 ILE A C 1
ATOM 2632 O O . ILE A 1 326 ? -17.417 -7.161 24.153 1.00 81.12 326 ILE A O 1
ATOM 2636 N N . THR A 1 327 ? -18.736 -8.265 22.698 1.00 85.75 327 THR A N 1
ATOM 2637 C CA . THR A 1 327 ? -17.819 -8.235 21.557 1.00 85.75 327 THR A CA 1
ATOM 2638 C C . THR A 1 327 ? -18.214 -7.155 20.548 1.00 85.75 327 THR A C 1
ATOM 2640 O O . THR A 1 327 ? -19.377 -7.047 20.152 1.00 85.75 327 THR A O 1
ATOM 2643 N N . ILE A 1 328 ? -17.228 -6.368 20.123 1.00 86.62 328 ILE A N 1
ATOM 2644 C CA . ILE A 1 328 ? -17.289 -5.412 19.017 1.00 86.62 328 ILE A CA 1
ATOM 2645 C C . ILE A 1 328 ? -16.561 -6.043 17.833 1.00 86.62 328 ILE A C 1
ATOM 2647 O O . ILE A 1 328 ? -15.380 -6.368 17.936 1.00 86.62 328 ILE A O 1
ATOM 2651 N N . GLU A 1 329 ? -17.264 -6.195 16.717 1.00 88.44 329 GLU A N 1
ATOM 2652 C CA . GLU A 1 329 ? -16.730 -6.805 15.499 1.00 88.44 329 GLU A CA 1
ATOM 2653 C C . GLU A 1 329 ? -16.417 -5.739 14.441 1.00 88.44 329 GLU A C 1
ATOM 2655 O O . GLU A 1 329 ? -17.239 -4.855 14.167 1.00 88.44 329 GLU A O 1
ATOM 2660 N N . LEU A 1 330 ? -15.244 -5.862 13.825 1.00 91.56 330 LEU A N 1
ATOM 2661 C CA . LEU A 1 330 ? -14.794 -5.121 12.653 1.00 91.56 330 LEU A CA 1
ATOM 2662 C C . LEU A 1 330 ? -14.477 -6.109 11.528 1.00 91.56 330 LEU A C 1
ATOM 2664 O O . LEU A 1 330 ? -13.721 -7.059 11.726 1.00 91.56 330 LEU A O 1
ATOM 2668 N N . LEU A 1 331 ? -15.017 -5.843 10.344 1.00 93.06 331 LEU A N 1
ATOM 2669 C CA . LEU A 1 331 ? -14.745 -6.563 9.109 1.00 93.06 331 LEU A CA 1
ATOM 2670 C C . LEU A 1 331 ? -14.043 -5.616 8.132 1.00 93.06 331 LEU A C 1
ATOM 2672 O O . LEU A 1 331 ? -14.577 -4.568 7.776 1.00 93.06 331 LEU A O 1
ATOM 2676 N N . ILE A 1 332 ? -12.855 -5.999 7.679 1.00 95.06 332 ILE A N 1
ATOM 2677 C CA . ILE A 1 332 ? -12.112 -5.309 6.625 1.00 95.06 332 ILE A CA 1
ATOM 2678 C C . ILE A 1 332 ? -12.074 -6.229 5.408 1.00 95.06 332 ILE A C 1
ATOM 2680 O O . ILE A 1 332 ? -11.560 -7.340 5.498 1.00 95.06 332 ILE A O 1
ATOM 2684 N N . GLN A 1 333 ? -12.598 -5.779 4.273 1.00 95.50 333 GLN A N 1
ATOM 2685 C CA . GLN A 1 333 ? -12.647 -6.528 3.023 1.00 95.50 333 GLN A CA 1
ATOM 2686 C C . GLN A 1 333 ? -11.811 -5.833 1.947 1.00 95.50 333 GLN A C 1
ATOM 2688 O O . GLN A 1 333 ? -12.070 -4.686 1.575 1.00 95.50 333 GLN A O 1
ATOM 2693 N N . LEU A 1 334 ? -10.814 -6.539 1.417 1.00 95.56 334 LEU A N 1
ATOM 2694 C CA . LEU A 1 334 ? -9.998 -6.040 0.316 1.00 95.56 334 LEU A CA 1
ATOM 2695 C C . LEU A 1 334 ? -10.750 -6.210 -1.018 1.00 95.56 334 LEU A C 1
ATOM 2697 O O . LEU A 1 334 ? -11.324 -7.276 -1.275 1.00 95.56 334 LEU A O 1
ATOM 2701 N N . PRO A 1 335 ? -10.752 -5.186 -1.890 1.00 95.69 335 PRO A N 1
ATOM 2702 C CA . PRO A 1 335 ? -11.447 -5.248 -3.169 1.00 95.69 335 PRO A CA 1
ATOM 2703 C C . PRO A 1 335 ? -10.723 -6.168 -4.159 1.00 95.69 335 PRO A C 1
ATOM 2705 O O . PRO A 1 335 ? -9.547 -6.495 -4.003 1.00 95.69 335 PRO A O 1
ATOM 2708 N N . ALA A 1 336 ? -11.414 -6.560 -5.232 1.00 95.12 336 ALA A N 1
ATOM 2709 C CA . ALA A 1 336 ? -10.835 -7.444 -6.246 1.00 95.12 336 ALA A CA 1
ATOM 2710 C C . ALA A 1 336 ? -9.652 -6.842 -7.014 1.00 95.12 336 ALA A C 1
ATOM 2712 O O . ALA A 1 336 ? -8.811 -7.586 -7.505 1.00 95.12 336 ALA A O 1
ATOM 2713 N N . ASN A 1 337 ? -9.583 -5.516 -7.074 1.00 96.12 337 ASN A N 1
ATOM 2714 C CA . ASN A 1 337 ? -8.510 -4.740 -7.681 1.00 96.12 337 ASN A CA 1
ATOM 2715 C C . ASN A 1 337 ? -7.607 -4.075 -6.624 1.00 96.12 337 ASN A C 1
ATOM 2717 O O . ASN A 1 337 ? -7.061 -2.999 -6.864 1.00 96.12 337 ASN A O 1
ATOM 2721 N N . HIS A 1 338 ? -7.483 -4.656 -5.425 1.00 95.50 338 HIS A N 1
ATOM 2722 C CA . HIS A 1 338 ? -6.596 -4.134 -4.383 1.00 95.50 338 HIS A CA 1
ATOM 2723 C C . HIS A 1 338 ? -5.162 -3.947 -4.926 1.00 95.50 338 HIS A C 1
ATOM 2725 O O . HIS A 1 338 ? -4.659 -4.851 -5.595 1.00 95.50 338 HIS A O 1
ATOM 2731 N N . PRO A 1 339 ? -4.485 -2.811 -4.672 1.00 95.19 339 PRO A N 1
ATOM 2732 C CA . PRO A 1 339 ? -4.836 -1.729 -3.753 1.00 95.19 339 PRO A CA 1
ATOM 2733 C C . PRO A 1 339 ? -5.563 -0.535 -4.398 1.00 95.19 339 PRO A C 1
ATOM 2735 O O . PRO A 1 339 ? -5.671 0.499 -3.746 1.00 95.19 339 PRO A O 1
ATOM 2738 N N . LEU A 1 340 ? -6.045 -0.628 -5.644 1.00 95.88 340 LEU A N 1
ATOM 2739 C CA . LEU A 1 340 ? -6.674 0.499 -6.352 1.00 95.88 340 LEU A CA 1
ATOM 2740 C C . LEU A 1 340 ? -8.053 0.856 -5.789 1.00 95.88 340 LEU A C 1
ATOM 2742 O O . LEU A 1 340 ? -8.344 2.017 -5.509 1.00 95.88 340 LEU A O 1
ATOM 2746 N N . GLY A 1 341 ? -8.911 -0.153 -5.634 1.00 93.12 341 GLY A N 1
ATOM 2747 C CA . GLY A 1 341 ? -10.267 0.044 -5.138 1.00 93.12 341 GLY A CA 1
ATOM 2748 C C . GLY A 1 341 ? -10.313 0.437 -3.657 1.00 93.12 341 GLY A C 1
ATOM 2749 O O . GLY A 1 341 ? -9.359 0.194 -2.909 1.00 93.12 341 GLY A O 1
ATOM 2750 N N . PRO A 1 342 ? -11.443 1.000 -3.202 1.00 91.38 342 PRO A N 1
ATOM 2751 C CA . PRO A 1 342 ? -11.651 1.283 -1.791 1.00 91.38 342 PRO A CA 1
ATOM 2752 C C . PRO A 1 342 ? -11.718 -0.017 -0.981 1.00 91.38 342 PRO A C 1
ATOM 2754 O O . PRO A 1 342 ? -12.311 -1.009 -1.410 1.00 91.38 342 PRO A O 1
ATOM 2757 N N . VAL A 1 343 ? -11.135 0.005 0.216 1.00 92.50 343 VAL A N 1
ATOM 2758 C CA . VAL A 1 343 ? -11.261 -1.090 1.183 1.00 92.50 343 VAL A CA 1
ATOM 2759 C C . VAL A 1 343 ? -12.657 -1.043 1.801 1.00 92.50 343 VAL A C 1
ATOM 2761 O O . VAL A 1 343 ? -13.075 -0.010 2.328 1.00 92.50 343 VAL A O 1
ATOM 2764 N N . GLY A 1 344 ? -13.383 -2.158 1.733 1.00 91.69 344 GLY A N 1
ATOM 2765 C CA . GLY A 1 344 ? -14.676 -2.307 2.389 1.00 91.69 344 GLY A CA 1
ATOM 2766 C C . GLY A 1 344 ? -14.476 -2.404 3.894 1.00 91.69 344 GLY A C 1
ATOM 2767 O O . GLY A 1 344 ? -13.713 -3.246 4.359 1.00 91.69 344 GLY A O 1
ATOM 2768 N N . ILE A 1 345 ? -15.138 -1.544 4.661 1.00 90.94 345 ILE A N 1
ATOM 2769 C CA . ILE A 1 345 ? -15.115 -1.614 6.121 1.00 90.94 345 ILE A CA 1
ATOM 2770 C C . ILE A 1 345 ? -16.547 -1.750 6.594 1.00 90.94 345 ILE A C 1
ATOM 2772 O O . ILE A 1 345 ? -17.352 -0.835 6.418 1.00 90.94 345 ILE A O 1
ATOM 2776 N N . ASP A 1 346 ? -16.845 -2.890 7.198 1.00 85.81 346 ASP A N 1
ATOM 2777 C CA . ASP A 1 346 ? -18.125 -3.146 7.832 1.00 85.81 346 ASP A CA 1
ATOM 2778 C C . ASP A 1 346 ? -17.919 -3.445 9.315 1.00 85.81 346 ASP A C 1
ATOM 2780 O O . ASP A 1 346 ? -16.831 -3.776 9.789 1.00 85.81 346 ASP A O 1
ATOM 2784 N N . SER A 1 347 ? -18.980 -3.277 10.079 1.00 74.69 347 SER A N 1
ATOM 2785 C CA . SER A 1 347 ? -18.997 -3.550 11.500 1.00 74.69 347 SER A CA 1
ATOM 2786 C C . SER A 1 347 ? -20.194 -4.407 11.831 1.00 74.69 347 SER A C 1
ATOM 2788 O O . SER A 1 347 ? -21.307 -4.070 11.428 1.00 74.69 347 SER A O 1
ATOM 2790 N N . GLY A 1 348 ? -19.980 -5.442 12.636 1.00 68.88 348 GLY A N 1
ATOM 2791 C CA . GLY A 1 348 ? -21.072 -6.225 13.192 1.00 68.88 348 GLY A CA 1
ATOM 2792 C C . GLY A 1 348 ? -21.846 -5.435 14.256 1.00 68.88 348 GLY A C 1
ATOM 2793 O O . GLY A 1 348 ? -22.362 -4.330 14.049 1.00 68.88 348 GLY A O 1
ATOM 2794 N N . ARG A 1 349 ? -21.962 -6.003 15.457 1.00 65.50 349 ARG A N 1
ATOM 2795 C CA . ARG A 1 349 ? -22.750 -5.393 16.535 1.00 65.50 349 ARG A CA 1
ATOM 2796 C C . ARG A 1 349 ? -22.040 -4.164 17.127 1.00 65.50 349 ARG A C 1
ATOM 2798 O O . ARG A 1 349 ? -20.956 -4.261 17.690 1.00 65.50 349 ARG A O 1
ATOM 2805 N N . ARG A 1 350 ? -22.702 -3.003 17.059 1.00 68.00 350 ARG A N 1
ATOM 2806 C CA . ARG A 1 350 ? -22.267 -1.744 17.699 1.00 68.00 350 ARG A CA 1
ATOM 2807 C C . ARG A 1 350 ? -22.621 -1.743 19.188 1.00 68.00 350 ARG A C 1
ATOM 2809 O O . ARG A 1 350 ? -23.761 -2.033 19.546 1.00 68.00 350 ARG A O 1
ATOM 2816 N N . VAL A 1 351 ? -21.669 -1.377 20.046 1.00 68.94 351 VAL A N 1
ATOM 2817 C CA . VAL A 1 351 ? -21.780 -1.471 21.514 1.00 68.94 351 VAL A CA 1
ATOM 2818 C C . VAL A 1 351 ? -21.120 -0.248 22.151 1.00 68.94 351 VAL A C 1
ATOM 2820 O O . VAL A 1 351 ? -20.042 0.149 21.731 1.00 68.94 351 VAL A O 1
ATOM 2823 N N . GLY A 1 352 ? -21.733 0.375 23.163 1.00 65.56 352 GLY A N 1
ATOM 2824 C CA . GLY A 1 352 ? -21.085 1.390 24.017 1.00 65.56 352 GLY A CA 1
ATOM 2825 C C . GLY A 1 352 ? -20.859 2.767 23.385 1.00 65.56 352 GLY A C 1
ATOM 2826 O O . GLY A 1 352 ? -20.479 3.723 24.071 1.00 65.56 352 GLY A O 1
ATOM 2827 N N . VAL A 1 353 ? -21.116 2.897 22.084 1.00 71.19 353 VAL A N 1
ATOM 2828 C CA . VAL A 1 353 ? -20.685 4.025 21.253 1.00 71.19 353 VAL A CA 1
ATOM 2829 C C . VAL A 1 353 ? -21.888 4.619 20.514 1.00 71.19 353 VAL A C 1
ATOM 2831 O O . VAL A 1 353 ? -22.784 3.903 20.070 1.00 71.19 353 VAL A O 1
ATOM 2834 N N . SER A 1 354 ? -21.949 5.952 20.408 1.00 72.69 354 SER A N 1
ATOM 2835 C CA . SER A 1 354 ? -22.992 6.614 19.614 1.00 72.69 354 SER A CA 1
ATOM 2836 C C . SER A 1 354 ? -22.771 6.359 18.121 1.00 72.69 354 SER A C 1
ATOM 2838 O O . SER A 1 354 ? -21.637 6.202 17.672 1.00 72.69 354 SER A O 1
ATOM 2840 N N . GLY A 1 355 ? -23.840 6.384 17.317 1.00 77.00 355 GLY A N 1
ATOM 2841 C CA . GLY A 1 355 ? -23.715 6.201 15.866 1.00 77.00 355 GLY A CA 1
ATOM 2842 C C . GLY A 1 355 ? -22.770 7.214 15.206 1.00 77.00 355 GLY A C 1
ATOM 2843 O O . GLY A 1 355 ? -22.087 6.876 14.247 1.00 77.00 355 GLY A O 1
ATOM 2844 N N . THR A 1 356 ? -22.692 8.439 15.728 1.00 80.00 356 THR A N 1
ATOM 2845 C CA . THR A 1 356 ? -21.768 9.474 15.240 1.00 80.00 356 THR A CA 1
ATOM 2846 C C . THR A 1 356 ? -20.315 9.119 15.530 1.00 80.00 356 THR A C 1
ATOM 2848 O O . THR A 1 356 ? -19.510 9.098 14.609 1.00 80.00 356 THR A O 1
ATOM 2851 N N . GLN A 1 357 ? -19.991 8.765 16.778 1.00 78.06 357 GLN A N 1
ATOM 2852 C CA . GLN A 1 357 ? -18.623 8.411 17.166 1.00 78.06 357 GLN A CA 1
ATOM 2853 C C . GLN A 1 357 ? -18.126 7.172 16.411 1.00 78.06 357 GLN A C 1
ATOM 2855 O O . GLN A 1 357 ? -16.971 7.128 15.999 1.00 78.06 357 GLN A O 1
ATOM 2860 N N . TRP A 1 358 ? -19.011 6.195 16.190 1.00 79.75 358 TRP A N 1
ATOM 2861 C CA . TRP A 1 358 ? -18.692 5.007 15.402 1.00 79.75 358 TRP A CA 1
ATOM 2862 C C . TRP A 1 358 ? -18.337 5.361 13.957 1.00 79.75 358 TRP A C 1
ATOM 2864 O O . TRP A 1 358 ? -17.299 4.942 13.456 1.00 79.75 358 TRP A O 1
ATOM 2874 N N . ARG A 1 359 ? -19.157 6.200 13.305 1.00 81.75 359 ARG A N 1
ATOM 2875 C CA . ARG A 1 359 ? -18.865 6.694 11.951 1.00 81.75 359 ARG A CA 1
ATOM 2876 C C . ARG A 1 359 ? -17.540 7.447 11.891 1.00 81.75 359 ARG A C 1
ATOM 2878 O O . ARG A 1 359 ? -16.824 7.287 10.914 1.00 81.75 359 ARG A O 1
ATOM 2885 N N . THR A 1 360 ? -17.190 8.218 12.921 1.00 85.19 360 THR A N 1
ATOM 2886 C CA . THR A 1 360 ? -15.886 8.893 12.996 1.00 85.19 360 THR A CA 1
ATOM 2887 C C . THR A 1 360 ? -14.729 7.897 13.021 1.00 85.19 360 THR A C 1
ATOM 2889 O O . THR A 1 360 ? -13.762 8.093 12.295 1.00 85.19 360 THR A O 1
ATOM 2892 N N . TRP A 1 361 ? -14.817 6.820 13.804 1.00 84.12 361 TRP A N 1
ATOM 2893 C CA . TRP A 1 361 ? -13.762 5.799 13.840 1.00 84.12 361 TRP A CA 1
ATOM 2894 C C . TRP A 1 361 ? -13.651 5.019 12.534 1.00 84.12 361 TRP A C 1
ATOM 2896 O O . TRP A 1 361 ? -12.540 4.803 12.057 1.00 84.12 361 TRP A O 1
ATOM 2906 N N . LEU A 1 362 ? -14.784 4.646 11.929 1.00 86.00 362 LEU A N 1
ATOM 2907 C CA . LEU A 1 362 ? -14.783 4.015 10.610 1.00 86.00 362 LEU A CA 1
ATOM 2908 C C . LEU A 1 362 ? -14.170 4.946 9.561 1.00 86.00 362 LEU A C 1
ATOM 2910 O O . LEU A 1 362 ? -13.309 4.517 8.807 1.00 86.00 362 LEU A O 1
ATOM 2914 N N . LEU A 1 363 ? -14.531 6.233 9.568 1.00 87.25 363 LEU A N 1
ATOM 2915 C CA . LEU A 1 363 ? -13.962 7.226 8.659 1.00 87.25 363 LEU A CA 1
ATOM 2916 C C . LEU A 1 363 ? -12.453 7.396 8.860 1.00 87.25 363 LEU A C 1
ATOM 2918 O O . LEU A 1 363 ? -11.727 7.506 7.876 1.00 87.25 363 LEU A O 1
ATOM 2922 N N . GLN A 1 364 ? -11.972 7.402 10.105 1.00 88.50 364 GLN A N 1
ATOM 2923 C CA . GLN A 1 364 ? -10.539 7.454 10.406 1.00 88.50 364 GLN A CA 1
ATOM 2924 C C . GLN A 1 364 ? -9.814 6.229 9.849 1.00 88.50 364 GLN A C 1
ATOM 2926 O O . GLN A 1 364 ? -8.785 6.384 9.199 1.00 88.50 364 GLN A O 1
ATOM 2931 N N . LEU A 1 365 ? -10.374 5.032 10.041 1.00 89.94 365 LEU A N 1
ATOM 2932 C CA . LEU A 1 365 ? -9.793 3.795 9.526 1.00 89.94 365 LEU A CA 1
ATOM 2933 C C . LEU A 1 365 ? -9.819 3.744 7.990 1.00 89.94 365 LEU A C 1
ATOM 2935 O O . LEU A 1 365 ? -8.804 3.428 7.377 1.00 89.94 365 LEU A O 1
ATOM 2939 N N . THR A 1 366 ? -10.935 4.113 7.352 1.00 89.69 366 THR A N 1
ATOM 2940 C CA . THR A 1 366 ? -11.030 4.215 5.887 1.00 89.69 366 THR A CA 1
ATOM 2941 C C . THR A 1 366 ? -10.024 5.224 5.349 1.00 89.69 366 THR A C 1
ATOM 2943 O O . THR A 1 366 ? -9.318 4.926 4.389 1.00 89.69 366 THR A O 1
ATOM 2946 N N . THR A 1 367 ? -9.921 6.397 5.979 1.00 89.56 367 THR A N 1
ATOM 2947 C CA . THR A 1 367 ? -8.959 7.435 5.590 1.00 89.56 367 THR A CA 1
ATOM 2948 C C . THR A 1 367 ? -7.529 6.921 5.705 1.00 89.56 367 THR A C 1
ATOM 2950 O O . THR A 1 367 ? -6.748 7.108 4.777 1.00 89.56 367 THR A O 1
ATOM 2953 N N . PHE A 1 368 ? -7.201 6.233 6.800 1.00 90.12 368 PHE A N 1
ATOM 2954 C CA . PHE A 1 368 ? -5.890 5.627 7.013 1.00 90.12 368 PHE A CA 1
ATOM 2955 C C . PHE A 1 368 ? -5.560 4.614 5.907 1.00 90.12 368 PHE A C 1
ATOM 2957 O O . PHE A 1 368 ? -4.603 4.811 5.166 1.00 90.12 368 PHE A O 1
ATOM 2964 N N . LEU A 1 369 ? -6.408 3.601 5.708 1.00 89.38 369 LEU A N 1
ATOM 2965 C CA . LEU A 1 369 ? -6.165 2.528 4.734 1.00 89.38 369 LEU A CA 1
ATOM 2966 C C . LEU A 1 369 ? -6.192 3.010 3.270 1.00 89.38 369 LEU A C 1
ATOM 2968 O O . LEU A 1 369 ? -5.595 2.384 2.394 1.00 89.38 369 LEU A O 1
ATOM 2972 N N . THR A 1 370 ? -6.881 4.120 2.986 1.00 86.38 370 THR A N 1
ATOM 2973 C CA . THR A 1 370 ? -7.030 4.652 1.620 1.00 86.38 370 THR A CA 1
ATOM 2974 C C . THR A 1 370 ? -5.987 5.715 1.283 1.00 86.38 370 THR A C 1
ATOM 2976 O O . THR A 1 370 ? -5.491 5.749 0.156 1.00 86.38 370 THR A O 1
ATOM 2979 N N . HIS A 1 371 ? -5.622 6.581 2.223 1.00 85.00 371 HIS A N 1
ATOM 2980 C CA . HIS A 1 371 ? -4.787 7.754 1.941 1.00 85.00 371 HIS A CA 1
ATOM 2981 C C . HIS A 1 371 ? -3.401 7.699 2.577 1.00 85.00 371 HIS A C 1
ATOM 2983 O O . HIS A 1 371 ? -2.559 8.527 2.238 1.00 85.00 371 HIS A O 1
ATOM 2989 N N . GLN A 1 372 ? -3.142 6.732 3.455 1.00 83.75 372 GLN A N 1
ATOM 2990 C CA . GLN A 1 372 ? -1.826 6.506 4.041 1.00 83.75 372 GLN A CA 1
ATOM 2991 C C . GLN A 1 372 ? -1.256 5.187 3.507 1.00 83.75 372 GLN A C 1
ATOM 2993 O O . GLN A 1 372 ? -1.999 4.275 3.144 1.00 83.75 372 GLN A O 1
ATOM 2998 N N . ASN A 1 373 ? 0.071 5.087 3.423 1.00 82.62 373 ASN A N 1
ATOM 2999 C CA . ASN A 1 373 ? 0.769 3.879 2.960 1.00 82.62 373 ASN A CA 1
ATOM 3000 C C . ASN A 1 373 ? 0.922 2.841 4.096 1.00 82.62 373 ASN A C 1
ATOM 3002 O O . ASN A 1 373 ? 1.961 2.198 4.200 1.00 82.62 373 ASN A O 1
ATOM 3006 N N . GLY A 1 374 ? -0.081 2.730 4.976 1.00 84.31 374 GLY A N 1
ATOM 3007 C CA . GLY A 1 374 ? -0.078 1.827 6.131 1.00 84.31 374 GLY A CA 1
ATOM 3008 C C . GLY A 1 374 ? -0.669 0.452 5.816 1.00 84.31 374 GLY A C 1
ATOM 3009 O O . GLY A 1 374 ? -1.499 0.320 4.913 1.00 84.31 374 GLY A O 1
ATOM 3010 N N . SER A 1 375 ? -0.258 -0.564 6.578 1.00 90.00 375 SER A N 1
ATOM 3011 C CA . SER A 1 375 ? -0.753 -1.938 6.433 1.00 90.00 375 SER A CA 1
ATOM 3012 C C . SER A 1 375 ? -2.129 -2.135 7.079 1.00 90.00 375 SER A C 1
ATOM 3014 O O . SER A 1 375 ? -2.598 -1.324 7.889 1.00 90.00 375 SER A O 1
ATOM 3016 N N . ILE A 1 376 ? -2.783 -3.263 6.775 1.00 92.69 376 ILE A N 1
ATOM 3017 C CA . ILE A 1 376 ? -4.028 -3.649 7.458 1.00 92.69 376 ILE A CA 1
ATOM 3018 C C . ILE A 1 376 ? -3.792 -3.837 8.962 1.00 92.69 376 ILE A C 1
ATOM 3020 O O . ILE A 1 376 ? -4.649 -3.474 9.771 1.00 92.69 376 ILE A O 1
ATOM 3024 N N . LEU A 1 377 ? -2.620 -4.351 9.345 1.00 91.56 377 LEU A N 1
ATOM 3025 C CA . LEU A 1 377 ? -2.244 -4.542 10.743 1.00 91.56 377 LEU A CA 1
ATOM 3026 C C . LEU A 1 377 ? -2.135 -3.203 11.490 1.00 91.56 377 LEU A C 1
ATOM 3028 O O . LEU A 1 377 ? -2.686 -3.076 12.584 1.00 91.56 377 LEU A O 1
ATOM 3032 N N . ASP A 1 378 ? -1.525 -2.187 10.875 1.00 89.94 378 ASP A N 1
ATOM 3033 C CA . ASP A 1 378 ? -1.444 -0.832 11.443 1.00 89.94 378 ASP A CA 1
ATOM 3034 C C . ASP A 1 378 ? -2.839 -0.224 11.630 1.00 89.94 378 ASP A C 1
ATOM 3036 O O . ASP A 1 378 ? -3.142 0.384 12.661 1.00 89.94 378 ASP A O 1
ATOM 3040 N N . GLY A 1 379 ? -3.734 -0.467 10.667 1.00 91.31 379 GLY A N 1
ATOM 3041 C CA . GLY A 1 379 ? -5.140 -0.084 10.766 1.00 91.31 379 GLY A CA 1
ATOM 3042 C C . GLY A 1 379 ? -5.849 -0.738 11.958 1.00 91.31 379 GLY A C 1
ATOM 3043 O O . GLY A 1 379 ? -6.585 -0.068 12.688 1.00 91.31 379 GLY A O 1
ATOM 3044 N N . LEU A 1 380 ? -5.600 -2.027 12.209 1.00 91.69 380 LEU A N 1
ATOM 3045 C CA . LEU A 1 380 ? -6.142 -2.741 13.372 1.00 91.69 380 LEU A CA 1
ATOM 3046 C C . LEU A 1 380 ? -5.579 -2.211 14.697 1.00 91.69 380 LEU A C 1
ATOM 3048 O O . LEU A 1 380 ? -6.337 -2.059 15.658 1.00 91.69 380 LEU A O 1
ATOM 3052 N N . ILE A 1 381 ? -4.283 -1.886 14.748 1.00 90.19 381 ILE A N 1
ATOM 3053 C CA . ILE A 1 381 ? -3.642 -1.259 15.915 1.00 90.19 381 ILE A CA 1
ATOM 3054 C C . ILE A 1 381 ? -4.298 0.095 16.213 1.00 90.19 381 ILE A C 1
ATOM 3056 O O . ILE A 1 381 ? -4.681 0.362 17.356 1.00 90.19 381 ILE A O 1
ATOM 3060 N N . LEU A 1 382 ? -4.490 0.934 15.190 1.00 89.12 382 LEU A N 1
ATOM 3061 C CA . LEU A 1 382 ? -5.153 2.232 15.317 1.00 89.12 382 LEU A CA 1
ATOM 3062 C C . LEU A 1 382 ? -6.596 2.087 15.818 1.00 89.12 382 LEU A C 1
ATOM 3064 O O . LEU A 1 382 ? -7.019 2.799 16.735 1.00 89.12 382 LEU A O 1
ATOM 3068 N N . TRP A 1 383 ? -7.352 1.151 15.242 1.00 89.12 383 TRP A N 1
ATOM 3069 C CA . TRP A 1 383 ? -8.727 0.875 15.651 1.00 89.12 383 TRP A CA 1
ATOM 3070 C C . TRP A 1 383 ? -8.805 0.418 17.111 1.00 89.12 383 TRP A C 1
ATOM 3072 O O . TRP A 1 383 ? -9.577 0.984 17.892 1.00 89.12 383 TRP A O 1
ATOM 3082 N N . LYS A 1 384 ? -7.951 -0.530 17.514 1.00 89.69 384 LYS A N 1
ATOM 3083 C CA . LYS A 1 384 ? -7.846 -0.983 18.904 1.00 89.69 384 LYS A CA 1
ATOM 3084 C C . LYS A 1 384 ? -7.504 0.168 19.846 1.00 89.69 384 LYS A C 1
ATOM 3086 O O . LYS A 1 384 ? -8.176 0.325 20.860 1.00 89.69 384 LYS A O 1
ATOM 3091 N N . LYS A 1 385 ? -6.515 1.000 19.508 1.00 89.38 385 LYS A N 1
ATOM 3092 C CA . LYS A 1 385 ? -6.114 2.161 20.320 1.00 89.38 385 LYS A CA 1
ATOM 3093 C C . LYS A 1 385 ? -7.283 3.121 20.557 1.00 89.38 385 LYS A C 1
ATOM 3095 O O . LYS A 1 385 ? -7.460 3.614 21.670 1.00 89.38 385 LYS A O 1
ATOM 3100 N N . ASN A 1 386 ? -8.105 3.366 19.535 1.00 88.00 386 ASN A N 1
ATOM 3101 C CA . ASN A 1 386 ? -9.303 4.199 19.658 1.00 88.00 386 ASN A CA 1
ATOM 3102 C C . ASN A 1 386 ? -10.353 3.585 20.596 1.00 88.00 386 ASN A C 1
ATOM 3104 O O . ASN A 1 386 ? -10.987 4.315 21.363 1.00 88.00 386 ASN A O 1
ATOM 3108 N N . ILE A 1 387 ? -10.524 2.261 20.550 1.00 87.31 387 ILE A N 1
ATOM 3109 C CA . ILE A 1 387 ? -11.416 1.536 21.459 1.00 87.31 387 ILE A CA 1
ATOM 3110 C C . ILE A 1 387 ? -10.865 1.559 22.886 1.00 87.31 387 ILE A C 1
ATOM 3112 O O . ILE A 1 387 ? -11.580 1.986 23.786 1.00 87.31 387 ILE A O 1
ATOM 3116 N N . ASP A 1 388 ? -9.606 1.180 23.103 1.00 88.94 388 ASP A N 1
ATOM 3117 C CA . ASP A 1 388 ? -8.977 1.179 24.429 1.00 88.94 388 ASP A CA 1
ATOM 3118 C C . ASP A 1 388 ? -9.129 2.553 25.099 1.00 88.94 388 ASP A C 1
ATOM 3120 O O . ASP A 1 388 ? -9.678 2.657 26.195 1.00 88.94 388 ASP A O 1
ATOM 3124 N N . LYS A 1 389 ? -8.776 3.626 24.380 1.00 87.81 389 LYS A N 1
ATOM 3125 C CA . LYS A 1 389 ? -8.896 5.012 24.855 1.00 87.81 389 LYS A CA 1
ATOM 3126 C C . LYS A 1 389 ? -10.334 5.418 25.191 1.00 87.81 389 LYS A C 1
ATOM 3128 O O . LYS A 1 389 ? -10.558 6.305 26.010 1.00 87.81 389 LYS A O 1
ATOM 3133 N N . ARG A 1 390 ? -11.337 4.811 24.549 1.00 84.38 390 ARG A N 1
ATOM 3134 C CA . ARG A 1 390 ? -12.748 5.093 24.847 1.00 84.38 390 ARG A CA 1
ATOM 3135 C C . ARG A 1 390 ? -13.173 4.532 26.200 1.00 84.38 390 ARG A C 1
ATOM 3137 O O . ARG A 1 390 ? -14.032 5.132 26.847 1.00 84.38 390 ARG A O 1
ATOM 3144 N N . PHE A 1 391 ? -12.655 3.366 26.562 1.00 83.00 391 PHE A N 1
ATOM 3145 C CA . PHE A 1 391 ? -13.038 2.658 27.782 1.00 83.00 391 PHE A CA 1
ATOM 3146 C C . PHE A 1 391 ? -12.062 2.905 28.938 1.00 83.00 391 PHE A C 1
ATOM 3148 O O . PHE A 1 391 ? -12.387 2.612 30.087 1.00 83.00 391 PHE A O 1
ATOM 3155 N N . GLU A 1 392 ? -10.910 3.509 28.658 1.00 86.25 392 GLU A N 1
ATOM 3156 C CA . GLU A 1 392 ? -9.956 3.971 29.657 1.00 86.25 392 GLU A CA 1
ATOM 3157 C C . GLU A 1 392 ? -10.608 4.950 30.652 1.00 86.25 392 GLU A C 1
ATOM 3159 O O . GLU A 1 392 ? -11.208 5.958 30.275 1.00 86.25 392 GLU A O 1
ATOM 3164 N N . GLY A 1 393 ? -10.513 4.633 31.947 1.00 81.88 393 GLY A N 1
ATOM 3165 C CA . GLY A 1 393 ? -11.015 5.483 33.033 1.00 81.88 393 GLY A CA 1
ATOM 3166 C C . GLY A 1 393 ? -12.542 5.562 33.162 1.00 81.88 393 GLY A C 1
ATOM 3167 O O . GLY A 1 393 ? -13.046 6.420 33.890 1.00 81.88 393 GLY A O 1
ATOM 3168 N N . VAL A 1 394 ? -13.300 4.703 32.472 1.00 85.19 394 VAL A N 1
ATOM 3169 C CA . VAL A 1 394 ? -14.759 4.652 32.627 1.00 85.19 394 VAL A CA 1
ATOM 3170 C C . VAL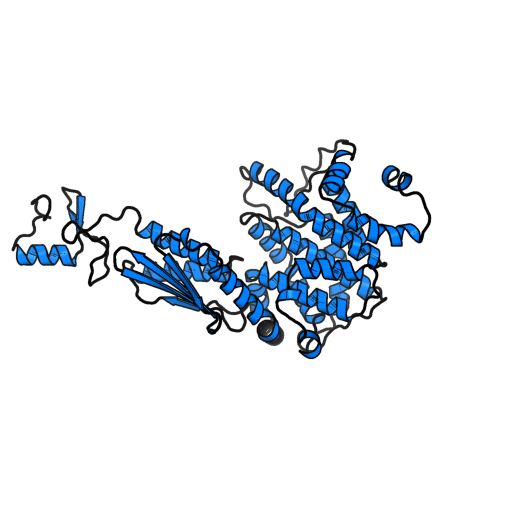 A 1 394 ? -15.127 3.831 33.862 1.00 85.19 394 VAL A C 1
ATOM 3172 O O . VAL A 1 394 ? -14.895 2.628 33.904 1.00 85.19 394 VAL A O 1
ATOM 3175 N N . ASP A 1 395 ? -15.742 4.484 34.852 1.00 88.00 395 ASP A N 1
ATOM 3176 C CA . ASP A 1 395 ? -16.237 3.812 36.057 1.00 88.00 395 ASP A CA 1
ATOM 3177 C C . ASP A 1 395 ? -17.336 2.793 35.728 1.00 88.00 395 ASP A C 1
ATOM 3179 O O . ASP A 1 395 ? -18.244 3.074 34.940 1.00 88.00 395 ASP A O 1
ATOM 3183 N N . GLU A 1 396 ? -17.315 1.651 36.410 1.00 92.19 396 GLU A N 1
ATOM 3184 C CA . GLU A 1 396 ? -18.407 0.679 36.397 1.00 92.19 396 GLU A CA 1
ATOM 3185 C C . GLU A 1 396 ? -19.688 1.240 37.044 1.00 92.19 396 GLU A C 1
ATOM 3187 O O . GLU A 1 396 ? -19.669 2.136 37.900 1.00 92.19 396 GLU A O 1
ATOM 3192 N N . CYS A 1 397 ? -20.845 0.706 36.648 1.00 94.38 397 CYS A N 1
ATOM 3193 C CA . CYS A 1 397 ? -22.104 1.053 37.294 1.00 94.38 397 CYS A CA 1
ATOM 3194 C C . CYS A 1 397 ? -22.178 0.440 38.699 1.00 94.38 397 CYS A C 1
ATOM 3196 O O . CYS A 1 397 ? -22.151 -0.774 38.831 1.00 94.38 397 CYS A O 1
ATOM 3198 N N . MET A 1 398 ? -22.436 1.237 39.740 1.00 95.50 398 MET A N 1
ATOM 3199 C CA . MET A 1 398 ? -22.530 0.713 41.122 1.00 95.50 398 MET A CA 1
ATOM 3200 C C . MET A 1 398 ? -23.770 -0.165 41.410 1.00 95.50 398 MET A C 1
ATOM 3202 O O . MET A 1 398 ? -23.981 -0.562 42.550 1.00 95.50 398 MET A O 1
ATOM 3206 N N . ILE A 1 399 ? -24.641 -0.407 40.422 1.00 94.56 399 ILE A N 1
ATOM 3207 C CA . ILE A 1 399 ? -25.812 -1.291 40.574 1.00 94.56 399 ILE A CA 1
ATOM 3208 C C . ILE A 1 399 ? -25.528 -2.665 39.972 1.00 94.56 399 ILE A C 1
ATOM 3210 O O . ILE A 1 399 ? -25.784 -3.673 40.619 1.00 94.56 399 ILE A O 1
ATOM 3214 N N . CYS A 1 400 ? -25.054 -2.714 38.724 1.00 93.62 400 CYS A N 1
ATOM 3215 C CA . CYS A 1 400 ? -24.797 -3.979 38.035 1.00 93.62 400 CYS A CA 1
ATOM 3216 C C . CYS A 1 400 ? -23.317 -4.372 37.997 1.00 93.62 400 CYS A C 1
ATOM 3218 O O . CYS A 1 400 ? -23.038 -5.493 37.606 1.00 93.62 400 CYS A O 1
ATOM 3220 N N . PHE A 1 401 ? -22.399 -3.488 38.397 1.00 92.50 401 PHE A N 1
ATOM 3221 C CA . PHE A 1 401 ? -20.943 -3.695 38.398 1.00 92.50 401 PHE A CA 1
ATOM 3222 C C . PHE A 1 401 ? -20.330 -3.979 37.019 1.00 92.50 401 PHE A C 1
ATOM 3224 O O . PHE A 1 401 ? -19.262 -4.564 36.922 1.00 92.50 401 PHE A O 1
ATOM 3231 N N . TYR A 1 402 ? -20.993 -3.530 35.950 1.00 89.38 402 TYR A N 1
ATOM 3232 C CA . TYR A 1 402 ? -20.470 -3.595 34.585 1.00 89.38 402 TYR A CA 1
ATOM 3233 C C . TYR A 1 402 ? -20.233 -2.189 34.028 1.00 89.38 402 TYR A C 1
ATOM 3235 O O . TYR A 1 402 ? -20.983 -1.246 34.328 1.00 89.38 402 TYR A O 1
ATOM 3243 N N . VAL A 1 403 ? -19.224 -2.043 33.169 1.00 89.00 403 VAL A N 1
ATOM 3244 C CA . VAL A 1 403 ? -18.990 -0.820 32.381 1.00 89.00 403 VAL A CA 1
ATOM 3245 C C . VAL A 1 403 ? -20.074 -0.670 31.315 1.00 89.00 403 VAL A C 1
ATOM 3247 O O . VAL A 1 403 ? -20.555 0.433 31.040 1.00 89.00 403 VAL A O 1
ATOM 3250 N N . LEU A 1 404 ? -20.543 -1.774 30.742 1.00 88.12 404 LEU A N 1
ATOM 3251 C CA . LEU A 1 404 ? -21.602 -1.773 29.741 1.00 88.12 404 LEU A CA 1
ATOM 3252 C C . LEU A 1 404 ? -22.871 -2.424 30.285 1.00 88.12 404 LEU A C 1
ATOM 3254 O O . LEU A 1 404 ? -22.858 -3.503 30.861 1.00 88.12 404 LEU A O 1
ATOM 3258 N N . HIS A 1 405 ? -24.015 -1.775 30.079 1.00 88.00 405 HIS A N 1
ATOM 3259 C CA . HIS A 1 405 ? -25.289 -2.369 30.472 1.00 88.00 405 HIS A CA 1
ATOM 3260 C C . HIS A 1 405 ? -25.610 -3.590 29.592 1.00 88.00 405 HIS A C 1
ATOM 3262 O O . HIS A 1 405 ? -25.699 -3.443 28.374 1.00 88.00 405 HIS A O 1
ATOM 3268 N N . GLY A 1 406 ? -25.899 -4.756 30.180 1.00 82.38 406 GLY A N 1
ATOM 3269 C CA . GLY A 1 406 ? -26.040 -6.023 29.438 1.00 82.38 406 GLY A CA 1
ATOM 3270 C C . GLY A 1 406 ? -27.064 -6.036 28.287 1.00 82.38 406 GLY A C 1
ATOM 3271 O O . GLY A 1 406 ? -26.854 -6.704 27.282 1.00 82.38 406 GLY A O 1
ATOM 3272 N N . GLN A 1 407 ? -28.158 -5.267 28.380 1.00 82.94 407 GLN A N 1
ATOM 3273 C CA . GLN A 1 407 ? -29.169 -5.189 27.303 1.00 82.94 407 GLN A CA 1
ATOM 3274 C C . GLN A 1 407 ? -28.947 -4.026 26.326 1.00 82.94 407 GLN A C 1
ATOM 3276 O O . GLN A 1 407 ? -28.914 -4.217 25.114 1.00 82.94 407 GLN A O 1
ATOM 3281 N N . THR A 1 408 ? -28.832 -2.799 26.842 1.00 83.69 408 THR A N 1
ATOM 3282 C CA . THR A 1 408 ? -28.720 -1.585 26.020 1.00 83.69 408 THR A CA 1
ATOM 3283 C C . THR A 1 408 ? -27.308 -1.323 25.511 1.00 83.69 408 THR A C 1
ATOM 3285 O O . THR A 1 408 ? -27.137 -0.463 24.648 1.00 83.69 408 THR A O 1
ATOM 3288 N N . CYS A 1 409 ? -26.300 -2.019 26.047 1.00 82.12 409 CYS A N 1
ATOM 3289 C CA . CYS A 1 409 ? -24.893 -1.816 25.729 1.00 82.12 409 CYS A CA 1
ATOM 3290 C C . CYS A 1 409 ? -24.461 -0.350 25.899 1.00 82.12 409 CYS A C 1
ATOM 3292 O O . CYS A 1 409 ? -23.638 0.144 25.138 1.00 82.12 409 CYS A O 1
ATOM 3294 N N . GLN A 1 410 ? -25.053 0.391 26.840 1.00 85.50 410 GLN A N 1
ATOM 3295 C CA . GLN A 1 410 ? -24.722 1.798 27.085 1.00 85.50 410 GLN A CA 1
ATOM 3296 C C . GLN A 1 410 ? -23.751 1.944 28.257 1.00 85.50 410 GLN A C 1
ATOM 3298 O O . GLN A 1 410 ? -23.774 1.142 29.185 1.00 85.50 410 GLN A O 1
ATOM 3303 N N . LEU A 1 411 ? -22.943 3.006 28.221 1.00 89.06 411 LEU A N 1
ATOM 3304 C CA . LEU A 1 411 ? -22.065 3.419 29.320 1.00 89.06 411 LEU A CA 1
ATOM 3305 C C . LEU A 1 411 ? -22.851 4.081 30.469 1.00 89.06 411 LEU A C 1
ATOM 3307 O O . LEU A 1 411 ? -23.924 4.649 30.226 1.00 89.06 411 LEU A O 1
ATOM 3311 N N . PRO A 1 412 ? -22.337 4.060 31.712 1.00 91.69 412 PRO A N 1
ATOM 3312 C CA . PRO A 1 412 ? -22.990 4.665 32.861 1.00 91.69 412 PRO A CA 1
ATOM 3313 C C . PRO A 1 412 ? -22.820 6.187 32.831 1.00 91.69 412 PRO A C 1
ATOM 3315 O O . PRO A 1 412 ? -21.827 6.748 33.285 1.00 91.69 412 PRO A O 1
ATOM 3318 N N . ARG A 1 413 ? -23.800 6.875 32.240 1.00 90.69 413 ARG A N 1
ATOM 3319 C CA . ARG A 1 413 ? -23.751 8.330 32.013 1.00 90.69 413 ARG A CA 1
ATOM 3320 C C . ARG A 1 413 ? -24.238 9.157 33.200 1.00 90.69 413 ARG A C 1
ATOM 3322 O O . ARG A 1 413 ? -23.917 10.339 33.274 1.00 90.69 413 ARG A O 1
ATOM 3329 N N . LEU A 1 414 ? -25.028 8.572 34.101 1.00 93.44 414 LEU A N 1
ATOM 3330 C CA . LEU A 1 414 ? -25.620 9.300 35.221 1.00 93.44 414 LEU A CA 1
ATOM 3331 C C . LEU A 1 414 ? -24.664 9.274 36.408 1.00 93.44 414 LEU A C 1
ATOM 3333 O O . LEU A 1 414 ? -24.321 8.202 36.896 1.00 93.44 414 LEU A O 1
ATOM 3337 N N . GLN A 1 415 ? -24.245 10.447 36.879 1.00 95.56 415 GLN A N 1
ATOM 3338 C CA . GLN A 1 415 ? -23.323 10.589 38.001 1.00 95.56 415 GLN A CA 1
ATOM 3339 C C . GLN A 1 415 ? -24.023 11.251 39.188 1.00 95.56 415 GLN A C 1
ATOM 3341 O O . GLN A 1 415 ? -24.620 12.315 39.036 1.00 95.56 415 GLN A O 1
ATOM 3346 N N . CYS A 1 416 ? -23.902 10.658 40.378 1.00 95.56 416 CYS A N 1
ATOM 3347 C CA . CYS A 1 416 ? -24.394 11.293 41.599 1.00 95.56 416 CYS A CA 1
ATOM 3348 C C . CYS A 1 416 ? -23.577 12.553 41.909 1.00 95.56 416 CYS A C 1
ATOM 3350 O O . CYS A 1 416 ? -22.345 12.505 41.975 1.00 95.56 416 CYS A O 1
ATOM 3352 N N . LYS A 1 417 ? -24.251 13.675 42.178 1.00 95.06 417 LYS A N 1
ATOM 3353 C CA . LYS A 1 417 ? -23.580 14.954 42.462 1.00 95.06 417 LYS A CA 1
ATOM 3354 C C . LYS A 1 417 ? -22.731 14.926 43.736 1.00 95.06 417 LYS A C 1
ATOM 3356 O O . LYS A 1 417 ? -21.708 15.611 43.768 1.00 95.06 417 LYS A O 1
ATOM 3361 N N . TYR A 1 418 ? -23.120 14.115 44.723 1.00 95.69 418 TYR A N 1
ATOM 3362 C CA . TYR A 1 418 ? -22.464 14.007 46.030 1.00 95.69 418 TYR A CA 1
ATOM 3363 C C . TYR A 1 418 ? -21.295 13.017 46.023 1.00 95.69 418 TYR A C 1
ATOM 3365 O O . TYR A 1 418 ? -20.156 13.419 46.225 1.00 95.69 418 TYR A O 1
ATOM 3373 N N . CYS A 1 419 ? -21.547 11.731 45.752 1.00 95.56 419 CYS A N 1
ATOM 3374 C CA . CYS A 1 419 ? -20.508 10.696 45.849 1.00 95.56 419 CYS A CA 1
ATOM 3375 C C . CYS A 1 419 ? -19.757 10.425 44.537 1.00 95.56 419 CYS A C 1
ATOM 3377 O O . CYS A 1 419 ? -18.914 9.534 44.500 1.00 95.56 419 CYS A O 1
ATOM 3379 N N . LYS A 1 420 ? -20.100 11.126 43.445 1.00 94.62 420 LYS A N 1
ATOM 3380 C CA . LYS A 1 420 ? -19.479 11.030 42.106 1.00 94.62 420 LYS A CA 1
ATOM 3381 C C . LYS A 1 420 ? -19.501 9.646 41.440 1.00 94.62 420 LYS A C 1
ATOM 3383 O O . LYS A 1 420 ? -18.980 9.496 40.338 1.00 94.62 420 LYS A O 1
ATOM 3388 N N . LYS A 1 421 ? -20.156 8.654 42.049 1.00 95.31 421 LYS A N 1
ATOM 3389 C CA . LYS A 1 421 ? -20.356 7.322 41.468 1.00 95.31 421 LYS A CA 1
ATOM 3390 C C . LYS A 1 421 ? -21.330 7.355 40.290 1.00 95.31 421 LYS A C 1
ATOM 3392 O O . LYS A 1 421 ? -22.247 8.185 40.267 1.00 95.31 421 LYS A O 1
ATOM 3397 N N . ARG A 1 422 ? -21.118 6.448 39.331 1.00 95.81 422 ARG A N 1
ATOM 3398 C CA . ARG A 1 422 ? -21.829 6.400 38.050 1.00 95.81 422 ARG A CA 1
ATOM 3399 C C . ARG A 1 422 ? -22.811 5.236 37.942 1.00 95.81 422 ARG A C 1
ATOM 3401 O O . ARG A 1 422 ? -22.654 4.197 38.582 1.00 95.81 422 ARG A O 1
ATOM 3408 N N . TYR A 1 423 ? -23.835 5.437 37.115 1.00 96.44 423 TYR A N 1
ATOM 3409 C CA . TYR A 1 423 ? -24.928 4.497 36.897 1.00 96.44 423 TYR A CA 1
ATOM 3410 C C . TYR A 1 423 ? -25.390 4.490 35.436 1.00 96.44 423 TYR A C 1
ATOM 3412 O O . TYR A 1 423 ? -25.451 5.537 34.780 1.00 96.44 423 TYR A O 1
ATOM 3420 N N . HIS A 1 424 ? -25.770 3.316 34.921 1.00 94.69 424 HIS A N 1
ATOM 3421 C CA . HIS A 1 424 ? -26.535 3.237 33.675 1.00 94.69 424 HIS A CA 1
ATOM 3422 C C . HIS A 1 424 ? -27.921 3.834 33.879 1.00 94.69 424 HIS A C 1
ATOM 3424 O O . HIS A 1 424 ? -28.552 3.604 34.911 1.00 94.69 424 HIS A O 1
ATOM 3430 N N . SER A 1 425 ? -28.432 4.533 32.864 1.00 94.25 425 SER A N 1
ATOM 3431 C CA . SER A 1 425 ? -29.778 5.112 32.906 1.00 94.25 425 SER A CA 1
ATOM 3432 C C . SER A 1 425 ? -30.847 4.057 33.196 1.00 94.25 425 SER A C 1
ATOM 3434 O O . SER A 1 425 ? -31.711 4.288 34.032 1.00 94.25 425 SER A O 1
ATOM 3436 N N . ALA A 1 426 ? -30.740 2.874 32.583 1.00 94.12 426 ALA A N 1
ATOM 3437 C CA . ALA A 1 426 ? -31.665 1.764 32.814 1.00 94.12 426 ALA A CA 1
ATOM 3438 C C . ALA A 1 426 ? -31.578 1.193 34.245 1.00 94.12 426 ALA A C 1
ATOM 3440 O O . ALA A 1 426 ? -32.615 0.961 34.867 1.00 94.12 426 ALA A O 1
ATOM 3441 N N . CYS A 1 427 ? -30.366 1.019 34.789 1.00 95.50 427 CYS A N 1
ATOM 3442 C CA . CYS A 1 427 ? -30.166 0.541 36.162 1.00 95.50 427 CYS A CA 1
ATOM 3443 C C . CYS A 1 427 ? -30.746 1.521 37.185 1.00 95.50 427 CYS A C 1
ATOM 3445 O O . CYS A 1 427 ? -31.498 1.116 38.069 1.00 95.50 427 CYS A O 1
ATOM 3447 N N . LEU A 1 428 ? -30.427 2.812 37.047 1.00 95.25 428 LEU A N 1
ATOM 3448 C CA . LEU A 1 428 ? -30.876 3.831 37.991 1.00 95.25 428 LEU A CA 1
ATOM 344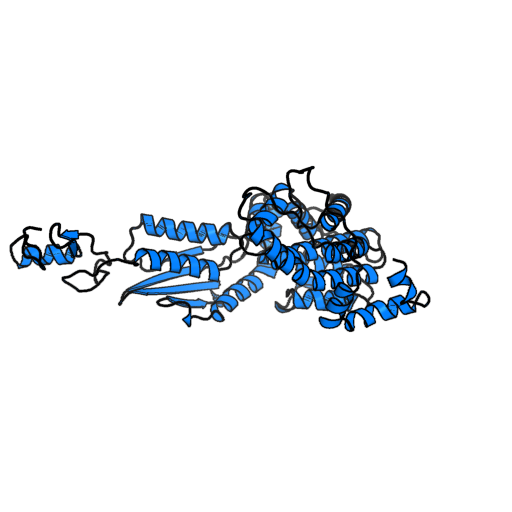9 C C . LEU A 1 428 ? -32.390 4.057 37.912 1.00 95.25 428 LEU A C 1
ATOM 3451 O O . LEU A 1 428 ? -33.048 4.161 38.942 1.00 95.25 428 LEU A O 1
ATOM 3455 N N . TYR A 1 429 ? -32.954 4.067 36.702 1.00 94.06 429 TYR A N 1
ATOM 3456 C CA . TYR A 1 429 ? -34.398 4.185 36.512 1.00 94.06 429 TYR A CA 1
ATOM 3457 C C . TYR A 1 429 ? -35.152 3.016 37.159 1.00 94.06 429 TYR A C 1
ATOM 3459 O O . TYR A 1 429 ? -36.118 3.227 37.891 1.00 94.06 429 TYR A O 1
ATOM 3467 N N . ARG A 1 430 ? -34.671 1.779 36.967 1.00 94.12 430 ARG A N 1
ATOM 3468 C CA . ARG A 1 430 ? -35.235 0.602 37.641 1.00 94.12 430 ARG A CA 1
ATOM 3469 C C . ARG A 1 430 ? -35.125 0.725 39.163 1.00 94.12 430 ARG A C 1
ATOM 3471 O O . ARG A 1 430 ? -36.091 0.425 39.851 1.00 94.12 430 ARG A O 1
ATOM 3478 N N . TRP A 1 431 ? -33.992 1.199 39.683 1.00 94.12 431 TRP A N 1
ATOM 3479 C CA . TRP A 1 431 ? -33.807 1.416 41.119 1.00 94.12 431 TRP A CA 1
ATOM 3480 C C . TRP A 1 431 ? -34.824 2.407 41.701 1.00 94.12 431 TRP A C 1
ATOM 3482 O O . TRP A 1 431 ? -35.451 2.099 42.714 1.00 94.12 431 TRP A O 1
ATOM 3492 N N . PHE A 1 432 ? -35.040 3.559 41.059 1.00 95.31 432 PHE A N 1
ATOM 3493 C CA . PHE A 1 432 ? -36.013 4.552 41.534 1.00 95.31 432 PHE A CA 1
ATOM 3494 C C . PHE A 1 432 ? -37.442 4.019 41.514 1.00 95.31 432 PHE A C 1
ATOM 3496 O O . PHE A 1 432 ? -38.175 4.206 42.483 1.00 95.31 432 PHE A O 1
ATOM 3503 N N . ASN A 1 433 ? -37.814 3.291 40.460 1.00 93.75 433 ASN A N 1
ATOM 3504 C CA . ASN A 1 433 ? -39.147 2.704 40.361 1.00 93.75 433 ASN A CA 1
ATOM 3505 C C . ASN A 1 433 ? -39.389 1.625 41.425 1.00 93.75 433 ASN A C 1
ATOM 3507 O O . ASN A 1 433 ? -40.466 1.581 42.009 1.00 93.75 433 ASN A O 1
ATOM 3511 N N . THR A 1 434 ? -38.400 0.770 41.704 1.00 92.62 434 THR A N 1
ATOM 3512 C CA . THR A 1 434 ? -38.553 -0.307 42.696 1.00 92.62 434 THR A CA 1
ATOM 3513 C C . THR A 1 434 ? -38.484 0.207 44.136 1.00 92.62 434 THR A C 1
ATOM 3515 O O . THR A 1 434 ? -39.177 -0.313 45.004 1.00 92.62 434 THR A O 1
ATOM 3518 N N . SER A 1 435 ? -37.656 1.218 44.412 1.00 88.00 435 SER A N 1
ATOM 3519 C CA . SER A 1 435 ? -37.494 1.787 45.762 1.00 88.00 435 SER A CA 1
ATOM 3520 C C . SER A 1 435 ? -38.514 2.879 46.105 1.00 88.00 435 SER A C 1
ATOM 3522 O O . SER A 1 435 ? -38.588 3.299 47.259 1.00 88.00 435 SER A O 1
ATOM 3524 N N . ASN A 1 436 ? -39.285 3.345 45.116 1.00 88.81 436 ASN A N 1
ATOM 3525 C CA . ASN A 1 436 ? -40.241 4.448 45.224 1.00 88.81 436 ASN A CA 1
ATOM 3526 C C . ASN A 1 436 ? -39.625 5.751 45.787 1.00 88.81 436 ASN A C 1
ATOM 3528 O O . ASN A 1 436 ? -40.300 6.542 46.445 1.00 88.81 436 ASN A O 1
ATOM 3532 N N . ASN A 1 437 ? -38.323 5.968 45.561 1.00 87.31 437 ASN A N 1
ATOM 3533 C CA . ASN A 1 437 ? -37.588 7.167 45.963 1.00 87.31 437 ASN A CA 1
ATOM 3534 C C . ASN A 1 437 ? -36.447 7.460 44.971 1.00 87.31 437 ASN A C 1
ATOM 3536 O O . ASN A 1 437 ? -35.857 6.554 44.390 1.00 87.31 437 ASN A O 1
ATOM 3540 N N . SER A 1 438 ? -36.109 8.736 44.791 1.00 92.69 438 SER A N 1
ATOM 3541 C CA . SER A 1 438 ? -35.065 9.219 43.873 1.00 92.69 438 SER A CA 1
ATOM 3542 C C . SER A 1 438 ? -33.707 9.414 44.565 1.00 92.69 438 SER A C 1
ATOM 3544 O O . SER A 1 438 ? -32.985 10.372 44.286 1.00 92.69 438 SER A O 1
ATOM 3546 N N . THR A 1 439 ? -33.358 8.548 45.519 1.00 94.31 439 THR A N 1
ATOM 3547 C CA . THR A 1 439 ? -32.097 8.636 46.272 1.00 94.31 439 THR A CA 1
ATOM 3548 C C . THR A 1 439 ? -31.001 7.769 45.663 1.00 94.31 439 THR A C 1
ATOM 3550 O O . THR A 1 439 ? -31.232 6.667 45.165 1.00 94.31 439 THR A O 1
ATOM 3553 N N . CYS A 1 440 ? -29.768 8.271 45.712 1.00 95.50 440 CYS A N 1
ATOM 3554 C CA . CYS A 1 440 ? -28.578 7.587 45.226 1.00 95.50 440 CYS A CA 1
ATOM 3555 C C . CYS A 1 440 ? -28.412 6.210 45.905 1.00 95.50 440 CYS A C 1
ATOM 3557 O O . CYS A 1 440 ? -28.310 6.174 47.134 1.00 95.50 440 CYS A O 1
ATOM 3559 N N . PRO A 1 441 ? -28.288 5.100 45.146 1.00 94.12 441 PRO A N 1
ATOM 3560 C CA . PRO A 1 441 ? -28.111 3.759 45.716 1.00 94.12 441 PRO A CA 1
ATOM 3561 C C . PRO A 1 441 ? -26.912 3.648 46.667 1.00 94.12 441 PRO A C 1
ATOM 3563 O O . PRO A 1 441 ? -26.968 2.925 47.656 1.00 94.12 441 PRO A O 1
ATOM 3566 N N . ASN A 1 442 ? -25.837 4.391 46.385 1.00 93.88 442 ASN A N 1
ATOM 3567 C CA . ASN A 1 442 ? -24.596 4.322 47.152 1.00 93.88 442 ASN A CA 1
ATOM 3568 C C . ASN A 1 442 ? -24.584 5.241 48.388 1.00 93.88 442 ASN A C 1
ATOM 3570 O O . ASN A 1 442 ? -24.216 4.804 49.472 1.00 93.88 442 ASN A O 1
ATOM 3574 N N . CYS A 1 443 ? -24.964 6.519 48.250 1.00 95.88 443 CYS A N 1
ATOM 3575 C CA . CYS A 1 443 ? -24.834 7.507 49.337 1.00 95.88 443 CYS A CA 1
ATOM 3576 C C . CYS A 1 443 ? -26.162 7.999 49.927 1.00 95.88 443 CYS A C 1
ATOM 3578 O O . CYS A 1 443 ? -26.144 8.843 50.815 1.00 95.88 443 CYS A O 1
ATOM 3580 N N . ARG A 1 444 ? -27.305 7.517 49.421 1.00 93.62 444 ARG A N 1
ATOM 3581 C CA . ARG A 1 444 ? -28.675 7.813 49.887 1.00 93.62 444 ARG A CA 1
ATOM 3582 C C . ARG A 1 444 ? -29.127 9.280 49.849 1.00 93.62 444 ARG A C 1
ATOM 3584 O O . ARG A 1 444 ? -30.276 9.556 50.173 1.00 93.62 444 ARG A O 1
ATOM 3591 N N . ASN A 1 445 ? -28.287 10.208 49.395 1.00 93.88 445 ASN A N 1
ATOM 3592 C CA . ASN A 1 445 ? -28.703 11.580 49.088 1.00 93.88 445 ASN A CA 1
ATOM 3593 C C . ASN A 1 445 ? -29.651 11.607 47.882 1.00 93.88 445 ASN A C 1
ATOM 3595 O O . ASN A 1 445 ? -29.572 10.730 47.020 1.00 93.88 445 ASN A O 1
ATOM 3599 N N . LEU A 1 446 ? -30.507 12.628 47.799 1.00 92.62 446 LEU A N 1
ATOM 3600 C CA . LEU A 1 446 ? -31.335 12.883 46.617 1.00 92.62 446 LEU A CA 1
ATOM 3601 C C . LEU A 1 446 ? -30.430 13.034 45.379 1.00 92.62 446 LEU A C 1
ATOM 3603 O O . LEU A 1 446 ? -29.417 13.732 45.454 1.00 92.62 446 LEU A O 1
ATOM 3607 N N . PHE A 1 447 ? -30.737 12.306 44.302 1.00 88.94 447 PHE A N 1
ATOM 3608 C CA . PHE A 1 447 ? -29.803 12.084 43.192 1.00 88.94 447 PHE A CA 1
ATOM 3609 C C . PHE A 1 447 ? -29.504 13.329 42.343 1.00 88.94 447 PHE A C 1
ATOM 3611 O O . PHE A 1 447 ? -30.460 14.034 41.945 1.00 88.94 447 PHE A O 1
#

Foldseek 3Di:
DVVVVVVPDDDDPVCLVVLLVVLVVDDVVNVVVVLVPDDDDDDDDDDDDDDLADELDWDPSLLVLLLVLLVQLLPLQLLSNLSSLLVLLVCLLVRQVVSQVVVVVVVPPDDRHFYEYHPSLVVLLVVLLVVLCVVLVVFDQPPAADQDFFSDSSVSSLSSNLSSLLSVLSNLVNHDQSNNVRHLVVCLVVCVVLSLVRSLSNHADQDCPLQVPDDLVCLDPVNVSVVSSVCSPPGDGSSVSNVSSVSSVLSCLQRPVLSVLVSLVVDDPSNNVSLQVVQLPHPQLSNLVVLLVCQVPPDCVVVVQKDWHGDSVQSKIWIWGDDPHDTKIWIWHADSNPPNDQIDIDIDDDAADDPVVVVVLVVVLSCCSNNPSDGVVVSVVSSSVSVCVSQPPQAAAPQPRGQADPPRRHGFPDADPPPRHTHNPVRQVVVCVVVVAQADPPPRHRD

Sequence (447 aa):
MEICAKELNFYGDILIKNLSKTVTLFTDSVINDLLSQIPYKHSLTVQKMAKPYDYICLPQNKENCFNTFCPLVVNPRHSIALSAHRLMIKFIPFLMQDVIQTTEVLDREEEENLLSPPKTILSLLEQMDGIIDTMLSEYLIGDCICVVEADTDSFTYTLGYLLLWTQILEIFGQLSDEMKPQLTAFLRQSSYLSRLLENLFRLMPLSATDVNAIDGQWLSTTTINEWTESLVDQRLESTHIQRLSTHLYYLILRRLPASVRQWWNNCDRKTADAVNKYTASYFSGVLCAQELEAVQRADITQFKNMAVKARPQAREVVANYTIEEITIELLIQLPANHPLGPVGIDSGRRVGVSGTQWRTWLLQLTTFLTHQNGSILDGLILWKKNIDKRFEGVDECMICFYVLHGQTCQLPRLQCKYCKKRYHSACLYRWFNTSNNSTCPNCRNLF

Secondary structure (DSSP, 8-state):
-HHHHHHS-S-TTHHHHHHHHHHTT--HHHHHHHHHTSPP-------S---SEEE----HHHHHHHHHHGGGGG-SSHHHHHHHHHHHHHHHHHHHHHHHHHHHHHTTT-S-PEEEPPHHHHHHHHHHHHHHHHHHTT--TTT------TTSHHHHHHHHHHHHHHHHHHHHHHS-TTTHHHHHHHHHHT-HHHHHHHHHHHHS-SSGGGTTT--TTTTSHHHHHHHHHHGGGS---HHHHHHHHHHHHHHHHHH-HHHHHHHHHHS-HHHHHHHHHHHHHHTHHHHHHHHHHHHHHS-GGGSTTEEEEEEGGGTEEEEEEEETTEEEEEEEE--TTTTTSPPEEEESS--SS-HHHHHHHHHHHHHHHHHS---HHHHHHHHHHHHHHHHTT-PPPTTT--SS-TTT-----EE-TTT--EE-HHHHHHHHHHHTS-B-TTT-SB-

Organism: NCBI:txid334625

pLDDT: mean 78.59, std 20.16, range [24.69, 96.94]

InterPro domains:
  IPR001841 Zinc finger, RING-type [PS50089] (397-444)
  IPR013083 Zinc finger, RING/FYVE/PHD-type [G3DSA:3.30.40.10] (395-447)
  IPR039795 E3 ubiquitin-protein ligase listerin [PTHR12389] (57-447)
  IPR039804 Listerin, zinc finger, RING-type [cd16491] (396-444)
  IPR054477 E3 ubiquitin-protein ligase listerin, HEAT repeat region [PF22999] (60-296)
  IPR054478 E3 ubiquitin-protein ligase listerin, ubiquitin conjugating domain [PF23009] (306-390)